Protein AF-Q4C368-F1 (afdb_monomer)

Mean predicted aligned error: 17.2 Å

Foldseek 3Di:
DDDLVVLCCLAAVDPPADDDPVRHHDPVVCVVVVQCSQDFDWFFAADLAQLHTDSWTKTAGPDFDADPVRDTDRIHTRPPDDDDKGQGFAFLLLLLLLCVVLVNNVVSVVVLVVVVVVDPDDDSVRRRRDTDSNSSVVLLVDLSQAEEEEADDLLCVLVSNLRHNYIHDPDLQRQFDADPVRQTAGDPVVLSNLAAAHEYEYEYFLDQQLVVNLVNVQSLVSSVVNSVVSNHHYWYQDDDDPGRGPSVVCVVPHSVVVVVSVVVIGSDDDQSQRHADDDPQFAAALVRLLVVVCVVCPLAWAAEPPVRWIWGACLPAHQATETDDPVSQLVVSVVVLVVSQVVLVVVVVSLVVSLVSLVPDPDDPVSNVSSNVSSVVNRGDDDDDDSVSSVSSSVVNNVVRYDHDQDQDDDLQWAAARQAIAGNVVRDGHHRDSVNNQHDHHDHDDDPPDDPPVVLVVVCVVVVNPCVVVVLDDDPDDDDDDDSPPPCVVVPRDDDDDDDDDDDDPDDDDDDDD

Structure (mmCIF, N/CA/C/O backbone):
data_AF-Q4C368-F1
#
_entry.id   AF-Q4C368-F1
#
loop_
_atom_site.group_PDB
_atom_site.id
_atom_site.type_symbol
_atom_site.label_atom_id
_atom_site.label_alt_id
_atom_site.label_comp_id
_atom_site.label_asym_id
_atom_site.label_entity_id
_atom_site.label_seq_id
_atom_site.pdbx_PDB_ins_code
_atom_site.Cartn_x
_atom_site.Cartn_y
_atom_site.Cartn_z
_atom_site.occupancy
_atom_site.B_iso_or_equiv
_atom_site.auth_seq_id
_atom_site.auth_comp_id
_atom_site.auth_asym_id
_atom_site.auth_atom_id
_atom_site.pdbx_PDB_model_num
ATOM 1 N N . MET A 1 1 ? 22.932 -18.239 -2.857 1.00 31.48 1 MET A N 1
ATOM 2 C CA . MET A 1 1 ? 23.078 -17.791 -1.459 1.00 31.48 1 MET A CA 1
ATOM 3 C C . MET A 1 1 ? 24.251 -16.839 -1.472 1.00 31.48 1 MET A C 1
ATOM 5 O O . MET A 1 1 ? 25.352 -17.308 -1.714 1.00 31.48 1 MET A O 1
ATOM 9 N N . SER A 1 2 ? 23.993 -15.535 -1.383 1.00 39.56 2 SER A N 1
ATOM 10 C CA . SER A 1 2 ? 25.054 -14.533 -1.247 1.00 39.56 2 SER A CA 1
ATOM 11 C C . SER A 1 2 ? 25.725 -14.724 0.110 1.00 39.56 2 SER A C 1
ATOM 13 O O . SER A 1 2 ? 25.033 -15.033 1.087 1.00 39.56 2 SER A O 1
ATOM 15 N N . SER A 1 3 ? 27.047 -14.592 0.180 1.00 47.19 3 SER A N 1
ATOM 16 C CA . SER A 1 3 ? 27.756 -14.575 1.462 1.00 47.19 3 SER A CA 1
ATOM 17 C C . SER A 1 3 ? 27.260 -13.391 2.314 1.00 47.19 3 SER A C 1
ATOM 19 O O . SER A 1 3 ? 26.724 -12.416 1.789 1.00 47.19 3 SER A O 1
ATOM 21 N N . TYR A 1 4 ? 27.370 -13.483 3.640 1.00 53.03 4 TYR A N 1
ATOM 22 C CA . TYR A 1 4 ? 26.881 -12.446 4.562 1.00 53.03 4 TYR A CA 1
ATOM 23 C C . TYR A 1 4 ? 27.496 -11.058 4.291 1.00 53.03 4 TYR A C 1
ATOM 25 O O . TYR A 1 4 ? 26.818 -10.051 4.493 1.00 53.03 4 TYR A O 1
ATOM 33 N N . ASP A 1 5 ? 28.731 -11.012 3.781 1.00 63.56 5 ASP A N 1
ATOM 34 C CA . ASP A 1 5 ? 29.431 -9.774 3.420 1.00 63.56 5 ASP A CA 1
ATOM 35 C C . ASP A 1 5 ? 28.821 -9.092 2.179 1.00 63.56 5 ASP A C 1
ATOM 37 O O . ASP A 1 5 ? 28.642 -7.875 2.175 1.00 63.56 5 ASP A O 1
ATOM 41 N N . GLU A 1 6 ? 28.340 -9.857 1.189 1.00 76.81 6 GLU A N 1
ATOM 42 C CA . GLU A 1 6 ? 27.750 -9.300 -0.042 1.00 76.81 6 GLU A CA 1
ATOM 43 C C . GLU A 1 6 ? 26.506 -8.433 0.224 1.00 76.81 6 GLU A C 1
ATOM 45 O O . GLU A 1 6 ? 26.284 -7.430 -0.452 1.00 76.81 6 GLU A O 1
ATOM 50 N N . ALA A 1 7 ? 25.673 -8.775 1.213 1.00 82.44 7 ALA A N 1
ATOM 51 C CA . ALA A 1 7 ? 24.473 -7.986 1.514 1.00 82.44 7 ALA A CA 1
ATOM 52 C C . ALA A 1 7 ? 24.813 -6.619 2.132 1.00 82.44 7 ALA A C 1
ATOM 54 O O . ALA A 1 7 ? 24.129 -5.626 1.863 1.00 82.44 7 ALA A O 1
ATOM 55 N N . TYR A 1 8 ? 25.866 -6.566 2.952 1.00 88.38 8 TYR A N 1
ATOM 56 C CA . TYR A 1 8 ? 26.378 -5.315 3.498 1.00 88.38 8 TYR A CA 1
ATOM 57 C C . TYR A 1 8 ? 27.044 -4.474 2.415 1.00 88.38 8 TYR A C 1
ATOM 59 O O . TYR A 1 8 ? 26.805 -3.270 2.388 1.00 88.38 8 TYR A O 1
ATOM 67 N N . ASP A 1 9 ? 27.786 -5.087 1.496 1.00 88.25 9 ASP A N 1
ATOM 68 C CA . ASP A 1 9 ? 28.437 -4.377 0.391 1.00 88.25 9 ASP A CA 1
ATOM 69 C C . ASP A 1 9 ? 27.419 -3.778 -0.590 1.00 88.25 9 ASP A C 1
ATOM 71 O O . ASP A 1 9 ? 27.586 -2.655 -1.061 1.00 88.25 9 ASP A O 1
ATOM 75 N N . LEU A 1 10 ? 26.306 -4.473 -0.838 1.00 88.56 10 LEU A N 1
ATOM 76 C CA . LEU A 1 10 ? 25.235 -3.983 -1.712 1.00 88.56 10 LEU A CA 1
ATOM 77 C C . LEU A 1 10 ? 24.403 -2.853 -1.088 1.00 88.56 10 LEU A C 1
ATOM 79 O O . LEU A 1 10 ? 23.867 -2.014 -1.808 1.00 88.56 10 LEU A O 1
ATOM 83 N N . LEU A 1 11 ? 24.259 -2.816 0.241 1.00 90.50 11 LEU A N 1
ATOM 84 C CA . LEU A 1 11 ? 23.444 -1.803 0.922 1.00 90.50 11 LEU A CA 1
ATOM 85 C C . LEU A 1 11 ? 24.264 -0.661 1.520 1.00 90.50 11 LEU A C 1
ATOM 87 O O . LEU A 1 11 ? 23.861 0.490 1.417 1.00 90.50 11 LEU A O 1
ATOM 91 N N . LEU A 1 12 ? 25.376 -0.945 2.191 1.00 93.00 12 LEU A N 1
ATOM 92 C CA . LEU A 1 12 ? 26.096 -0.007 3.059 1.00 93.00 12 LEU A CA 1
ATOM 93 C C . LEU A 1 12 ? 27.393 0.522 2.430 1.00 93.00 12 LEU A C 1
ATOM 95 O O . LEU A 1 12 ? 28.371 0.783 3.135 1.00 93.00 12 LEU A O 1
ATOM 99 N N . TYR A 1 13 ? 27.385 0.724 1.113 1.00 91.81 13 TYR A N 1
ATOM 100 C CA . TYR A 1 13 ? 28.546 1.215 0.369 1.00 91.81 13 TYR A CA 1
ATOM 101 C C . TYR A 1 13 ? 28.760 2.733 0.464 1.00 91.81 13 TYR A C 1
ATOM 103 O O . TYR A 1 13 ? 29.852 3.202 0.174 1.00 91.81 13 TYR A O 1
ATOM 111 N N . SER A 1 14 ? 27.760 3.515 0.887 1.00 93.38 14 SER A N 1
ATOM 112 C CA . SER A 1 14 ? 27.876 4.980 0.914 1.00 93.38 14 SER A CA 1
ATOM 113 C C . SER A 1 14 ? 29.018 5.470 1.812 1.00 93.38 14 SER A C 1
ATOM 115 O O . SER A 1 14 ? 29.064 5.170 3.013 1.00 93.38 14 SER A O 1
ATOM 117 N N . ASP A 1 15 ? 29.885 6.327 1.274 1.00 91.38 15 ASP A N 1
ATOM 118 C CA . ASP A 1 15 ? 30.979 6.963 2.025 1.00 91.38 15 ASP A CA 1
ATOM 119 C C . ASP A 1 15 ? 30.479 7.916 3.111 1.00 91.38 15 ASP A C 1
ATOM 121 O O . ASP A 1 15 ? 31.167 8.195 4.092 1.00 91.38 15 ASP A O 1
ATOM 125 N N . LYS A 1 16 ? 29.233 8.383 2.988 1.00 93.50 16 LYS A N 1
ATOM 126 C CA . LYS A 1 16 ? 28.614 9.271 3.975 1.00 93.50 16 LYS A CA 1
ATOM 127 C C . LYS A 1 16 ? 28.240 8.527 5.258 1.00 93.50 16 LYS A C 1
ATOM 129 O O . LYS A 1 16 ? 27.766 9.162 6.208 1.00 93.50 16 LYS A O 1
ATOM 134 N N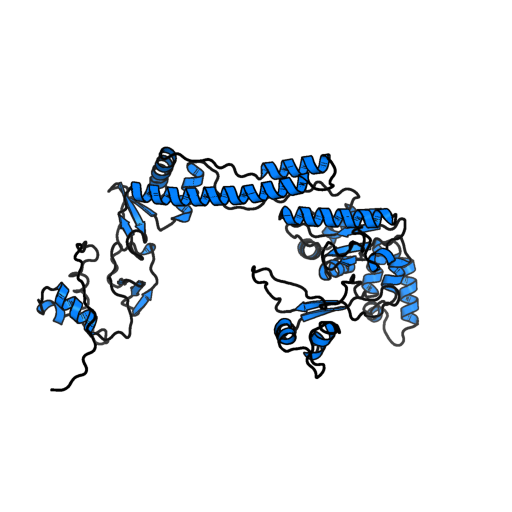 . LEU A 1 17 ? 28.336 7.197 5.308 1.00 93.44 17 LEU A N 1
ATOM 135 C CA . LEU A 1 17 ? 27.960 6.416 6.487 1.00 93.44 17 LEU A CA 1
ATOM 136 C C . LEU A 1 17 ? 28.962 6.589 7.639 1.00 93.44 17 LEU A C 1
ATOM 138 O O . LEU A 1 17 ? 30.156 6.740 7.403 1.00 93.44 17 LEU A O 1
ATOM 142 N N . PRO A 1 18 ? 28.502 6.573 8.907 1.00 92.38 18 PRO A N 1
ATOM 143 C CA . PRO A 1 18 ? 29.396 6.736 10.048 1.00 92.38 18 PRO A CA 1
ATOM 144 C C . PRO A 1 18 ? 30.394 5.574 10.160 1.00 92.38 18 PRO A C 1
ATOM 146 O O . PRO A 1 18 ? 30.003 4.423 10.385 1.00 92.38 18 PRO A O 1
ATOM 149 N N . ARG A 1 19 ? 31.685 5.893 10.062 1.00 92.50 19 ARG A N 1
ATOM 150 C CA . ARG A 1 19 ? 32.800 4.945 10.168 1.00 92.50 19 ARG A CA 1
ATOM 151 C C . ARG A 1 19 ? 33.670 5.256 11.385 1.00 92.50 19 ARG A C 1
ATOM 153 O O . ARG A 1 19 ? 33.633 6.356 11.932 1.00 92.50 19 ARG A O 1
ATOM 160 N N . ARG A 1 20 ? 34.395 4.246 11.853 1.00 91.00 20 ARG A N 1
ATOM 161 C CA . ARG A 1 20 ? 35.454 4.357 12.862 1.00 91.00 20 ARG A CA 1
ATOM 162 C C . ARG A 1 20 ? 36.741 4.870 12.202 1.00 91.00 20 ARG A C 1
ATOM 164 O O . ARG A 1 20 ? 36.849 4.881 10.980 1.00 91.00 20 ARG A O 1
ATOM 171 N N . ASN A 1 21 ? 37.736 5.227 13.017 1.00 88.50 21 ASN A N 1
ATOM 172 C CA . ASN A 1 21 ? 39.051 5.685 12.540 1.00 88.50 21 ASN A CA 1
ATOM 173 C C . ASN A 1 21 ? 39.792 4.640 11.680 1.00 88.50 21 ASN A C 1
ATOM 175 O O . ASN A 1 21 ? 40.664 5.006 10.906 1.00 88.50 21 ASN A O 1
ATOM 179 N N . ASP A 1 22 ? 39.440 3.357 11.806 1.00 88.50 22 ASP A N 1
ATOM 180 C CA . ASP A 1 22 ? 39.981 2.240 11.017 1.00 88.50 22 ASP A CA 1
ATOM 181 C C . ASP A 1 22 ? 39.242 2.016 9.676 1.00 88.50 22 ASP A C 1
ATOM 183 O O . ASP A 1 22 ? 39.512 1.044 8.977 1.00 88.50 22 ASP A O 1
ATOM 187 N N . GLY A 1 23 ? 38.286 2.882 9.315 1.00 83.12 23 GLY A N 1
ATOM 188 C CA . GLY A 1 23 ? 37.501 2.792 8.077 1.00 83.12 23 GLY A CA 1
ATOM 189 C C . GLY A 1 23 ? 36.291 1.847 8.142 1.00 83.12 23 GLY A C 1
ATOM 190 O O . GLY A 1 23 ? 35.421 1.889 7.262 1.00 83.12 23 GLY A O 1
ATOM 191 N N . ARG A 1 24 ? 36.152 1.038 9.201 1.00 87.75 24 ARG A N 1
ATOM 192 C CA . ARG A 1 24 ? 35.005 0.135 9.368 1.00 87.75 24 ARG A CA 1
ATOM 193 C C . ARG A 1 24 ? 33.739 0.918 9.717 1.00 87.75 24 ARG A C 1
ATOM 195 O O . ARG A 1 24 ? 33.781 1.879 10.486 1.00 87.75 24 ARG A O 1
ATOM 202 N N . LEU A 1 25 ? 32.583 0.476 9.212 1.00 90.56 25 LEU A N 1
ATOM 203 C CA . LEU A 1 25 ? 31.282 0.979 9.670 1.00 90.56 25 LEU A CA 1
ATOM 204 C C . LEU A 1 25 ? 31.171 0.867 11.195 1.00 90.56 25 LEU A C 1
ATOM 206 O O . LEU A 1 25 ? 31.594 -0.124 11.799 1.00 90.56 25 LEU A O 1
ATOM 210 N N . ASN A 1 26 ? 30.610 1.892 11.838 1.00 91.56 26 ASN A N 1
ATOM 211 C CA . ASN A 1 26 ? 30.494 1.871 13.289 1.00 91.56 26 ASN A CA 1
ATOM 212 C C . ASN A 1 26 ? 29.528 0.767 13.768 1.00 91.56 26 ASN A C 1
ATOM 214 O O . ASN A 1 26 ? 28.609 0.355 13.055 1.00 91.56 26 ASN A O 1
ATOM 218 N N . GLY A 1 27 ? 29.715 0.308 15.010 1.00 90.62 27 GLY A N 1
ATOM 219 C CA . GLY A 1 27 ? 28.924 -0.798 15.564 1.00 90.62 27 GLY A CA 1
ATOM 220 C C . GLY A 1 27 ? 27.419 -0.520 15.573 1.00 90.62 27 GLY A C 1
ATOM 221 O O . GLY A 1 27 ? 26.628 -1.410 15.295 1.00 90.62 27 GLY A O 1
ATOM 222 N N . LYS A 1 28 ? 27.013 0.737 15.793 1.00 91.81 28 LYS A N 1
ATOM 223 C CA . LYS A 1 28 ? 25.599 1.139 15.779 1.00 91.81 28 LYS A CA 1
ATOM 224 C C . LYS A 1 28 ? 24.950 0.963 14.402 1.00 91.81 28 LYS A C 1
ATOM 226 O O . LYS A 1 28 ? 23.800 0.538 14.327 1.00 91.81 28 LYS A O 1
ATOM 231 N N . THR A 1 29 ? 25.661 1.304 13.326 1.00 90.00 29 THR A N 1
ATOM 232 C CA . THR A 1 29 ? 25.162 1.142 11.953 1.00 90.00 29 THR A CA 1
ATOM 233 C C . THR A 1 29 ? 25.050 -0.338 11.625 1.00 90.00 29 THR A C 1
ATOM 235 O O . THR A 1 29 ? 23.976 -0.769 11.218 1.00 90.00 29 THR A O 1
ATOM 238 N N . LEU A 1 30 ? 26.098 -1.122 11.893 1.00 90.50 30 LEU A N 1
ATOM 239 C CA . LEU A 1 30 ? 26.084 -2.569 11.666 1.00 90.50 30 LEU A CA 1
ATOM 240 C C . LEU A 1 30 ? 24.946 -3.256 12.429 1.00 90.50 30 LEU A C 1
ATOM 242 O O . LEU A 1 30 ? 24.137 -3.938 11.813 1.00 90.50 30 LEU A O 1
ATOM 246 N N . GLU A 1 31 ? 24.789 -2.978 13.726 1.00 89.88 31 GLU A N 1
ATOM 247 C CA . GLU A 1 31 ? 23.706 -3.560 14.529 1.00 89.88 31 GLU A CA 1
ATOM 248 C C . GLU A 1 31 ? 22.327 -3.183 13.975 1.00 89.88 31 GLU A C 1
ATOM 250 O O . GLU A 1 31 ? 21.433 -4.019 13.861 1.00 89.88 31 GLU A O 1
ATOM 255 N N . SER A 1 32 ? 22.158 -1.931 13.535 1.00 88.31 32 SER A N 1
ATOM 256 C CA . SER A 1 32 ? 20.906 -1.512 12.909 1.00 88.31 32 SER A CA 1
ATOM 257 C C . SER A 1 32 ? 20.627 -2.243 11.595 1.00 88.31 32 SER A C 1
ATOM 259 O O . SER A 1 32 ? 19.461 -2.346 11.227 1.00 88.31 32 SER A O 1
ATOM 261 N N . TYR A 1 33 ? 21.641 -2.768 10.899 1.00 90.56 33 TYR A N 1
ATOM 262 C CA . TYR A 1 33 ? 21.488 -3.520 9.652 1.00 90.56 33 TYR A CA 1
ATOM 263 C C . TYR A 1 33 ? 21.645 -5.034 9.782 1.00 90.56 33 TYR A C 1
ATOM 265 O O . TYR A 1 33 ? 21.410 -5.734 8.807 1.00 90.56 33 TYR A O 1
ATOM 273 N N . ARG A 1 34 ? 21.868 -5.556 10.989 1.00 89.25 34 ARG A N 1
ATOM 274 C CA . ARG A 1 34 ? 22.086 -6.984 11.258 1.00 89.25 34 ARG A CA 1
ATOM 275 C C . ARG A 1 34 ? 21.027 -7.927 10.686 1.00 89.25 34 ARG A C 1
ATOM 277 O O . ARG A 1 34 ? 21.315 -9.054 10.312 1.00 89.25 34 ARG A O 1
ATOM 284 N N . PHE A 1 35 ? 19.790 -7.458 10.549 1.00 86.81 35 PHE A N 1
ATOM 285 C CA . PHE A 1 35 ? 18.698 -8.223 9.942 1.00 86.81 35 PHE A CA 1
ATOM 286 C C . PHE A 1 35 ? 18.995 -8.729 8.514 1.00 86.81 35 PHE A C 1
ATOM 288 O O . PHE A 1 35 ? 18.406 -9.740 8.127 1.00 86.81 35 PHE A O 1
ATOM 295 N N . VAL A 1 36 ? 19.884 -8.069 7.751 1.00 88.75 36 VAL A N 1
ATOM 296 C CA . VAL A 1 36 ? 20.270 -8.491 6.388 1.00 88.75 36 VAL A CA 1
ATOM 297 C C . VAL A 1 36 ? 21.018 -9.824 6.381 1.00 88.75 36 VAL A C 1
ATOM 299 O O . VAL A 1 36 ? 20.960 -10.545 5.388 1.00 88.75 36 VAL A O 1
ATOM 302 N N . GLU A 1 37 ? 21.628 -10.197 7.511 1.00 88.81 37 GLU A N 1
ATOM 303 C CA . GLU A 1 37 ? 22.295 -11.488 7.703 1.00 88.81 37 GLU A CA 1
ATOM 304 C C . GLU A 1 37 ? 21.309 -12.655 7.566 1.00 88.81 37 GLU A C 1
ATOM 306 O O . GLU A 1 37 ? 21.665 -13.737 7.119 1.00 88.81 37 GLU A O 1
ATOM 311 N N . ASN A 1 38 ? 20.021 -12.444 7.836 1.00 88.50 38 ASN A N 1
ATOM 312 C CA . ASN A 1 38 ? 19.017 -13.503 7.693 1.00 88.50 38 ASN A CA 1
ATOM 313 C C . ASN A 1 38 ? 18.617 -13.785 6.229 1.00 88.50 38 ASN A C 1
ATOM 315 O O . ASN A 1 38 ? 17.630 -14.483 5.965 1.00 88.50 38 ASN A O 1
ATOM 319 N N . GLY A 1 39 ? 19.361 -13.228 5.273 1.00 89.75 39 GLY A N 1
ATOM 320 C CA . GLY A 1 39 ? 19.150 -13.382 3.845 1.00 89.75 39 GLY A CA 1
ATOM 321 C C . GLY A 1 39 ? 17.991 -12.546 3.302 1.00 89.75 39 GLY A C 1
ATOM 322 O O . GLY A 1 39 ? 17.195 -11.936 4.025 1.00 89.75 39 GLY A O 1
ATOM 323 N N . GLY A 1 40 ? 17.894 -12.524 1.978 1.00 91.19 40 GLY A N 1
ATOM 324 C CA . GLY A 1 40 ? 16.883 -11.768 1.259 1.00 91.19 40 GLY A CA 1
ATOM 325 C C . GLY A 1 40 ? 17.140 -11.766 -0.241 1.00 91.19 40 GLY A C 1
ATOM 326 O O . GLY A 1 40 ? 17.943 -12.545 -0.752 1.00 91.19 40 GLY A O 1
ATOM 327 N N . TRP A 1 41 ? 16.443 -10.876 -0.937 1.00 91.38 41 TRP A N 1
ATOM 328 C CA . TRP A 1 41 ? 16.565 -10.676 -2.378 1.00 91.38 41 TRP A CA 1
ATOM 329 C C . TRP A 1 41 ? 17.067 -9.267 -2.654 1.00 91.38 41 TRP A C 1
ATOM 331 O O . TRP A 1 41 ? 16.450 -8.309 -2.189 1.00 91.38 41 TRP A O 1
ATOM 341 N N . TYR A 1 42 ? 18.143 -9.131 -3.426 1.00 91.31 42 TYR A N 1
ATOM 342 C CA . TYR A 1 42 ? 18.588 -7.836 -3.933 1.00 91.31 42 TYR A CA 1
ATOM 343 C C . TYR A 1 42 ? 18.122 -7.646 -5.375 1.00 91.31 42 TYR A C 1
ATOM 345 O O . TYR A 1 42 ? 18.272 -8.537 -6.211 1.00 91.31 42 TYR A O 1
ATOM 353 N N . PHE A 1 43 ? 17.544 -6.485 -5.656 1.00 92.50 43 PHE A N 1
ATOM 354 C CA . PHE A 1 43 ? 17.091 -6.090 -6.983 1.00 92.50 43 PHE A CA 1
ATOM 355 C C . PHE A 1 43 ? 17.960 -4.925 -7.454 1.00 92.50 43 PHE A C 1
ATOM 357 O O . PHE A 1 43 ? 17.691 -3.784 -7.075 1.00 92.50 43 PHE A O 1
ATOM 364 N N . SER A 1 44 ? 19.000 -5.216 -8.243 1.00 90.88 44 SER A N 1
ATOM 365 C CA . SER A 1 44 ? 19.846 -4.191 -8.862 1.00 90.88 44 SER A CA 1
ATOM 366 C C . SER A 1 44 ? 19.089 -3.461 -9.972 1.00 90.88 44 SER A C 1
ATOM 368 O O . SER A 1 44 ? 18.322 -4.068 -10.728 1.00 90.88 44 SER A O 1
ATOM 370 N N . ALA A 1 45 ? 19.285 -2.145 -10.055 1.00 91.81 45 ALA A N 1
ATOM 371 C CA . ALA A 1 45 ? 18.892 -1.382 -11.229 1.00 91.81 45 ALA A CA 1
ATOM 372 C C . ALA A 1 45 ? 19.851 -1.682 -12.388 1.00 91.81 45 ALA A C 1
ATOM 374 O O . ALA A 1 45 ? 21.022 -1.988 -12.178 1.00 91.81 45 ALA A O 1
ATOM 375 N N . THR A 1 46 ? 19.365 -1.573 -13.618 1.00 94.12 46 THR A N 1
ATOM 376 C CA . THR A 1 46 ? 20.208 -1.581 -14.815 1.00 94.12 46 THR A CA 1
ATOM 377 C C . THR A 1 46 ? 20.317 -0.178 -15.382 1.00 94.12 46 THR A C 1
ATOM 379 O O . THR A 1 46 ? 19.340 0.576 -15.382 1.00 94.12 46 THR A O 1
ATOM 382 N N . ASP A 1 47 ? 21.482 0.164 -15.915 1.00 95.00 47 ASP A N 1
ATOM 383 C CA . ASP A 1 47 ? 21.620 1.330 -16.766 1.00 95.00 47 ASP A CA 1
ATOM 384 C C . ASP A 1 47 ? 20.767 1.139 -18.034 1.00 95.00 47 ASP A C 1
ATOM 386 O O . ASP A 1 47 ? 20.894 0.116 -18.710 1.00 95.00 47 ASP A O 1
ATOM 390 N N . PRO A 1 48 ? 19.848 2.063 -18.352 1.00 94.25 48 PRO A N 1
ATOM 391 C CA . PRO A 1 48 ? 18.939 1.879 -19.473 1.00 94.25 48 PRO A CA 1
ATOM 392 C C . PRO A 1 48 ? 19.578 2.142 -20.848 1.00 94.25 48 PRO A C 1
ATOM 394 O O . PRO A 1 48 ? 18.932 1.864 -21.859 1.00 94.25 48 PRO A O 1
ATOM 397 N N . GLU A 1 49 ? 20.793 2.691 -20.913 1.00 94.50 49 GLU A N 1
ATOM 398 C CA . GLU A 1 49 ? 21.553 2.906 -22.151 1.00 94.50 49 GLU A CA 1
ATOM 399 C C . GLU A 1 49 ? 22.517 1.740 -22.409 1.00 94.50 49 GLU A C 1
ATOM 401 O O . GLU A 1 49 ? 22.540 1.213 -23.522 1.00 94.50 49 GLU A O 1
ATOM 406 N N . THR A 1 50 ? 23.276 1.306 -21.396 1.00 94.62 50 THR A N 1
ATOM 407 C CA . THR A 1 50 ? 24.293 0.244 -21.559 1.00 94.62 50 THR A CA 1
ATOM 408 C C . THR A 1 50 ? 23.783 -1.156 -21.222 1.00 94.62 50 THR A C 1
ATOM 410 O O . THR A 1 50 ? 24.339 -2.146 -21.692 1.00 94.62 50 THR A O 1
ATOM 413 N N . GLY A 1 51 ? 22.734 -1.265 -20.404 1.00 92.50 51 GLY A N 1
ATOM 414 C CA . GLY A 1 51 ? 22.269 -2.539 -19.857 1.00 92.50 51 GLY A CA 1
ATOM 415 C C . GLY A 1 51 ? 23.153 -3.093 -18.737 1.00 92.50 51 GLY A C 1
ATOM 416 O O . GLY A 1 51 ? 22.915 -4.208 -18.274 1.00 92.50 51 GLY A O 1
ATOM 417 N N . GLU A 1 52 ? 24.167 -2.352 -18.291 1.00 94.12 52 GLU A N 1
ATOM 418 C CA . GLU A 1 52 ? 25.033 -2.767 -17.188 1.00 94.12 52 GLU A CA 1
ATOM 419 C C . GLU A 1 52 ? 24.317 -2.660 -15.842 1.00 94.12 52 GLU A C 1
ATOM 421 O O . GLU A 1 52 ? 23.389 -1.870 -15.650 1.00 94.12 52 GLU A O 1
ATOM 426 N N . GLU A 1 53 ? 24.743 -3.475 -14.884 1.00 92.06 53 GLU A N 1
ATOM 427 C CA . GLU A 1 53 ? 24.206 -3.405 -13.531 1.00 92.06 53 GLU A CA 1
ATOM 428 C C . GLU A 1 53 ? 24.709 -2.168 -12.808 1.00 92.06 53 GLU A C 1
ATOM 430 O O . GLU A 1 53 ? 25.905 -1.886 -12.762 1.00 92.06 53 GLU A O 1
ATOM 435 N N . ARG A 1 54 ? 23.782 -1.463 -12.174 1.00 91.56 54 ARG A N 1
ATOM 436 C CA . ARG A 1 54 ? 24.101 -0.403 -11.234 1.00 91.56 54 ARG A CA 1
ATOM 437 C C . ARG A 1 54 ? 24.233 -0.994 -9.842 1.00 91.56 54 ARG A C 1
ATOM 439 O O . ARG A 1 54 ? 23.512 -1.920 -9.467 1.00 91.56 54 ARG A O 1
ATOM 446 N N . LEU A 1 55 ? 25.123 -0.396 -9.056 1.00 90.62 55 LEU A N 1
ATOM 447 C CA . LEU A 1 55 ? 25.275 -0.736 -7.644 1.00 90.62 55 LEU A CA 1
ATOM 448 C C . LEU A 1 55 ? 23.976 -0.466 -6.867 1.00 90.62 55 LEU A C 1
ATOM 450 O O . LEU A 1 55 ? 23.609 -1.222 -5.967 1.00 90.62 55 LEU A O 1
ATOM 454 N N . TRP A 1 56 ? 23.244 0.581 -7.255 1.00 93.62 56 TRP A N 1
ATOM 455 C CA . TRP A 1 56 ? 21.995 0.960 -6.613 1.00 93.62 56 TRP A CA 1
ATOM 45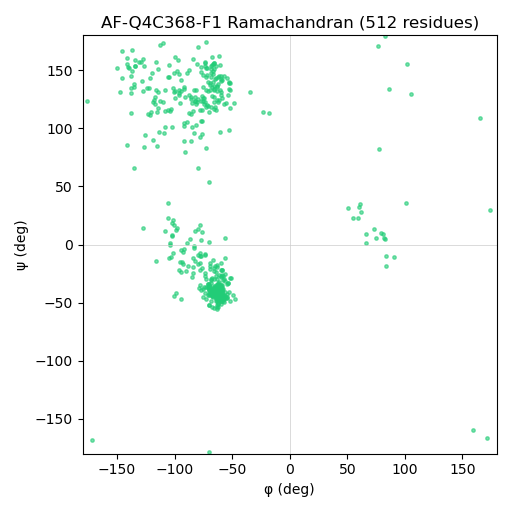6 C C . TRP A 1 56 ? 20.862 -0.049 -6.866 1.00 93.62 56 TRP A C 1
ATOM 458 O O . TRP A 1 56 ? 20.657 -0.538 -7.981 1.00 93.62 56 TRP A O 1
ATOM 468 N N . GLY A 1 57 ? 20.075 -0.328 -5.827 1.00 93.38 57 GLY A N 1
ATOM 469 C CA . GLY A 1 57 ? 18.970 -1.278 -5.875 1.00 93.38 57 GLY A CA 1
ATOM 470 C C . GLY A 1 57 ? 18.102 -1.267 -4.618 1.00 93.38 57 GLY A C 1
ATOM 471 O O . GLY A 1 57 ? 18.186 -0.375 -3.772 1.00 93.38 57 GLY A O 1
ATOM 472 N N . GLN A 1 58 ? 17.238 -2.273 -4.490 1.00 94.00 58 GLN A N 1
ATOM 473 C CA . GLN A 1 58 ? 16.463 -2.512 -3.270 1.00 94.00 58 GLN A CA 1
ATOM 474 C C . GLN A 1 58 ? 16.721 -3.905 -2.717 1.00 94.00 58 GLN A C 1
ATOM 476 O O . GLN A 1 58 ? 16.640 -4.896 -3.440 1.00 94.00 58 GLN A O 1
ATOM 481 N N . PHE A 1 59 ? 16.937 -3.987 -1.408 1.00 93.50 59 PHE A N 1
ATOM 482 C CA . PHE A 1 59 ? 16.996 -5.247 -0.685 1.00 93.50 59 PHE A CA 1
ATOM 483 C C . PHE A 1 59 ? 15.644 -5.565 -0.053 1.00 93.50 59 PHE A C 1
ATOM 485 O O . PHE A 1 59 ? 15.050 -4.746 0.651 1.00 93.50 59 PHE A O 1
ATOM 492 N N . LYS A 1 60 ? 15.163 -6.784 -0.275 1.00 92.81 60 LYS A N 1
ATOM 493 C CA . LYS A 1 60 ? 13.997 -7.347 0.392 1.00 92.81 60 LYS A CA 1
ATOM 494 C C . LYS A 1 60 ? 14.457 -8.421 1.385 1.00 92.81 60 LYS A C 1
ATOM 496 O O . LYS A 1 60 ? 14.712 -9.546 0.948 1.00 92.81 60 LYS A O 1
ATOM 501 N N . PRO A 1 61 ? 14.533 -8.120 2.691 1.00 92.12 61 PRO A N 1
ATOM 502 C CA . PRO A 1 61 ? 14.911 -9.108 3.697 1.00 92.12 61 PRO A CA 1
ATOM 503 C C . PRO A 1 61 ? 13.867 -10.226 3.808 1.00 92.12 61 PRO A C 1
ATOM 505 O O . PRO A 1 61 ? 12.670 -9.992 3.616 1.00 92.12 61 PRO A O 1
ATOM 508 N N . ASN A 1 62 ? 14.314 -11.423 4.191 1.00 91.81 62 ASN A N 1
ATOM 509 C CA . ASN A 1 62 ? 13.420 -12.522 4.569 1.00 91.81 62 ASN A CA 1
ATOM 510 C C . ASN A 1 62 ? 12.586 -12.163 5.809 1.00 91.81 62 ASN A C 1
ATOM 512 O O . ASN A 1 62 ? 11.393 -12.457 5.863 1.00 91.81 62 ASN A O 1
ATOM 516 N N . TYR A 1 63 ? 13.207 -11.458 6.761 1.00 90.06 63 TYR A N 1
ATOM 517 C CA . TYR A 1 63 ? 12.589 -10.990 8.001 1.00 90.06 63 TYR A CA 1
ATOM 518 C C . TYR A 1 63 ? 12.638 -9.455 8.052 1.00 90.06 63 TYR A C 1
ATOM 520 O O . TYR A 1 63 ? 13.634 -8.876 8.493 1.00 90.06 63 TYR A O 1
ATOM 528 N N . PRO A 1 64 ? 11.608 -8.769 7.526 1.00 88.12 64 PRO A N 1
ATOM 529 C CA . PRO A 1 64 ? 11.575 -7.314 7.483 1.00 88.12 64 PRO A CA 1
ATOM 530 C C . PRO A 1 64 ? 11.435 -6.705 8.875 1.00 88.12 64 PRO A C 1
ATOM 532 O O . PRO A 1 64 ? 10.761 -7.245 9.751 1.00 88.12 64 PRO A O 1
ATOM 535 N N . LYS A 1 65 ? 12.032 -5.526 9.054 1.00 86.25 65 LYS A N 1
ATOM 536 C CA . LYS A 1 65 ? 11.885 -4.757 10.287 1.00 86.25 65 LYS A CA 1
ATOM 537 C C . LYS A 1 65 ? 10.474 -4.225 10.451 1.00 86.25 65 LYS A C 1
ATOM 539 O O . LYS A 1 65 ? 9.820 -3.827 9.484 1.00 86.25 65 LYS A O 1
ATOM 544 N N . THR A 1 66 ? 10.102 -4.066 11.707 1.00 85.94 66 THR A N 1
ATOM 545 C CA . THR A 1 66 ? 8.917 -3.327 12.121 1.00 85.94 66 THR A CA 1
ATOM 546 C C . THR A 1 66 ? 9.364 -2.025 12.775 1.00 85.94 66 THR A C 1
ATOM 548 O O . THR A 1 66 ? 10.296 -2.017 13.579 1.00 85.94 66 THR A O 1
ATOM 551 N N . ASP A 1 67 ? 8.752 -0.905 12.400 1.00 79.75 67 ASP A N 1
ATOM 552 C CA . ASP A 1 67 ? 9.011 0.362 13.077 1.00 79.75 67 ASP A CA 1
ATOM 553 C C . ASP A 1 67 ? 8.366 0.410 14.476 1.00 79.75 67 ASP A C 1
ATOM 555 O O . ASP A 1 67 ? 7.622 -0.484 14.883 1.00 79.75 67 ASP A O 1
ATOM 559 N N . LYS A 1 68 ? 8.638 1.482 15.233 1.00 80.56 68 LYS A N 1
ATOM 560 C CA . LYS A 1 68 ? 8.091 1.681 16.590 1.00 80.56 68 LYS A CA 1
ATOM 561 C C . LYS A 1 68 ? 6.555 1.719 16.637 1.00 80.56 68 LYS A C 1
ATOM 563 O O . LYS A 1 68 ? 5.987 1.633 17.717 1.00 80.56 68 LYS A O 1
ATOM 568 N N . GLN A 1 69 ? 5.898 1.907 15.494 1.00 76.81 69 GLN A N 1
ATOM 569 C CA . GLN A 1 69 ? 4.446 2.014 15.349 1.00 76.81 69 GLN A CA 1
ATOM 570 C C . GLN A 1 69 ? 3.829 0.710 14.823 1.00 76.81 69 GLN A C 1
ATOM 572 O O . GLN A 1 69 ? 2.642 0.681 14.504 1.00 76.81 69 GLN A O 1
ATOM 577 N N . GLY A 1 70 ? 4.613 -0.369 14.721 1.00 80.88 70 GLY A N 1
ATOM 578 C CA . GLY A 1 70 ? 4.129 -1.662 14.249 1.00 80.88 70 GLY A CA 1
ATOM 579 C C . GLY A 1 70 ? 4.083 -1.800 12.723 1.00 80.88 70 GLY A C 1
ATOM 580 O O . GLY A 1 70 ? 3.610 -2.820 12.224 1.00 80.88 70 GLY A O 1
ATOM 581 N N . LYS A 1 71 ? 4.561 -0.819 11.943 1.00 81.19 71 LYS A N 1
ATOM 582 C CA . LYS A 1 71 ? 4.535 -0.894 10.476 1.00 81.19 71 LYS A CA 1
ATOM 583 C C . LYS A 1 71 ? 5.761 -1.635 9.951 1.00 81.19 71 LYS A C 1
ATOM 585 O O . LYS A 1 71 ? 6.905 -1.257 10.198 1.00 81.19 71 LYS A O 1
ATOM 590 N N . ILE A 1 72 ? 5.503 -2.668 9.157 1.00 86.25 72 ILE A N 1
ATOM 591 C CA . ILE A 1 72 ? 6.538 -3.475 8.508 1.00 86.25 72 ILE A CA 1
ATOM 592 C C . ILE A 1 72 ? 7.159 -2.696 7.342 1.00 86.25 72 ILE A C 1
ATOM 594 O O . ILE A 1 72 ? 6.461 -2.268 6.415 1.00 86.25 72 ILE A O 1
ATOM 598 N N . ARG A 1 73 ? 8.487 -2.567 7.345 1.00 85.25 73 ARG A N 1
ATOM 599 C CA . ARG A 1 73 ? 9.270 -2.035 6.228 1.00 85.25 73 ARG A CA 1
ATOM 600 C C . ARG A 1 73 ? 9.718 -3.184 5.324 1.00 85.25 73 ARG A C 1
ATOM 602 O O . ARG A 1 73 ? 10.657 -3.907 5.632 1.00 85.25 73 ARG A O 1
ATOM 609 N N . LYS A 1 74 ? 9.023 -3.348 4.196 1.00 87.19 74 LYS A N 1
ATOM 610 C CA . LYS A 1 74 ? 9.207 -4.490 3.282 1.00 87.19 74 LYS A CA 1
ATOM 611 C C . LYS A 1 74 ? 10.500 -4.446 2.453 1.00 87.19 74 LYS A C 1
ATOM 613 O O . LYS A 1 74 ? 10.959 -5.505 2.044 1.00 87.19 74 LYS A O 1
ATOM 618 N N . TYR A 1 75 ? 11.038 -3.259 2.178 1.00 91.31 75 TYR A N 1
ATOM 619 C CA . TYR A 1 75 ? 12.222 -3.051 1.339 1.00 91.31 75 TYR A CA 1
ATOM 620 C C . TYR A 1 75 ? 13.150 -2.027 1.983 1.00 91.31 75 TYR A C 1
ATOM 622 O O . TYR A 1 75 ? 12.681 -1.104 2.653 1.00 91.31 75 TYR A O 1
ATOM 630 N N . GLU A 1 76 ? 14.445 -2.178 1.741 1.00 91.56 76 GLU A N 1
ATOM 631 C CA . GLU A 1 76 ? 15.495 -1.274 2.196 1.00 91.56 76 GLU A CA 1
ATOM 632 C C . GLU A 1 76 ? 16.297 -0.805 0.980 1.00 91.56 76 GLU A C 1
ATOM 634 O O . GLU A 1 76 ? 16.631 -1.598 0.098 1.00 91.56 76 GLU A O 1
ATOM 639 N N . SER A 1 77 ? 16.567 0.494 0.924 1.00 92.31 77 SER A N 1
ATOM 640 C CA . SER A 1 77 ? 17.427 1.113 -0.088 1.00 92.31 77 SER A CA 1
ATOM 641 C C . SER A 1 77 ? 18.777 1.467 0.538 1.00 92.31 77 SER A C 1
ATOM 643 O O . SER A 1 77 ? 18.813 1.707 1.752 1.00 92.31 77 SER A O 1
ATOM 645 N N . PRO A 1 78 ? 19.861 1.546 -0.255 1.00 93.12 78 PRO A N 1
ATOM 646 C CA . PRO A 1 78 ? 21.155 2.014 0.224 1.00 93.12 78 PRO A CA 1
ATOM 647 C C . PRO A 1 78 ? 21.024 3.369 0.945 1.00 93.12 78 PRO A C 1
ATOM 649 O O . PRO A 1 78 ? 20.551 4.346 0.353 1.00 93.12 78 PRO A O 1
ATOM 652 N N . PRO A 1 79 ? 21.351 3.464 2.246 1.00 92.50 79 PRO A N 1
ATOM 653 C CA . PRO A 1 79 ? 21.223 4.707 2.988 1.00 92.50 79 PRO A CA 1
ATOM 654 C C . PRO A 1 79 ? 22.237 5.749 2.511 1.00 92.50 79 PRO A C 1
ATOM 656 O O . PRO A 1 79 ? 23.393 5.435 2.255 1.00 92.50 79 PRO A O 1
ATOM 659 N N . LYS A 1 80 ? 21.811 7.019 2.516 1.00 91.94 80 LYS A N 1
ATOM 660 C CA . LYS A 1 80 ? 22.612 8.203 2.134 1.00 91.94 80 LYS A CA 1
ATOM 661 C C . LYS A 1 80 ? 23.028 8.272 0.660 1.00 91.94 80 LYS A C 1
ATOM 663 O O . LYS A 1 80 ? 23.746 9.200 0.284 1.00 91.94 80 LYS A O 1
ATOM 668 N N . GLU A 1 81 ? 22.483 7.384 -0.158 1.00 93.88 81 GLU A N 1
ATOM 669 C CA . GLU A 1 81 ? 22.560 7.453 -1.609 1.00 93.88 81 GLU A CA 1
ATOM 670 C C . GLU A 1 81 ? 21.302 8.106 -2.194 1.00 93.88 81 GLU A C 1
ATOM 672 O O . GLU A 1 81 ? 20.210 7.965 -1.624 1.00 93.88 81 GLU A O 1
ATOM 677 N N . PRO A 1 82 ? 21.422 8.844 -3.312 1.00 90.88 82 PRO A N 1
ATOM 678 C CA . PRO A 1 82 ? 20.265 9.315 -4.062 1.00 90.88 82 PRO A CA 1
ATOM 679 C C . PRO A 1 82 ? 19.349 8.146 -4.434 1.00 90.88 82 PRO A C 1
ATOM 681 O O . PRO A 1 82 ? 19.807 7.040 -4.707 1.00 90.88 82 PRO A O 1
ATOM 684 N N . THR A 1 83 ? 18.037 8.371 -4.417 1.00 92.00 83 THR A N 1
ATOM 685 C CA . THR A 1 83 ? 17.091 7.352 -4.885 1.00 92.00 83 THR A CA 1
ATOM 686 C C . THR A 1 83 ? 17.120 7.294 -6.406 1.00 92.00 83 THR A C 1
ATOM 688 O O . THR A 1 83 ? 17.062 8.343 -7.033 1.00 92.00 83 THR A O 1
ATOM 691 N N . GLU A 1 84 ? 17.150 6.093 -6.980 1.00 93.62 84 GLU A N 1
ATOM 692 C CA . GLU A 1 84 ? 17.033 5.871 -8.422 1.00 93.62 84 GLU A CA 1
ATOM 693 C C . GLU A 1 84 ? 15.720 5.148 -8.786 1.00 93.62 84 GLU A C 1
ATOM 695 O O . GLU A 1 84 ? 14.945 4.681 -7.943 1.00 93.62 84 GLU A O 1
ATOM 700 N N . ILE A 1 85 ? 15.458 5.059 -10.084 1.00 95.19 85 ILE A N 1
ATOM 701 C CA . ILE A 1 85 ? 14.402 4.261 -10.698 1.00 95.19 85 ILE A CA 1
ATOM 702 C C . ILE A 1 85 ? 15.001 2.922 -11.106 1.00 95.19 85 ILE A C 1
ATOM 704 O O . ILE A 1 85 ? 16.034 2.861 -11.769 1.00 95.19 85 ILE A O 1
ATOM 708 N N . ILE A 1 86 ? 14.323 1.833 -10.757 1.00 96.00 86 ILE A N 1
ATOM 709 C CA . ILE A 1 86 ? 14.793 0.486 -11.082 1.00 96.00 86 ILE A CA 1
ATOM 710 C C . ILE A 1 86 ? 14.244 0.087 -12.448 1.00 96.00 86 ILE A C 1
ATOM 712 O O . ILE A 1 86 ? 13.069 -0.273 -12.585 1.00 96.00 86 ILE A O 1
ATOM 716 N N . CYS A 1 87 ? 15.127 0.115 -13.442 1.00 96.81 87 CYS A N 1
ATOM 717 C CA . CYS A 1 87 ? 15.003 -0.688 -14.650 1.00 96.81 87 CYS A CA 1
ATOM 718 C C . CYS A 1 87 ? 15.451 -2.111 -14.287 1.00 96.81 87 CYS A C 1
ATOM 720 O O . CYS A 1 87 ? 16.586 -2.308 -13.863 1.00 96.81 87 CYS A O 1
ATOM 722 N N . LEU A 1 88 ? 14.546 -3.091 -14.344 1.00 95.94 88 LEU A N 1
ATOM 723 C CA . LEU A 1 88 ? 14.883 -4.477 -14.002 1.00 95.94 88 LEU A CA 1
ATOM 724 C C . LEU A 1 88 ? 15.646 -5.144 -15.146 1.00 95.94 88 LEU A C 1
ATOM 726 O O . LEU A 1 88 ? 15.395 -4.844 -16.309 1.00 95.94 88 LEU A O 1
ATOM 730 N N . LYS A 1 89 ? 16.485 -6.132 -14.830 1.00 95.12 89 LYS A N 1
ATOM 731 C CA . LYS A 1 89 ? 17.026 -7.048 -15.841 1.00 95.12 89 LYS A CA 1
ATOM 732 C C . LYS A 1 89 ? 15.893 -7.775 -16.557 1.00 95.12 89 LYS A C 1
ATOM 734 O O . LYS A 1 89 ? 15.055 -8.419 -15.920 1.00 95.12 89 LYS A O 1
ATOM 739 N N . VAL A 1 90 ? 15.891 -7.703 -17.882 1.00 96.06 90 VAL A N 1
ATOM 740 C CA . VAL A 1 90 ? 14.858 -8.306 -18.730 1.00 96.06 90 VAL A CA 1
ATOM 741 C C . VAL A 1 90 ? 15.477 -9.391 -19.592 1.00 96.06 90 VAL A C 1
ATOM 743 O O . VAL A 1 90 ? 16.524 -9.182 -20.190 1.00 96.06 90 VAL A O 1
ATOM 746 N N . SER A 1 91 ? 14.852 -10.567 -19.656 1.00 97.06 91 SER A N 1
ATOM 747 C CA . SER A 1 91 ? 15.288 -11.602 -20.593 1.00 97.06 91 SER A CA 1
ATOM 748 C C . SER A 1 91 ? 14.746 -11.345 -21.994 1.00 97.06 91 SER A C 1
ATOM 750 O O . SER A 1 91 ? 13.666 -10.763 -22.144 1.00 97.06 91 SER A O 1
ATOM 752 N N . HIS A 1 92 ? 15.417 -11.857 -23.028 1.00 97.88 92 HIS A N 1
ATOM 753 C CA . HIS A 1 92 ? 14.907 -11.770 -24.403 1.00 97.88 92 HIS A CA 1
ATOM 754 C C . HIS A 1 92 ? 13.472 -12.323 -24.531 1.00 97.88 92 HIS A C 1
ATOM 756 O O . HIS A 1 92 ? 12.668 -11.792 -25.296 1.00 97.88 92 HIS A O 1
ATOM 762 N N . TRP A 1 93 ? 13.104 -13.343 -23.744 1.00 97.50 93 TRP A N 1
ATOM 763 C CA . TRP A 1 93 ? 11.740 -13.881 -23.688 1.00 97.50 93 TRP A CA 1
ATOM 764 C C . TRP A 1 93 ? 10.704 -12.849 -23.229 1.00 97.50 93 TRP A C 1
ATOM 766 O O . TRP A 1 93 ? 9.627 -12.735 -23.815 1.00 97.50 93 TRP A O 1
ATOM 776 N N . ILE A 1 94 ? 11.010 -12.098 -22.170 1.00 98.06 94 ILE A N 1
ATOM 777 C CA . ILE A 1 94 ? 10.132 -11.029 -21.683 1.00 98.06 94 ILE A CA 1
ATOM 778 C C . ILE A 1 94 ? 10.103 -9.884 -22.697 1.00 98.06 94 ILE A C 1
ATOM 780 O O . ILE A 1 94 ? 9.026 -9.382 -23.014 1.00 98.06 94 ILE A O 1
ATOM 784 N N . GLY A 1 95 ? 11.256 -9.533 -23.261 1.00 98.19 95 GLY A N 1
ATOM 785 C CA . GLY A 1 95 ? 11.366 -8.539 -24.318 1.00 98.19 95 GLY A CA 1
ATOM 786 C C . GLY A 1 95 ? 10.465 -8.827 -25.522 1.00 98.19 95 GLY A C 1
ATOM 787 O O . GLY A 1 95 ? 9.707 -7.962 -25.952 1.00 98.19 95 GLY A O 1
ATOM 788 N N . LEU A 1 96 ? 10.429 -10.082 -25.985 1.00 98.31 96 LEU A N 1
ATOM 789 C CA . LEU A 1 96 ? 9.520 -10.530 -27.046 1.00 98.31 96 LEU A CA 1
ATOM 790 C C . LEU A 1 96 ? 8.041 -10.339 -26.684 1.00 98.31 96 LEU A C 1
ATOM 792 O O . LEU A 1 96 ? 7.240 -9.987 -27.549 1.00 98.31 96 LEU A O 1
ATOM 796 N N . LYS A 1 97 ? 7.655 -10.542 -25.417 1.00 97.88 97 LYS A N 1
ATOM 797 C CA . LYS A 1 97 ? 6.280 -10.276 -24.959 1.00 97.88 97 LYS A CA 1
ATOM 798 C C . LYS A 1 97 ? 5.952 -8.786 -24.989 1.00 97.88 97 LYS A C 1
ATOM 800 O O . LYS A 1 97 ? 4.848 -8.424 -25.391 1.00 97.88 97 LYS A O 1
ATOM 805 N N . VAL A 1 98 ? 6.892 -7.940 -24.566 1.00 98.44 98 VAL A N 1
ATOM 806 C CA . VAL A 1 98 ? 6.740 -6.477 -24.612 1.00 98.44 98 VAL A CA 1
ATOM 807 C C . VAL A 1 98 ? 6.583 -6.013 -26.057 1.00 98.44 98 VAL A C 1
ATOM 809 O O . VAL A 1 98 ? 5.598 -5.353 -26.381 1.00 98.44 98 VAL A O 1
ATOM 812 N N . ALA A 1 99 ? 7.475 -6.452 -26.946 1.00 98.31 99 ALA A N 1
ATOM 813 C CA . ALA A 1 99 ? 7.404 -6.152 -28.371 1.00 98.31 99 ALA A CA 1
ATOM 814 C C . ALA A 1 99 ? 6.103 -6.653 -29.011 1.00 98.31 99 ALA A C 1
ATOM 816 O O . ALA A 1 99 ? 5.476 -5.935 -29.785 1.00 98.31 99 ALA A O 1
ATOM 817 N N . SER A 1 100 ? 5.636 -7.849 -28.638 1.00 97.56 100 SER A N 1
ATOM 818 C CA . SER A 1 100 ? 4.346 -8.367 -29.100 1.00 97.56 100 SER A CA 1
ATOM 819 C C . SER A 1 100 ? 3.171 -7.487 -28.686 1.00 97.56 100 SER A C 1
ATOM 821 O O . SER A 1 100 ? 2.269 -7.295 -29.496 1.00 97.56 100 SER A O 1
ATOM 823 N N . ARG A 1 101 ? 3.157 -6.950 -27.459 1.00 95.62 101 ARG A N 1
ATOM 824 C CA . ARG A 1 101 ? 2.084 -6.044 -27.018 1.00 95.62 101 ARG A CA 1
ATOM 825 C C . ARG A 1 101 ? 2.162 -4.684 -27.714 1.00 95.62 101 ARG A C 1
ATOM 827 O O . ARG A 1 101 ? 1.118 -4.097 -27.975 1.00 95.62 101 ARG A O 1
ATOM 834 N N . ALA A 1 102 ? 3.368 -4.207 -28.013 1.00 96.06 102 ALA A N 1
ATOM 835 C CA . ALA A 1 102 ? 3.590 -2.949 -28.724 1.00 96.06 102 ALA A CA 1
ATOM 836 C C . ALA A 1 102 ? 3.364 -3.048 -30.248 1.00 96.06 102 ALA A C 1
ATOM 838 O O . ALA A 1 102 ? 3.392 -2.033 -30.927 1.00 96.06 102 ALA A O 1
ATOM 839 N N . GLY A 1 103 ? 3.152 -4.250 -30.802 1.00 96.75 103 GLY A N 1
ATOM 840 C CA . GLY A 1 103 ? 3.041 -4.452 -32.253 1.00 96.75 103 GLY A CA 1
ATOM 841 C C . GLY A 1 103 ? 4.386 -4.490 -32.994 1.00 96.75 103 GLY A C 1
ATOM 842 O O . GLY A 1 103 ? 4.406 -4.550 -34.217 1.00 96.75 103 GLY A O 1
ATOM 843 N N . LEU A 1 104 ? 5.507 -4.537 -32.269 1.00 97.62 104 LEU A N 1
ATOM 844 C CA . LEU A 1 104 ? 6.882 -4.480 -32.790 1.00 97.62 104 LEU A CA 1
ATOM 845 C C . LEU A 1 104 ? 7.592 -5.847 -32.756 1.00 97.62 104 LEU A C 1
ATOM 847 O O . LEU A 1 104 ? 8.818 -5.944 -32.725 1.00 97.62 104 LEU A O 1
ATOM 851 N N . LEU A 1 105 ? 6.826 -6.944 -32.728 1.00 97.75 105 LEU A N 1
ATOM 852 C CA . LEU A 1 105 ? 7.371 -8.295 -32.550 1.00 97.75 105 LEU A CA 1
ATOM 853 C C . LEU A 1 105 ? 8.384 -8.685 -33.630 1.00 97.75 105 LEU A C 1
ATOM 855 O O . LEU A 1 105 ? 9.347 -9.385 -33.328 1.00 97.75 105 LEU A O 1
ATOM 859 N N . LYS A 1 106 ? 8.145 -8.285 -34.883 1.00 96.56 106 LYS A N 1
ATOM 860 C CA . LYS A 1 106 ? 9.004 -8.653 -36.015 1.00 96.56 106 LYS A CA 1
ATOM 861 C C . LYS A 1 106 ? 10.397 -8.034 -35.869 1.00 96.56 106 LYS A C 1
ATOM 863 O O . LYS A 1 106 ? 11.369 -8.777 -35.818 1.00 96.56 106 LYS A O 1
ATOM 868 N N . GLU A 1 107 ? 10.456 -6.716 -35.703 1.00 95.50 107 GLU A N 1
ATOM 869 C CA . GLU A 1 107 ? 11.698 -5.960 -35.502 1.00 95.50 107 GLU A CA 1
ATOM 870 C C . GLU A 1 107 ? 12.472 -6.471 -34.279 1.00 95.50 107 GLU A C 1
ATOM 872 O O . GLU A 1 107 ? 13.661 -6.779 -34.355 1.00 95.50 107 GLU A O 1
ATOM 877 N N . TYR A 1 108 ? 11.781 -6.671 -33.152 1.00 97.44 108 TYR A N 1
ATOM 878 C CA . TYR A 1 108 ? 12.435 -7.172 -31.945 1.00 97.44 108 TYR A CA 1
ATOM 879 C C . TYR A 1 108 ? 12.998 -8.585 -32.129 1.00 97.44 108 TYR A C 1
ATOM 881 O O . TYR A 1 108 ? 14.076 -8.900 -31.625 1.00 97.44 108 TYR A O 1
ATOM 889 N N . ARG A 1 109 ? 12.278 -9.461 -32.845 1.00 96.75 109 ARG A N 1
ATOM 890 C CA . ARG A 1 109 ? 12.749 -10.820 -33.150 1.00 96.75 109 ARG A CA 1
ATOM 891 C C . ARG A 1 109 ? 14.009 -10.809 -34.000 1.00 96.75 109 ARG A C 1
ATOM 893 O O . ARG A 1 109 ? 14.868 -11.651 -33.756 1.00 96.75 109 ARG A O 1
ATOM 900 N N . GLU A 1 110 ? 14.105 -9.900 -34.963 1.00 95.75 110 GLU A N 1
ATOM 901 C CA . GLU A 1 110 ? 15.296 -9.730 -35.801 1.00 95.75 110 GLU A CA 1
ATOM 902 C C . GLU A 1 110 ? 16.496 -9.334 -34.928 1.00 95.75 110 GLU A C 1
ATOM 904 O O . GLU A 1 110 ? 17.471 -10.080 -34.883 1.00 95.75 110 GLU A O 1
ATOM 909 N N . ARG A 1 111 ? 16.360 -8.309 -34.071 1.00 95.56 111 ARG A N 1
ATOM 910 C CA . ARG A 1 111 ? 17.418 -7.911 -33.117 1.00 95.56 111 ARG A CA 1
ATOM 911 C C . ARG A 1 111 ? 17.878 -9.056 -32.205 1.00 95.56 111 ARG A C 1
ATOM 913 O O . ARG A 1 111 ? 19.074 -9.259 -31.993 1.00 95.56 111 ARG A O 1
ATOM 920 N N . VAL A 1 112 ? 16.928 -9.809 -31.642 1.00 96.00 112 VAL A N 1
ATOM 921 C CA . VAL A 1 112 ? 17.224 -10.966 -30.778 1.00 96.00 112 VAL A CA 1
ATOM 922 C C . VAL A 1 112 ? 17.924 -12.073 -31.567 1.00 96.00 112 VAL A C 1
ATOM 924 O O . VAL A 1 112 ? 18.805 -12.737 -31.026 1.00 96.00 112 VAL A O 1
ATOM 927 N N . ARG A 1 113 ? 17.547 -12.291 -32.832 1.00 93.94 113 ARG A N 1
ATOM 928 C CA . ARG A 1 113 ? 18.185 -13.287 -33.698 1.00 93.94 113 ARG A CA 1
ATOM 929 C C . ARG A 1 113 ? 19.627 -12.904 -34.008 1.00 93.94 113 ARG A C 1
ATOM 931 O O . ARG A 1 113 ? 20.485 -13.771 -33.895 1.00 93.94 113 ARG A O 1
ATOM 938 N N . ASP A 1 114 ? 19.890 -11.641 -34.318 1.00 93.19 114 ASP A N 1
ATOM 939 C CA . ASP A 1 114 ? 21.244 -11.154 -34.597 1.00 93.19 114 ASP A CA 1
ATOM 940 C C . ASP A 1 114 ? 22.143 -11.294 -33.363 1.00 93.19 114 ASP A C 1
ATOM 942 O O . ASP A 1 114 ? 23.257 -11.810 -33.449 1.00 93.19 114 ASP A O 1
ATOM 946 N N . SER A 1 115 ? 21.614 -10.950 -32.183 1.00 92.44 115 SER A N 1
ATOM 947 C CA . SER A 1 115 ? 22.320 -11.133 -30.907 1.00 92.44 115 SER A CA 1
ATOM 948 C C . SER A 1 115 ? 22.591 -12.613 -30.597 1.00 92.44 115 SER A C 1
ATOM 950 O O . SER A 1 115 ? 23.656 -12.959 -30.090 1.00 92.44 115 SER A O 1
ATOM 952 N N . TRP A 1 116 ? 21.649 -13.505 -30.924 1.00 95.06 116 TRP A N 1
ATOM 953 C CA . TRP A 1 116 ? 21.833 -14.946 -30.752 1.00 95.06 116 TRP A CA 1
ATOM 954 C C . TRP A 1 116 ? 22.904 -15.509 -31.689 1.00 95.06 116 TRP A C 1
ATOM 956 O O . TRP A 1 116 ? 23.741 -16.279 -31.236 1.00 95.06 116 TRP A O 1
ATOM 966 N N . VAL A 1 117 ? 22.901 -15.119 -32.969 1.00 91.94 117 VAL A N 1
ATOM 967 C CA . VAL A 1 117 ? 23.900 -15.568 -33.957 1.00 91.94 117 VAL A CA 1
ATOM 968 C C . VAL A 1 117 ? 25.310 -15.123 -33.561 1.00 91.94 117 VAL A C 1
ATOM 970 O O . VAL A 1 117 ? 26.260 -15.870 -33.770 1.00 91.94 117 VAL A O 1
ATOM 973 N N . ALA A 1 118 ? 25.440 -13.949 -32.938 1.00 90.00 118 ALA A N 1
ATOM 974 C CA . ALA A 1 118 ? 26.703 -13.459 -32.389 1.00 90.00 118 ALA A CA 1
ATOM 975 C C . ALA A 1 118 ? 27.143 -14.169 -31.090 1.00 90.00 118 ALA A C 1
ATOM 977 O O . ALA A 1 118 ? 28.257 -13.945 -30.622 1.00 90.00 118 ALA A O 1
ATOM 978 N N . THR A 1 119 ? 26.291 -15.008 -30.489 1.00 89.44 119 THR A N 1
ATOM 979 C CA . THR A 1 119 ? 26.590 -15.732 -29.246 1.00 89.44 119 THR A CA 1
ATOM 980 C C . THR A 1 119 ? 26.915 -17.196 -29.543 1.00 89.44 119 THR A C 1
ATOM 982 O O . THR A 1 119 ? 26.063 -17.967 -29.984 1.00 89.44 119 THR A O 1
ATOM 985 N N . GLU A 1 120 ? 28.142 -17.617 -29.254 1.00 85.88 120 GLU A N 1
ATOM 986 C CA . GLU A 1 120 ? 28.600 -18.974 -29.560 1.00 85.88 120 GLU A CA 1
ATOM 987 C C . GLU A 1 120 ? 28.033 -20.041 -28.603 1.00 85.88 120 GLU A C 1
ATOM 989 O O . GLU A 1 120 ? 27.894 -19.819 -27.402 1.00 85.88 120 GLU A O 1
ATOM 994 N N . ASN A 1 121 ? 27.781 -21.250 -29.124 1.00 87.38 121 ASN A N 1
ATOM 995 C CA . ASN A 1 121 ? 27.535 -22.485 -28.356 1.00 87.38 121 ASN A CA 1
ATOM 996 C C . ASN A 1 121 ? 26.317 -22.506 -27.411 1.00 87.38 121 ASN A C 1
ATOM 998 O O . ASN A 1 121 ? 26.321 -23.172 -26.370 1.00 87.38 121 ASN A O 1
ATOM 1002 N N . ILE A 1 122 ? 25.217 -21.851 -27.786 1.00 93.25 122 ILE A N 1
ATOM 1003 C CA . ILE A 1 122 ? 23.969 -21.884 -27.013 1.00 93.25 122 ILE A CA 1
ATOM 1004 C C . ILE A 1 122 ? 22.745 -22.021 -27.925 1.00 93.25 122 ILE A C 1
ATOM 1006 O O . ILE A 1 122 ? 22.604 -21.341 -28.938 1.00 93.25 122 ILE A O 1
ATOM 1010 N N . SER A 1 123 ? 21.814 -22.905 -27.552 1.00 93.81 123 SER A N 1
ATOM 1011 C CA . SER A 1 123 ? 20.552 -23.054 -28.281 1.00 93.81 123 SER A CA 1
ATOM 1012 C C . SER A 1 123 ? 19.685 -21.802 -28.154 1.00 93.81 123 SER A C 1
ATOM 1014 O O . SER A 1 123 ? 19.637 -21.176 -27.092 1.00 93.81 123 SER A O 1
ATOM 1016 N N . TYR A 1 124 ? 18.914 -21.486 -29.197 1.00 92.69 124 TYR A N 1
ATOM 1017 C CA . TYR A 1 124 ? 18.024 -20.321 -29.194 1.00 92.69 124 TYR A CA 1
ATOM 1018 C C . TYR A 1 124 ? 17.086 -20.306 -27.977 1.00 92.69 124 TYR A C 1
ATOM 1020 O O . TYR A 1 124 ? 16.923 -19.289 -27.312 1.00 92.69 124 TYR A O 1
ATOM 1028 N N . ARG A 1 125 ? 16.534 -21.465 -27.592 1.00 93.38 125 ARG A N 1
ATOM 1029 C CA . ARG A 1 125 ? 15.670 -21.579 -26.406 1.00 93.38 125 ARG A CA 1
ATOM 1030 C C . ARG A 1 125 ? 16.384 -21.169 -25.115 1.00 93.38 125 ARG A C 1
ATOM 1032 O O . ARG A 1 125 ? 15.778 -20.498 -24.286 1.00 93.38 125 ARG A O 1
ATOM 1039 N N . LYS A 1 126 ? 17.641 -21.582 -24.928 1.00 93.94 126 LYS A N 1
ATOM 1040 C CA . LYS A 1 126 ? 18.430 -21.212 -23.746 1.00 93.94 126 LYS A CA 1
ATOM 1041 C C . LYS A 1 126 ? 18.817 -19.730 -23.807 1.00 93.94 126 LYS A C 1
ATOM 1043 O O . LYS A 1 126 ? 18.772 -19.060 -22.776 1.00 93.94 126 LYS A O 1
ATOM 1048 N N . PHE A 1 127 ? 19.107 -19.216 -25.004 1.00 95.94 127 PHE A N 1
ATOM 1049 C CA . PHE A 1 127 ? 19.419 -17.804 -25.238 1.00 95.94 127 PHE A CA 1
ATOM 1050 C C . PHE A 1 127 ? 18.269 -16.903 -24.815 1.00 95.94 127 PHE A C 1
ATOM 1052 O O . PHE A 1 127 ? 18.491 -15.920 -24.125 1.00 95.94 127 PHE A O 1
ATOM 1059 N N . LEU A 1 128 ? 17.022 -17.286 -25.100 1.00 96.06 128 LEU A N 1
ATOM 1060 C CA . LEU A 1 128 ? 15.864 -16.466 -24.742 1.00 96.06 128 LEU A CA 1
ATOM 1061 C C . LEU A 1 128 ? 15.723 -16.180 -23.234 1.00 96.06 128 LEU A C 1
ATOM 1063 O O . LEU A 1 128 ? 15.081 -15.201 -22.854 1.00 96.06 128 LEU A O 1
ATOM 1067 N N . SER A 1 129 ? 16.322 -17.006 -22.374 1.00 95.25 129 SER A N 1
ATOM 1068 C CA . SER A 1 129 ? 16.352 -16.790 -20.923 1.00 95.25 129 SER A CA 1
ATOM 1069 C C . SER A 1 129 ? 17.480 -15.862 -20.455 1.00 95.25 129 SER A C 1
ATOM 1071 O O . SER A 1 129 ? 17.471 -15.463 -19.293 1.00 95.25 129 SER A O 1
ATOM 1073 N N . HIS A 1 130 ? 18.447 -15.537 -21.318 1.00 94.81 130 HIS A N 1
ATOM 1074 C CA . HIS A 1 130 ? 19.572 -14.658 -20.991 1.00 94.81 130 HIS A CA 1
ATOM 1075 C C . HIS A 1 130 ? 19.125 -13.201 -20.899 1.00 94.81 130 HIS A C 1
ATOM 1077 O O . HIS A 1 130 ? 18.100 -12.813 -21.467 1.00 94.81 130 HIS A O 1
ATOM 1083 N N . HIS A 1 131 ? 19.899 -12.418 -20.148 1.00 94.62 131 HIS A N 1
ATOM 1084 C CA . HIS A 1 131 ? 19.684 -10.990 -19.977 1.00 94.62 131 HIS A CA 1
ATOM 1085 C C . HIS A 1 131 ? 19.885 -10.243 -21.298 1.00 94.62 131 HIS A C 1
ATOM 1087 O O . HIS A 1 131 ? 20.933 -10.347 -21.927 1.00 94.62 131 HIS A O 1
ATOM 1093 N N . ASP A 1 132 ? 18.885 -9.460 -21.677 1.00 95.94 132 ASP A N 1
ATOM 1094 C CA . ASP A 1 132 ? 18.904 -8.600 -22.846 1.00 95.94 132 ASP A CA 1
ATOM 1095 C C . ASP A 1 132 ? 19.401 -7.204 -22.463 1.00 95.94 132 ASP A C 1
ATOM 1097 O O . ASP A 1 132 ? 18.607 -6.325 -22.121 1.00 95.94 132 ASP A O 1
ATOM 1101 N N . GLN A 1 133 ? 20.718 -6.996 -22.525 1.00 94.75 133 GLN A N 1
ATOM 1102 C CA . GLN A 1 133 ? 21.341 -5.704 -22.199 1.00 94.75 133 GLN A CA 1
ATOM 1103 C C . GLN A 1 133 ? 20.772 -4.549 -23.045 1.00 94.75 133 GLN A C 1
ATOM 1105 O O . GLN A 1 133 ? 20.635 -3.429 -22.564 1.00 94.75 133 GLN A O 1
ATOM 1110 N N . GLY A 1 134 ? 20.358 -4.827 -24.285 1.00 96.12 134 GLY A N 1
ATOM 1111 C CA . GLY A 1 134 ? 19.790 -3.828 -25.189 1.00 96.12 134 GLY A CA 1
ATOM 1112 C C . GLY A 1 134 ? 18.298 -3.548 -24.992 1.00 96.12 134 GLY A C 1
ATOM 1113 O O . GLY A 1 134 ? 17.758 -2.701 -25.702 1.00 96.12 134 GLY A O 1
ATOM 1114 N N . PHE A 1 135 ? 17.601 -4.239 -24.078 1.00 98.00 135 PHE A N 1
ATOM 1115 C CA . PHE A 1 135 ? 16.144 -4.119 -23.949 1.00 98.00 135 PHE A CA 1
ATOM 1116 C C . PHE A 1 135 ? 15.694 -2.689 -23.634 1.00 98.00 135 PHE A C 1
ATOM 1118 O O . PHE A 1 135 ? 14.829 -2.158 -24.327 1.00 98.00 135 PHE A O 1
ATOM 1125 N N . TRP A 1 136 ? 16.265 -2.049 -22.610 1.00 98.00 136 TRP A N 1
ATOM 1126 C CA . TRP A 1 136 ? 15.824 -0.715 -22.185 1.00 98.00 136 TRP A CA 1
ATOM 1127 C C . TRP A 1 136 ? 16.183 0.372 -23.194 1.00 98.00 136 TRP A C 1
ATOM 1129 O O . TRP A 1 136 ? 15.368 1.262 -23.438 1.00 98.00 136 TRP A O 1
ATOM 1139 N N . LYS A 1 137 ? 17.335 0.251 -23.856 1.00 97.69 137 LYS A N 1
ATOM 1140 C CA . LYS A 1 137 ? 17.696 1.116 -24.979 1.00 97.69 137 LYS A CA 1
ATOM 1141 C C . LYS A 1 137 ? 16.705 0.965 -26.131 1.00 97.69 137 LYS A C 1
ATOM 1143 O O . LYS A 1 137 ? 16.164 1.959 -26.602 1.00 97.69 137 LYS A O 1
ATOM 1148 N N . TRP A 1 138 ? 16.350 -0.269 -26.491 1.00 98.06 138 TRP A N 1
ATOM 1149 C CA . TRP A 1 138 ? 15.306 -0.525 -27.484 1.00 98.06 138 TRP A CA 1
ATOM 1150 C C . TRP A 1 138 ? 13.949 0.072 -27.072 1.00 98.06 138 TRP A C 1
ATOM 1152 O O . TRP A 1 138 ? 13.275 0.671 -27.908 1.00 98.06 138 TRP A O 1
ATOM 1162 N N . VAL A 1 139 ? 13.560 -0.017 -25.791 1.00 98.31 139 VAL A N 1
ATOM 1163 C CA . VAL A 1 139 ? 12.348 0.651 -25.282 1.00 98.31 139 VAL A CA 1
ATOM 1164 C C . VAL A 1 139 ? 12.446 2.161 -25.481 1.00 98.31 139 VAL A C 1
ATOM 1166 O O . VAL A 1 139 ? 11.481 2.751 -25.961 1.00 98.31 139 VAL A O 1
ATOM 1169 N N . LYS A 1 140 ? 13.577 2.800 -25.147 1.00 97.38 140 LYS A N 1
ATOM 1170 C CA . LYS A 1 140 ? 13.792 4.239 -25.379 1.00 97.38 140 LYS A CA 1
ATOM 1171 C C . LYS A 1 140 ? 13.676 4.600 -26.857 1.00 97.38 140 LYS A C 1
ATOM 1173 O O . LYS A 1 140 ? 13.068 5.618 -27.167 1.00 97.38 140 LYS A O 1
ATOM 1178 N N . ASP A 1 141 ? 14.248 3.809 -27.747 1.00 96.69 141 ASP A N 1
ATOM 1179 C CA . ASP A 1 141 ? 14.309 4.165 -29.165 1.00 96.69 141 ASP A CA 1
ATOM 1180 C C . ASP A 1 141 ? 12.964 3.927 -29.883 1.00 96.69 141 ASP A C 1
ATOM 1182 O O . ASP A 1 141 ? 12.710 4.509 -30.933 1.00 96.69 141 ASP A O 1
ATOM 1186 N N . ASN A 1 142 ? 12.052 3.163 -29.269 1.00 97.06 142 ASN A N 1
ATOM 1187 C CA . ASN A 1 142 ? 10.717 2.883 -29.797 1.00 97.06 142 ASN A CA 1
ATOM 1188 C C . ASN A 1 142 ? 9.614 3.586 -28.990 1.00 97.06 142 ASN A C 1
ATOM 1190 O O . ASN A 1 142 ? 9.145 3.081 -27.965 1.00 97.06 142 ASN A O 1
ATOM 1194 N N . VAL A 1 143 ? 9.178 4.758 -29.468 1.00 94.00 143 VAL A N 1
ATOM 1195 C CA . VAL A 1 143 ? 8.136 5.608 -28.844 1.00 94.00 143 VAL A CA 1
ATOM 1196 C C . VAL A 1 143 ? 6.795 4.883 -28.674 1.00 94.00 143 VAL A C 1
ATOM 1198 O O . VAL A 1 143 ? 6.086 5.137 -27.698 1.00 94.00 143 VAL A O 1
ATOM 1201 N N . ASP A 1 144 ? 6.473 3.942 -29.563 1.00 94.56 144 ASP A N 1
ATOM 1202 C CA . ASP A 1 144 ? 5.229 3.161 -29.519 1.00 94.56 144 ASP A CA 1
ATOM 1203 C C . ASP A 1 144 ? 5.171 2.177 -28.337 1.00 94.56 144 ASP A C 1
ATOM 1205 O O . ASP A 1 144 ? 4.099 1.697 -27.953 1.00 94.56 144 ASP A O 1
ATOM 1209 N N . VAL A 1 145 ? 6.315 1.891 -27.705 1.00 97.88 145 VAL A N 1
ATOM 1210 C CA . VAL A 1 145 ? 6.361 1.079 -26.490 1.00 97.88 145 VAL A CA 1
ATOM 1211 C C . VAL A 1 145 ? 5.922 1.925 -25.297 1.00 97.88 145 VAL A C 1
ATOM 1213 O O . VAL A 1 145 ? 6.671 2.759 -24.775 1.00 97.88 145 VAL A O 1
ATOM 1216 N N . ALA A 1 146 ? 4.705 1.658 -24.823 1.00 97.31 146 ALA A N 1
ATOM 1217 C CA . ALA A 1 146 ? 4.189 2.253 -23.599 1.00 97.31 146 ALA A CA 1
ATOM 1218 C C . ALA A 1 146 ? 5.058 1.873 -22.387 1.00 97.31 146 ALA A C 1
ATOM 1220 O O . ALA A 1 146 ? 5.362 0.694 -22.171 1.00 97.31 146 ALA A O 1
ATOM 1221 N N . ILE A 1 147 ? 5.400 2.867 -21.568 1.00 98.38 147 ILE A N 1
ATOM 1222 C CA . ILE A 1 147 ? 6.116 2.674 -20.302 1.00 98.38 147 ILE A CA 1
ATOM 1223 C C . ILE A 1 147 ? 5.142 2.729 -19.128 1.00 98.38 147 ILE A C 1
ATOM 1225 O O . ILE A 1 147 ? 4.160 3.471 -19.163 1.00 98.38 147 ILE A O 1
ATOM 1229 N N . ALA A 1 148 ? 5.417 1.969 -18.069 1.00 98.00 148 ALA A N 1
ATOM 1230 C CA . ALA A 1 148 ? 4.574 1.939 -16.877 1.00 98.00 148 ALA A CA 1
ATOM 1231 C C . ALA A 1 148 ? 5.371 2.230 -15.595 1.00 98.00 148 ALA A C 1
ATOM 1233 O O . ALA A 1 148 ? 5.950 1.310 -15.013 1.00 98.00 148 ALA A O 1
ATOM 1234 N N . PRO A 1 149 ? 5.417 3.491 -15.129 1.00 97.31 149 PRO A N 1
ATOM 1235 C CA . PRO A 1 149 ? 5.938 3.817 -13.806 1.00 97.31 149 PRO A CA 1
ATOM 1236 C C . PRO A 1 149 ? 5.042 3.213 -12.717 1.00 97.31 149 PRO A C 1
ATOM 1238 O O . PRO A 1 149 ? 3.841 3.500 -12.661 1.00 97.31 149 PRO A O 1
ATOM 1241 N N . VAL A 1 150 ? 5.624 2.384 -11.848 1.00 96.06 150 VAL A N 1
ATOM 1242 C CA . VAL A 1 150 ? 4.902 1.653 -10.793 1.00 96.06 150 VAL A CA 1
ATOM 1243 C C . VAL A 1 150 ? 5.603 1.730 -9.447 1.00 96.06 150 VAL A C 1
ATOM 1245 O O . VAL A 1 150 ? 6.821 1.863 -9.389 1.00 96.06 150 VAL A O 1
ATOM 1248 N N . GLU A 1 151 ? 4.858 1.608 -8.348 1.00 92.38 151 GLU A N 1
ATOM 1249 C CA . GLU A 1 151 ? 5.452 1.631 -7.007 1.00 92.38 151 GLU A CA 1
ATOM 1250 C C . GLU A 1 151 ? 6.005 0.253 -6.594 1.00 92.38 151 GLU A C 1
ATOM 1252 O O . GLU A 1 151 ? 5.296 -0.605 -6.051 1.00 92.38 151 GLU A O 1
ATOM 1257 N N . GLY A 1 152 ? 7.310 0.072 -6.804 1.00 92.69 152 GLY A N 1
ATOM 1258 C CA . GLY A 1 152 ? 8.086 -1.059 -6.300 1.00 92.69 152 GLY A CA 1
ATOM 1259 C C . GLY A 1 152 ? 8.397 -2.166 -7.314 1.00 92.69 152 GLY A C 1
ATOM 1260 O O . GLY A 1 152 ? 7.679 -2.419 -8.285 1.00 92.69 152 GLY A O 1
ATOM 1261 N N . VAL A 1 153 ? 9.485 -2.885 -7.030 1.00 93.88 153 VAL A N 1
ATOM 1262 C CA . VAL A 1 153 ? 10.125 -3.847 -7.945 1.00 93.88 153 VAL A CA 1
ATOM 1263 C C . VAL A 1 153 ? 9.254 -5.044 -8.312 1.00 93.88 153 VAL A C 1
ATOM 1265 O O . VAL A 1 153 ? 9.268 -5.491 -9.455 1.00 93.88 153 VAL A O 1
ATOM 1268 N N . LYS A 1 154 ? 8.447 -5.555 -7.376 1.00 93.25 154 LYS A N 1
ATOM 1269 C CA . LYS A 1 154 ? 7.564 -6.700 -7.643 1.00 93.25 154 LYS A CA 1
ATOM 1270 C C . LYS A 1 154 ? 6.460 -6.369 -8.638 1.00 93.25 154 LYS A C 1
ATOM 1272 O O . LYS A 1 154 ? 6.179 -7.183 -9.511 1.00 93.25 154 LYS A O 1
ATOM 1277 N N . LYS A 1 155 ? 5.896 -5.164 -8.550 1.00 95.25 155 LYS A N 1
ATOM 1278 C CA . LYS A 1 155 ? 4.884 -4.673 -9.492 1.00 95.25 155 LYS A CA 1
ATOM 1279 C C . LYS A 1 155 ? 5.481 -4.491 -10.874 1.00 95.25 155 LYS A C 1
ATOM 1281 O O . LYS A 1 155 ? 4.882 -4.932 -11.852 1.00 95.25 155 LYS A O 1
ATOM 1286 N N . ALA A 1 156 ? 6.695 -3.942 -10.947 1.00 97.00 156 ALA A N 1
ATOM 1287 C CA . ALA A 1 156 ? 7.413 -3.829 -12.212 1.00 97.00 156 ALA A CA 1
ATOM 1288 C C . ALA A 1 156 ? 7.671 -5.212 -12.827 1.00 97.00 156 ALA A C 1
ATOM 1290 O O . ALA 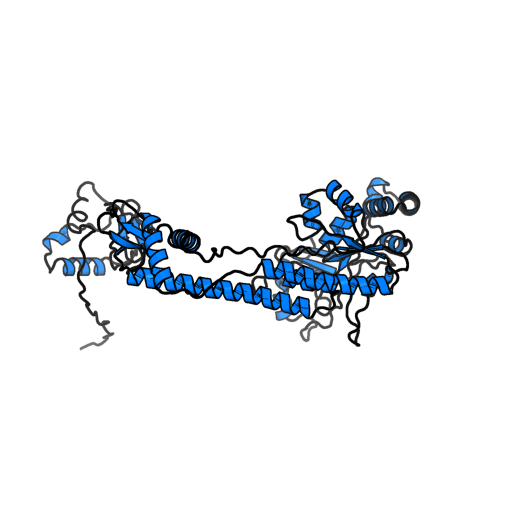A 1 156 ? 7.335 -5.441 -13.986 1.00 97.00 156 ALA A O 1
ATOM 1291 N N . GLY A 1 157 ? 8.160 -6.171 -12.034 1.00 96.38 157 GLY A N 1
ATOM 1292 C CA . GLY A 1 157 ? 8.367 -7.552 -12.474 1.00 96.38 157 GLY A CA 1
ATOM 1293 C C . GLY A 1 157 ? 7.076 -8.248 -12.924 1.00 96.38 157 GLY A C 1
ATOM 1294 O O . GLY A 1 157 ? 7.061 -8.914 -13.960 1.00 96.38 157 GLY A O 1
ATOM 1295 N N . ALA A 1 158 ? 5.972 -8.054 -12.196 1.00 96.94 158 ALA A N 1
ATOM 1296 C CA . ALA A 1 158 ? 4.665 -8.594 -12.559 1.00 96.94 158 ALA A CA 1
ATOM 1297 C C . ALA A 1 158 ? 4.193 -8.047 -13.915 1.00 96.94 158 ALA A C 1
ATOM 1299 O O . ALA A 1 158 ? 3.827 -8.830 -14.793 1.00 96.94 158 ALA A O 1
ATOM 1300 N N . LEU A 1 159 ? 4.280 -6.733 -14.134 1.00 97.81 159 LEU A N 1
ATOM 1301 C CA . LEU A 1 159 ? 3.912 -6.101 -15.404 1.00 97.81 159 LEU A CA 1
ATOM 1302 C C . LEU A 1 159 ? 4.835 -6.502 -16.564 1.00 97.81 159 LEU A C 1
ATOM 1304 O O . LEU A 1 159 ? 4.346 -6.833 -17.647 1.00 97.81 159 LEU A O 1
ATOM 1308 N N . LEU A 1 160 ? 6.148 -6.580 -16.333 1.00 97.94 160 LEU A N 1
ATOM 1309 C CA . LEU A 1 160 ? 7.109 -7.107 -17.308 1.00 97.94 160 LEU A CA 1
ATOM 1310 C C . LEU A 1 160 ? 6.747 -8.538 -17.714 1.00 97.94 160 LEU A C 1
ATOM 1312 O O . LEU A 1 160 ? 6.679 -8.840 -18.903 1.00 97.94 160 LEU A O 1
ATOM 1316 N N . SER A 1 161 ? 6.393 -9.406 -16.759 1.00 96.88 161 SER A N 1
ATOM 1317 C CA . SER A 1 161 ? 5.977 -10.790 -17.046 1.00 96.88 161 SER A CA 1
ATOM 1318 C C . SER A 1 161 ? 4.741 -10.880 -17.951 1.00 96.88 161 SER A C 1
ATOM 1320 O O . SER A 1 161 ? 4.578 -11.862 -18.695 1.00 96.88 161 SER A O 1
ATOM 1322 N N . LYS A 1 162 ? 3.890 -9.844 -17.903 1.00 96.81 162 LYS A N 1
ATOM 1323 C CA . LYS A 1 162 ? 2.734 -9.694 -18.780 1.00 96.81 162 LYS A CA 1
ATOM 1324 C C . LYS A 1 162 ? 3.088 -9.076 -20.114 1.00 96.81 162 LYS A C 1
ATOM 1326 O O . LYS A 1 162 ? 2.328 -9.325 -21.037 1.00 96.81 162 LYS A O 1
ATOM 1331 N N . GLY A 1 163 ? 4.223 -8.391 -20.262 1.00 96.81 163 GLY A N 1
ATOM 1332 C CA . GLY A 1 163 ? 4.715 -7.748 -21.487 1.00 96.81 163 GLY A CA 1
ATOM 1333 C C . GLY A 1 163 ? 4.485 -6.231 -21.505 1.00 96.81 163 GLY A C 1
ATOM 1334 O O . GLY A 1 163 ? 4.132 -5.671 -22.541 1.00 96.81 163 GLY A O 1
ATOM 1335 N N . VAL A 1 164 ? 4.594 -5.577 -20.353 1.00 97.81 164 VAL A N 1
ATOM 1336 C CA . VAL A 1 164 ? 4.541 -4.116 -20.215 1.00 97.81 164 VAL A CA 1
ATOM 1337 C C . VAL A 1 164 ? 5.908 -3.630 -19.739 1.00 97.81 164 VAL A C 1
ATOM 1339 O O . VAL A 1 164 ? 6.443 -4.185 -18.781 1.00 97.81 164 VAL A O 1
ATOM 1342 N N . ALA A 1 165 ? 6.472 -2.604 -20.386 1.00 98.25 165 ALA A N 1
ATOM 1343 C CA . ALA A 1 165 ? 7.764 -2.026 -20.012 1.00 98.25 165 ALA A CA 1
ATOM 1344 C C . ALA A 1 165 ? 7.634 -1.204 -18.716 1.00 98.25 165 ALA A C 1
ATOM 1346 O O . ALA A 1 165 ? 7.426 0.009 -18.738 1.00 98.25 165 ALA A O 1
ATOM 1347 N N . ALA A 1 166 ? 7.683 -1.885 -17.571 1.00 98.06 166 ALA A N 1
ATOM 1348 C CA . ALA A 1 166 ? 7.422 -1.279 -16.272 1.00 98.06 166 ALA A CA 1
ATOM 1349 C C . ALA A 1 166 ? 8.701 -0.855 -15.539 1.00 98.06 166 ALA A C 1
ATOM 1351 O O . ALA A 1 166 ? 9.646 -1.631 -15.411 1.00 98.06 166 ALA A O 1
ATOM 1352 N N . LEU A 1 167 ? 8.684 0.370 -15.018 1.00 97.62 167 LEU A N 1
ATOM 1353 C CA . LEU A 1 167 ? 9.790 1.034 -14.329 1.00 97.62 167 LEU A CA 1
ATOM 1354 C C . LEU A 1 167 ? 9.431 1.149 -12.847 1.00 97.62 167 LEU A C 1
ATOM 1356 O O . LEU A 1 167 ? 8.397 1.728 -12.505 1.00 97.62 167 LEU A O 1
ATOM 1360 N N . SER A 1 168 ? 10.257 0.600 -11.957 1.00 96.88 168 SER A N 1
ATOM 1361 C CA . SER A 1 168 ? 9.960 0.634 -10.523 1.00 96.88 168 SER A CA 1
ATOM 1362 C C . SER A 1 168 ? 10.420 1.949 -9.901 1.00 96.88 168 SER A C 1
ATOM 1364 O O . SER A 1 168 ? 11.614 2.221 -9.789 1.00 96.88 168 SER A O 1
ATOM 1366 N N . VAL A 1 169 ? 9.453 2.724 -9.425 1.00 95.81 169 VAL A N 1
ATOM 1367 C CA . VAL A 1 169 ? 9.641 3.915 -8.604 1.00 95.81 169 VAL A CA 1
ATOM 1368 C C . VAL A 1 169 ? 9.703 3.500 -7.134 1.00 95.81 169 VAL A C 1
ATOM 1370 O O . VAL A 1 169 ? 8.812 2.812 -6.625 1.00 95.81 169 VAL A O 1
ATOM 1373 N N . VAL A 1 170 ? 10.741 3.940 -6.425 1.00 90.81 170 VAL A N 1
ATOM 1374 C CA . VAL A 1 170 ? 10.891 3.689 -4.987 1.00 90.81 170 VAL A CA 1
ATOM 1375 C C . VAL A 1 170 ? 10.150 4.761 -4.200 1.00 90.81 170 VAL A C 1
ATOM 1377 O O . VAL A 1 170 ? 10.715 5.787 -3.851 1.00 90.81 170 VAL A O 1
ATOM 1380 N N . GLY A 1 171 ? 8.867 4.518 -3.931 1.00 89.56 171 GLY A N 1
ATOM 1381 C CA . GLY A 1 171 ? 7.965 5.454 -3.257 1.00 89.56 171 GLY A CA 1
ATOM 1382 C C . GLY A 1 171 ? 7.305 6.445 -4.222 1.00 89.56 171 GLY A C 1
ATOM 1383 O O . GLY A 1 171 ? 7.966 7.057 -5.056 1.00 89.56 171 GLY A O 1
ATOM 1384 N N . ILE A 1 172 ? 5.990 6.636 -4.080 1.00 89.81 172 ILE A N 1
ATOM 1385 C CA . ILE A 1 172 ? 5.130 7.358 -5.043 1.00 89.81 172 ILE A CA 1
ATOM 1386 C C . ILE A 1 172 ? 5.606 8.754 -5.481 1.00 89.81 172 ILE A C 1
ATOM 1388 O O . ILE A 1 172 ? 5.288 9.188 -6.584 1.00 89.81 172 ILE A O 1
ATOM 1392 N N . TRP A 1 173 ? 6.352 9.475 -4.641 1.00 93.75 173 TRP A N 1
ATOM 1393 C CA . TRP A 1 173 ? 6.794 10.841 -4.937 1.00 93.75 173 TRP A CA 1
ATOM 1394 C C . TRP A 1 173 ? 8.119 10.907 -5.703 1.00 93.75 173 TRP A C 1
ATOM 1396 O O . TRP A 1 173 ? 8.398 11.928 -6.327 1.00 93.75 173 TRP A O 1
ATOM 1406 N N . ASN A 1 174 ? 8.913 9.834 -5.693 1.00 94.56 174 ASN A N 1
ATOM 1407 C CA . ASN A 1 174 ? 10.280 9.841 -6.220 1.00 94.56 174 ASN A CA 1
ATOM 1408 C C . ASN A 1 174 ? 10.350 9.728 -7.749 1.00 94.56 174 ASN A C 1
ATOM 1410 O O . ASN A 1 174 ? 11.411 9.931 -8.326 1.00 94.56 174 ASN A O 1
ATOM 1414 N N . GLY A 1 175 ? 9.227 9.461 -8.424 1.00 94.94 175 GLY A N 1
ATOM 1415 C CA . GLY A 1 175 ? 9.141 9.581 -9.883 1.00 94.94 175 GLY A CA 1
ATOM 1416 C C . GLY A 1 175 ? 9.107 11.038 -10.352 1.00 94.94 175 GLY A C 1
ATOM 1417 O O . GLY A 1 175 ? 9.502 11.335 -11.477 1.00 94.94 175 GLY A O 1
ATOM 1418 N N . SER A 1 176 ? 8.656 11.946 -9.484 1.00 95.31 176 SER A N 1
ATOM 1419 C CA . SER A 1 176 ? 8.571 13.379 -9.760 1.00 95.31 176 SER A CA 1
ATOM 1420 C C . SER A 1 176 ? 9.108 14.195 -8.571 1.00 95.31 176 SER A C 1
ATOM 1422 O O . SER A 1 176 ? 8.308 14.829 -7.857 1.00 95.31 176 SER A O 1
ATOM 1424 N N . PRO A 1 177 ? 10.419 14.102 -8.265 1.00 94.44 177 PRO A N 1
ATOM 1425 C CA . PRO A 1 177 ? 11.020 14.878 -7.189 1.00 94.44 177 PRO A CA 1
ATOM 1426 C C . PRO A 1 177 ? 10.886 16.381 -7.465 1.00 94.44 177 PRO A C 1
ATOM 1428 O O . PRO A 1 177 ? 10.598 16.814 -8.580 1.00 94.44 177 PRO A O 1
ATOM 1431 N N . LYS A 1 178 ? 11.061 17.187 -6.419 1.00 92.38 178 LYS A N 1
ATOM 1432 C CA . LYS A 1 178 ? 11.152 18.640 -6.560 1.00 92.38 178 LYS A CA 1
ATOM 1433 C C . LYS A 1 178 ? 12.617 19.034 -6.710 1.00 92.38 178 LYS A C 1
ATOM 1435 O O . LYS A 1 178 ? 13.437 18.531 -5.944 1.00 92.38 178 LYS A O 1
ATOM 1440 N N . ASN A 1 179 ? 12.908 19.931 -7.644 1.00 90.06 179 ASN A N 1
ATOM 1441 C CA . ASN A 1 179 ? 14.220 20.560 -7.762 1.00 90.06 179 ASN A CA 1
ATOM 1442 C C . ASN A 1 179 ? 14.479 21.537 -6.591 1.00 90.06 179 ASN A C 1
ATOM 1444 O O . ASN A 1 179 ? 13.639 21.698 -5.698 1.00 90.06 179 ASN A O 1
ATOM 1448 N N . GLU A 1 180 ? 15.634 22.205 -6.597 1.00 90.50 180 GLU A N 1
ATOM 1449 C CA . GLU A 1 180 ? 16.037 23.163 -5.553 1.00 90.50 180 GLU A CA 1
ATOM 1450 C C . GLU A 1 180 ? 15.059 24.344 -5.397 1.00 90.50 180 GLU A C 1
ATOM 1452 O O . GLU A 1 180 ? 14.872 24.856 -4.295 1.00 90.50 180 GLU A O 1
ATOM 1457 N N . GLU A 1 181 ? 14.353 24.713 -6.468 1.00 88.12 181 GLU A N 1
ATOM 1458 C CA . GLU A 1 181 ? 13.328 25.766 -6.488 1.00 88.12 181 GLU A CA 1
ATOM 1459 C C . GLU A 1 181 ? 11.945 25.270 -6.017 1.00 88.12 181 GLU A C 1
ATOM 1461 O O . GLU A 1 181 ? 10.973 26.024 -5.956 1.00 88.12 181 GLU A O 1
ATOM 1466 N N . GLY A 1 182 ? 11.821 23.985 -5.673 1.00 89.31 182 GLY A N 1
ATOM 1467 C CA . GLY A 1 182 ? 10.571 23.376 -5.225 1.00 89.31 182 GLY A CA 1
ATOM 1468 C C . GLY A 1 182 ? 9.607 22.989 -6.354 1.00 89.31 182 GLY A C 1
ATOM 1469 O O . GLY A 1 182 ? 8.464 22.598 -6.059 1.00 89.31 182 GLY A O 1
ATOM 1470 N N . ILE A 1 183 ? 10.052 23.062 -7.611 1.00 84.62 183 ILE A N 1
ATOM 1471 C CA . ILE A 1 183 ? 9.284 22.737 -8.817 1.00 84.62 183 ILE A CA 1
ATOM 1472 C C . ILE A 1 183 ? 9.390 21.229 -9.095 1.00 84.62 183 ILE A C 1
ATOM 1474 O O . ILE A 1 183 ? 10.497 20.693 -9.145 1.00 84.62 183 ILE A O 1
ATOM 1478 N N . PRO A 1 184 ? 8.261 20.511 -9.253 1.00 90.69 184 PRO A N 1
ATOM 1479 C CA . PRO A 1 184 ? 8.279 19.110 -9.661 1.00 90.69 184 PRO A CA 1
ATOM 1480 C C . PRO A 1 184 ? 8.868 18.900 -11.058 1.00 90.69 184 PRO A C 1
ATOM 1482 O O . PRO A 1 184 ? 8.419 19.530 -12.013 1.00 90.69 184 PRO A O 1
ATOM 1485 N N . GLU A 1 185 ? 9.778 17.941 -11.193 1.00 93.81 185 GLU A N 1
ATOM 1486 C CA . GLU A 1 185 ? 10.315 17.489 -12.478 1.00 93.81 185 GLU A CA 1
ATOM 1487 C C . GLU A 1 185 ? 10.349 15.961 -12.554 1.00 93.81 185 GLU A C 1
ATOM 1489 O O . GLU A 1 185 ? 10.326 15.286 -11.528 1.00 93.81 185 GLU A O 1
ATOM 1494 N N . LEU A 1 186 ? 10.393 15.392 -13.764 1.00 95.25 186 LEU A N 1
ATOM 1495 C CA . LEU A 1 186 ? 10.607 13.951 -13.915 1.00 95.25 186 LEU A CA 1
ATOM 1496 C C . LEU A 1 186 ? 11.976 13.564 -13.362 1.00 95.25 186 LEU A C 1
ATOM 1498 O O . LEU A 1 186 ? 12.983 14.185 -13.701 1.00 95.25 186 LEU A O 1
ATOM 1502 N N . HIS A 1 187 ? 12.020 12.463 -12.611 1.00 95.81 187 HIS A N 1
ATOM 1503 C CA . HIS A 1 187 ? 13.285 11.837 -12.247 1.00 95.81 187 HIS A CA 1
ATOM 1504 C C . HIS A 1 187 ? 14.145 11.600 -13.509 1.00 95.81 187 HIS A C 1
ATOM 1506 O O . HIS A 1 187 ? 13.587 11.136 -14.510 1.00 95.81 187 HIS A O 1
ATOM 1512 N N . PRO A 1 188 ? 15.475 11.835 -13.497 1.00 93.88 188 PRO A N 1
ATOM 1513 C CA . PRO A 1 188 ? 16.321 11.743 -14.695 1.00 93.88 188 PRO A CA 1
ATOM 1514 C C . PRO A 1 188 ? 16.145 10.452 -15.511 1.00 93.88 188 PRO A C 1
ATOM 1516 O O . PRO A 1 188 ? 15.998 10.494 -16.729 1.00 93.88 188 PRO A O 1
ATOM 1519 N N . GLN A 1 189 ? 16.060 9.302 -14.839 1.00 94.31 189 GLN A N 1
ATOM 1520 C CA . GLN A 1 189 ? 15.812 8.009 -15.494 1.00 94.31 189 GLN A CA 1
ATOM 1521 C C . GLN A 1 189 ? 14.405 7.869 -16.097 1.00 94.31 189 GLN A C 1
ATOM 1523 O O . GLN A 1 189 ? 14.257 7.177 -17.094 1.00 94.31 189 GLN A O 1
ATOM 1528 N N . LEU A 1 190 ? 13.367 8.517 -15.551 1.00 96.94 190 LEU A N 1
ATOM 1529 C CA . LEU A 1 190 ? 12.056 8.572 -16.217 1.00 96.94 190 LEU A CA 1
ATOM 1530 C C . LEU A 1 190 ? 12.080 9.553 -17.392 1.00 96.94 190 LEU A C 1
ATOM 1532 O O . LEU A 1 190 ? 11.507 9.264 -18.440 1.00 96.94 190 LEU A O 1
ATOM 1536 N N . LYS A 1 191 ? 12.780 10.684 -17.235 1.00 95.88 191 LYS A N 1
ATOM 1537 C CA . LYS A 1 191 ? 12.975 11.691 -18.285 1.00 95.88 191 LYS A CA 1
ATOM 1538 C C . LYS A 1 191 ? 13.668 11.103 -19.518 1.00 95.88 191 LYS A C 1
ATOM 1540 O O . LYS A 1 191 ? 13.274 11.434 -20.627 1.00 95.88 191 LYS A O 1
ATOM 1545 N N . TYR A 1 192 ? 14.615 10.179 -19.337 1.00 96.25 192 TYR A N 1
ATOM 1546 C CA . TYR A 1 192 ? 15.273 9.434 -20.422 1.00 96.25 192 TYR A CA 1
ATOM 1547 C C . TYR A 1 192 ? 14.286 8.708 -21.359 1.00 96.25 192 TYR A C 1
ATOM 1549 O O . TYR A 1 192 ? 14.513 8.641 -22.567 1.00 96.25 192 TYR A O 1
ATOM 1557 N N . PHE A 1 193 ? 13.162 8.215 -20.828 1.00 97.38 193 PHE A N 1
ATOM 1558 C CA . PHE A 1 193 ? 12.107 7.577 -21.624 1.00 97.38 193 PHE A CA 1
ATOM 1559 C C . PHE A 1 193 ? 10.995 8.542 -22.054 1.00 97.38 193 PHE A C 1
ATOM 1561 O O . PHE A 1 193 ? 10.201 8.201 -22.928 1.00 97.38 193 PHE A O 1
ATOM 1568 N N . ALA A 1 194 ? 10.898 9.725 -21.448 1.00 92.31 194 ALA A N 1
ATOM 1569 C CA . ALA A 1 194 ? 9.817 10.671 -21.693 1.00 92.31 194 ALA A CA 1
ATOM 1570 C C . ALA A 1 194 ? 10.020 11.399 -23.028 1.00 92.31 194 ALA A C 1
ATOM 1572 O O . ALA A 1 194 ? 10.734 12.396 -23.113 1.00 92.31 194 ALA A O 1
ATOM 1573 N N . GLN A 1 195 ? 9.389 10.875 -24.076 1.00 85.75 195 GLN A N 1
ATOM 1574 C CA . GLN A 1 195 ? 9.462 11.398 -25.437 1.00 85.75 195 GLN A CA 1
ATOM 1575 C C . GLN A 1 195 ? 8.066 11.805 -25.926 1.00 85.75 195 GLN A C 1
ATOM 1577 O O . GLN A 1 195 ? 7.082 11.153 -25.553 1.00 85.75 195 GLN A O 1
ATOM 1582 N N . PRO A 1 196 ? 7.957 12.839 -26.780 1.00 79.62 196 PRO A N 1
ATOM 1583 C CA . PRO A 1 196 ? 6.680 13.249 -27.348 1.00 79.62 196 PRO A CA 1
ATOM 1584 C C . PRO A 1 196 ? 5.926 12.078 -27.986 1.00 79.62 196 PRO A C 1
ATOM 1586 O O . PRO A 1 196 ? 6.499 11.289 -28.732 1.00 79.62 196 PRO A O 1
ATOM 1589 N N . GLY A 1 197 ? 4.636 11.951 -27.677 1.00 78.44 197 GLY A N 1
ATOM 1590 C CA . GLY A 1 197 ? 3.771 10.895 -28.213 1.00 78.44 197 GLY A CA 1
ATOM 1591 C C . GLY A 1 197 ? 3.840 9.550 -27.480 1.00 78.44 197 GLY A C 1
ATOM 1592 O O . GLY A 1 197 ? 2.877 8.787 -27.568 1.00 78.44 197 GLY A O 1
ATOM 1593 N N . ARG A 1 198 ? 4.888 9.275 -26.686 1.00 94.12 198 ARG A N 1
ATOM 1594 C CA . ARG A 1 198 ? 4.981 8.027 -25.910 1.00 94.12 198 ARG A CA 1
ATOM 1595 C C . ARG A 1 198 ? 3.848 7.931 -24.895 1.00 94.12 198 ARG A C 1
ATOM 1597 O O . ARG A 1 198 ? 3.540 8.901 -24.201 1.00 94.12 198 ARG A O 1
ATOM 1604 N N . GLU A 1 199 ? 3.262 6.745 -24.749 1.00 96.12 199 GLU A N 1
ATOM 1605 C CA . GLU A 1 199 ? 2.288 6.481 -23.689 1.00 96.12 199 GLU A CA 1
ATOM 1606 C C . GLU A 1 199 ? 2.981 6.161 -22.351 1.00 96.12 199 GLU A C 1
ATOM 1608 O O . GLU A 1 199 ? 3.726 5.188 -22.239 1.00 96.12 199 GLU A O 1
ATOM 1613 N N . ALA A 1 200 ? 2.700 6.960 -21.320 1.00 96.81 200 ALA A N 1
ATOM 1614 C CA . ALA A 1 200 ? 3.059 6.691 -19.932 1.00 96.81 200 ALA A CA 1
ATOM 1615 C C . ALA A 1 200 ? 1.812 6.229 -19.160 1.00 96.81 200 ALA A C 1
ATOM 1617 O O . ALA A 1 200 ? 0.850 6.985 -18.990 1.00 96.81 200 ALA A O 1
ATOM 1618 N N . VAL A 1 201 ? 1.821 4.977 -18.702 1.00 96.94 201 VAL A N 1
ATOM 1619 C CA . VAL A 1 201 ? 0.724 4.349 -17.953 1.00 96.94 201 VAL A CA 1
ATOM 1620 C C . VAL A 1 201 ? 1.076 4.329 -16.469 1.00 96.94 201 VAL A C 1
ATOM 1622 O O . VAL A 1 201 ? 1.851 3.487 -16.025 1.00 96.94 201 VAL A O 1
ATOM 1625 N N . ILE A 1 202 ? 0.524 5.245 -15.676 1.00 94.56 202 ILE A N 1
ATOM 1626 C CA . ILE A 1 202 ? 0.843 5.299 -14.242 1.00 94.56 202 ILE A CA 1
ATOM 1627 C C . ILE A 1 202 ? 0.023 4.239 -13.500 1.00 94.56 202 ILE A C 1
ATOM 1629 O O . ILE A 1 202 ? -1.210 4.241 -13.569 1.00 94.56 202 ILE A O 1
ATOM 1633 N N . VAL A 1 203 ? 0.711 3.340 -12.785 1.00 93.75 203 VAL A N 1
ATOM 1634 C CA . VAL A 1 203 ? 0.097 2.221 -12.047 1.00 93.75 203 VAL A CA 1
ATOM 1635 C C . VAL A 1 203 ? 0.567 2.249 -10.591 1.00 93.75 203 VAL A C 1
ATOM 1637 O O . VAL A 1 203 ? 1.539 1.596 -10.208 1.00 93.75 203 VAL A O 1
ATOM 1640 N N . PHE A 1 204 ? -0.113 3.054 -9.775 1.00 91.75 204 PHE A N 1
ATOM 1641 C CA . PHE A 1 204 ? 0.088 3.111 -8.322 1.00 91.75 204 PHE A CA 1
ATOM 1642 C C . PHE A 1 204 ? -0.988 2.306 -7.589 1.00 91.75 204 PHE A C 1
ATOM 1644 O O . PHE A 1 204 ? -2.035 2.002 -8.159 1.00 91.75 204 PHE A O 1
ATOM 1651 N N . ASP A 1 205 ? -0.717 1.963 -6.330 1.00 86.81 205 ASP A N 1
ATOM 1652 C CA . ASP A 1 205 ? -1.614 1.137 -5.521 1.00 86.81 205 ASP A CA 1
ATOM 1653 C C . ASP A 1 205 ? -2.969 1.805 -5.288 1.00 86.81 205 ASP A C 1
ATOM 1655 O O . ASP A 1 205 ? -3.069 3.011 -5.045 1.00 86.81 205 ASP A O 1
ATOM 1659 N N . GLN A 1 206 ? -4.016 0.988 -5.271 1.00 79.38 206 GLN A N 1
ATOM 1660 C CA . GLN A 1 206 ? -5.350 1.410 -4.870 1.00 79.38 206 GLN A CA 1
ATOM 1661 C C . GLN A 1 206 ? -5.531 1.174 -3.372 1.00 79.38 206 GLN A C 1
ATOM 1663 O O . GLN A 1 206 ? -6.089 0.173 -2.931 1.00 79.38 206 GLN A O 1
ATOM 1668 N N . ASP A 1 207 ? -4.989 2.089 -2.560 1.00 73.06 207 ASP A N 1
ATOM 1669 C CA . ASP A 1 207 ? -5.208 2.047 -1.110 1.00 73.06 207 ASP A CA 1
ATOM 1670 C C . ASP A 1 207 ? -6.682 2.334 -0.790 1.00 73.06 207 ASP A C 1
ATOM 1672 O O . ASP A 1 207 ? -7.339 3.096 -1.491 1.00 73.06 207 ASP A O 1
ATOM 1676 N N . GLY A 1 208 ? -7.195 1.762 0.294 1.00 59.84 208 GLY A N 1
ATOM 1677 C CA . GLY A 1 208 ? -8.520 2.078 0.813 1.00 59.84 208 GLY A CA 1
ATOM 1678 C C . GLY A 1 208 ? -8.538 3.222 1.838 1.00 59.84 208 GLY A C 1
ATOM 1679 O O . GLY A 1 208 ? -9.527 3.926 2.040 1.00 59.84 208 GLY A O 1
ATOM 1680 N N . LYS A 1 209 ? -7.407 3.493 2.494 1.00 65.19 209 LYS A N 1
ATOM 1681 C CA . LYS A 1 209 ? -7.337 4.566 3.488 1.00 65.19 209 LYS A CA 1
ATOM 1682 C C . LYS A 1 209 ? -7.395 5.919 2.791 1.00 65.19 209 LYS A C 1
ATOM 1684 O O . LYS A 1 209 ? -6.481 6.278 2.055 1.00 65.19 209 LYS A O 1
ATOM 1689 N N . ILE A 1 210 ? -8.404 6.720 3.123 1.00 55.56 210 ILE A N 1
ATOM 1690 C CA . ILE A 1 210 ? -8.675 8.047 2.545 1.00 55.56 210 ILE A CA 1
ATOM 1691 C C . ILE A 1 210 ? -7.425 8.943 2.489 1.00 55.56 210 ILE A C 1
ATOM 1693 O O . ILE A 1 210 ? -7.115 9.551 1.463 1.00 55.56 210 ILE A O 1
ATOM 1697 N N . LYS A 1 211 ? -6.671 9.017 3.594 1.00 62.34 211 LYS A N 1
ATOM 1698 C CA . LYS A 1 211 ? -5.437 9.816 3.665 1.00 62.34 211 LYS A CA 1
ATOM 1699 C C . LYS A 1 211 ? -4.384 9.320 2.669 1.00 62.34 211 LYS A C 1
ATOM 1701 O O . LYS A 1 211 ? -3.719 10.133 2.027 1.00 62.34 211 LYS A O 1
ATOM 1706 N N . THR A 1 212 ? -4.240 8.003 2.529 1.00 68.12 212 THR A N 1
ATOM 1707 C CA . THR A 1 212 ? -3.302 7.414 1.572 1.00 68.12 212 THR A CA 1
ATOM 1708 C C . THR A 1 212 ? -3.786 7.615 0.142 1.00 68.12 212 THR A C 1
ATOM 1710 O O . THR A 1 212 ? -3.000 8.072 -0.679 1.00 68.12 212 THR A O 1
ATOM 1713 N N . GLN A 1 213 ? -5.075 7.405 -0.143 1.00 69.12 213 GLN A N 1
ATOM 1714 C CA . GLN A 1 213 ? -5.670 7.687 -1.455 1.00 69.12 213 GLN A CA 1
ATOM 1715 C C . GLN A 1 213 ? -5.417 9.126 -1.900 1.00 69.12 213 GLN A C 1
ATOM 1717 O O . GLN A 1 213 ? -5.058 9.370 -3.053 1.00 69.12 213 GLN A O 1
ATOM 1722 N N . ALA A 1 214 ? -5.554 10.089 -0.984 1.00 68.00 214 ALA A N 1
ATOM 1723 C CA . ALA A 1 214 ? -5.295 11.483 -1.298 1.00 68.00 214 ALA A CA 1
ATOM 1724 C C . ALA A 1 214 ? -3.826 11.730 -1.670 1.00 68.00 214 ALA A C 1
ATOM 1726 O O . ALA A 1 214 ? -3.563 12.446 -2.637 1.00 68.00 214 ALA A O 1
ATOM 1727 N N . SER A 1 215 ? -2.889 11.113 -0.942 1.00 73.81 215 SER A N 1
ATOM 1728 C CA . SER A 1 215 ? -1.456 11.198 -1.241 1.00 73.81 215 SER A CA 1
ATOM 1729 C C . SER A 1 215 ? -1.099 10.506 -2.557 1.00 73.81 215 SER A C 1
ATOM 1731 O O . SER A 1 215 ? -0.350 11.075 -3.343 1.00 73.81 215 SER A O 1
ATOM 1733 N N . VAL A 1 216 ? -1.642 9.313 -2.815 1.00 82.38 216 VAL A N 1
ATOM 1734 C CA . VAL A 1 216 ? -1.417 8.554 -4.057 1.00 82.38 216 VAL A CA 1
ATOM 1735 C C . VAL A 1 216 ? -1.974 9.313 -5.254 1.00 82.38 216 VAL A C 1
ATOM 1737 O O . VAL A 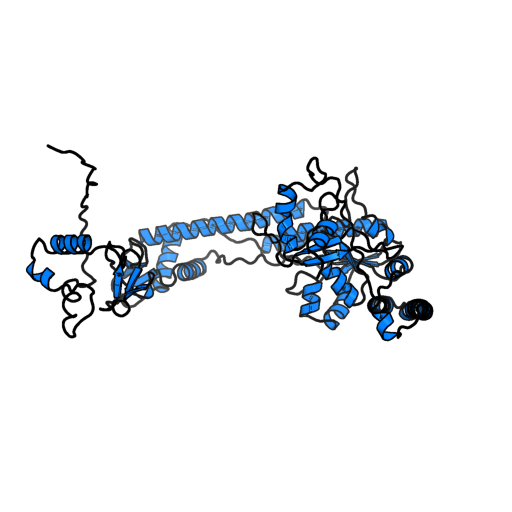1 216 ? -1.286 9.461 -6.256 1.00 82.38 216 VAL A O 1
ATOM 1740 N N . THR A 1 217 ? -3.182 9.867 -5.136 1.00 81.19 217 THR A N 1
ATOM 1741 C CA . THR A 1 217 ? -3.794 10.694 -6.185 1.00 81.19 217 THR A CA 1
ATOM 1742 C C . THR A 1 217 ? -2.941 11.922 -6.481 1.00 81.19 217 THR A C 1
ATOM 1744 O O . THR A 1 217 ? -2.653 12.199 -7.638 1.00 81.19 217 THR A O 1
ATOM 1747 N N . ALA A 1 218 ? -2.484 12.632 -5.447 1.00 80.12 218 ALA A N 1
ATOM 1748 C CA . ALA A 1 218 ? -1.649 13.814 -5.630 1.00 80.12 218 ALA A CA 1
ATOM 1749 C C . ALA A 1 218 ? -0.272 13.480 -6.238 1.00 80.12 218 ALA A C 1
ATOM 1751 O O . ALA A 1 218 ? 0.236 14.251 -7.049 1.00 80.12 218 ALA A O 1
ATOM 1752 N N . ALA A 1 219 ? 0.319 12.337 -5.880 1.00 87.75 219 ALA A N 1
ATOM 1753 C CA . ALA A 1 219 ? 1.557 11.849 -6.487 1.00 87.75 219 ALA A CA 1
ATOM 1754 C C . ALA A 1 219 ? 1.362 11.442 -7.948 1.00 87.75 219 ALA A C 1
ATOM 1756 O O . ALA A 1 219 ? 2.152 11.832 -8.803 1.00 87.75 219 ALA A O 1
ATOM 1757 N N . ARG A 1 220 ? 0.275 10.722 -8.240 1.00 89.75 220 ARG A N 1
ATOM 1758 C CA . ARG A 1 220 ? -0.111 10.316 -9.592 1.00 89.75 220 ARG A CA 1
ATOM 1759 C C . ARG A 1 220 ? -0.331 11.522 -10.498 1.00 89.75 220 ARG A C 1
ATOM 1761 O O . ARG A 1 220 ? 0.218 11.535 -11.592 1.00 89.75 220 ARG A O 1
ATOM 1768 N N . GLU A 1 221 ? -1.093 12.526 -10.064 1.00 85.94 221 GLU A N 1
ATOM 1769 C CA . GLU A 1 221 ? -1.332 13.730 -10.875 1.00 85.94 221 GLU A CA 1
ATOM 1770 C C . GLU A 1 221 ? -0.053 14.544 -11.072 1.00 85.94 221 GLU A C 1
ATOM 1772 O O . GLU A 1 221 ? 0.249 14.917 -12.198 1.00 85.94 221 GLU A O 1
ATOM 1777 N N . ARG A 1 222 ? 0.776 14.717 -10.031 1.00 87.94 222 ARG A N 1
ATOM 1778 C CA . ARG A 1 222 ? 2.076 15.390 -10.187 1.00 87.94 222 ARG A CA 1
ATOM 1779 C C . ARG A 1 222 ? 2.957 14.694 -11.224 1.00 87.94 222 ARG A C 1
ATOM 1781 O O . ARG A 1 222 ? 3.486 15.351 -12.112 1.00 87.94 222 ARG A O 1
ATOM 1788 N N . LEU A 1 223 ? 3.098 13.372 -11.125 1.00 94.00 223 LEU A N 1
ATOM 1789 C CA . LEU A 1 223 ? 3.874 12.598 -12.090 1.00 94.00 223 LEU A CA 1
ATOM 1790 C C . LEU A 1 223 ? 3.260 12.681 -13.496 1.00 94.00 223 LEU A C 1
ATOM 1792 O O . LEU A 1 223 ? 3.988 12.819 -14.477 1.00 94.00 223 LEU A O 1
ATOM 1796 N N . SER A 1 224 ? 1.927 12.645 -13.586 1.00 91.31 224 SER A N 1
ATOM 1797 C CA . SER A 1 224 ? 1.189 12.827 -14.840 1.00 91.31 224 SER A CA 1
ATOM 1798 C C . SER A 1 224 ? 1.520 14.165 -15.489 1.00 91.31 224 SER A C 1
ATOM 1800 O O . SER A 1 224 ? 1.806 14.202 -16.680 1.00 91.31 224 SER A O 1
ATOM 1802 N N . ASP A 1 225 ? 1.518 15.253 -14.723 1.00 84.31 225 ASP A N 1
ATOM 1803 C CA . ASP A 1 225 ? 1.813 16.593 -15.227 1.00 84.31 225 ASP A CA 1
ATOM 1804 C C . ASP A 1 225 ? 3.248 16.697 -15.745 1.00 84.31 225 ASP A C 1
ATOM 1806 O O . ASP A 1 225 ? 3.457 17.216 -16.840 1.00 84.31 225 ASP A O 1
ATOM 1810 N N . CYS A 1 226 ? 4.223 16.120 -15.038 1.00 88.94 226 CYS A N 1
ATOM 1811 C CA . CYS A 1 226 ? 5.608 16.081 -15.509 1.00 88.94 226 CYS A CA 1
ATOM 1812 C C . CYS A 1 226 ? 5.750 15.295 -16.834 1.00 88.94 226 CYS A C 1
ATOM 1814 O O . CYS A 1 226 ? 6.468 15.728 -17.733 1.00 88.94 226 CYS A O 1
ATOM 1816 N N . PHE A 1 227 ? 5.031 14.178 -17.014 1.00 90.44 227 PHE A N 1
ATOM 1817 C CA . PHE A 1 227 ? 4.998 13.463 -18.302 1.00 90.44 227 PHE A CA 1
ATOM 1818 C C . PHE A 1 227 ? 4.262 14.246 -19.402 1.00 90.44 227 PHE A C 1
ATOM 1820 O O . PHE A 1 227 ? 4.712 14.256 -20.548 1.00 90.44 227 PHE A O 1
ATOM 1827 N N . ARG A 1 228 ? 3.161 14.936 -19.076 1.00 85.94 228 ARG A N 1
ATOM 1828 C CA . ARG A 1 228 ? 2.432 15.801 -20.024 1.00 85.94 228 ARG A CA 1
ATOM 1829 C C . ARG A 1 228 ? 3.301 16.965 -20.502 1.00 85.94 228 ARG A C 1
ATOM 1831 O O . ARG A 1 228 ? 3.268 17.284 -21.685 1.00 85.94 228 ARG A O 1
ATOM 1838 N N . GLN A 1 229 ? 4.109 17.560 -19.621 1.00 78.81 229 GLN A N 1
ATOM 1839 C CA . GLN A 1 229 ? 5.087 18.598 -19.977 1.00 78.81 229 GLN A CA 1
ATOM 1840 C C . GLN A 1 229 ? 6.150 18.078 -20.956 1.00 78.81 229 GLN A C 1
ATOM 1842 O O . GLN A 1 229 ? 6.575 18.809 -21.845 1.00 78.81 229 GLN A O 1
ATOM 1847 N N . ALA A 1 230 ? 6.515 16.797 -20.860 1.00 78.31 230 ALA A N 1
ATOM 1848 C CA . ALA A 1 230 ? 7.354 16.105 -21.842 1.00 78.31 230 ALA A CA 1
ATOM 1849 C C . ALA A 1 230 ? 6.581 15.638 -23.099 1.00 78.31 230 ALA A C 1
ATOM 1851 O O . ALA A 1 230 ? 7.081 14.819 -23.869 1.00 78.31 230 ALA A O 1
ATOM 1852 N N . CYS A 1 231 ? 5.353 16.128 -23.308 1.00 79.75 231 CYS A N 1
ATOM 1853 C CA . CYS A 1 231 ? 4.470 15.782 -24.427 1.00 79.75 231 CYS A CA 1
ATOM 1854 C C . CYS A 1 231 ? 4.121 14.283 -24.530 1.00 79.75 231 CYS A C 1
ATOM 1856 O O . CYS A 1 231 ? 3.752 13.800 -25.603 1.00 79.75 231 CYS A O 1
ATOM 1858 N N . CYS A 1 232 ? 4.214 13.534 -23.428 1.00 85.38 232 CYS A N 1
ATOM 1859 C CA . CYS A 1 232 ? 3.783 12.139 -23.377 1.00 85.38 232 CYS A CA 1
ATOM 1860 C C . CYS A 1 232 ? 2.253 12.041 -23.280 1.00 85.38 232 CYS A C 1
ATOM 1862 O O . CYS A 1 232 ? 1.585 12.852 -22.628 1.00 85.38 232 CYS A O 1
ATOM 1864 N N . LYS A 1 233 ? 1.686 10.978 -23.852 1.00 87.44 233 LYS A N 1
ATOM 1865 C CA . LYS A 1 233 ? 0.296 10.589 -23.613 1.00 87.44 233 LYS A CA 1
ATOM 1866 C C . LYS A 1 233 ? 0.204 9.924 -22.243 1.00 87.44 233 LYS A C 1
ATOM 1868 O O . LYS A 1 233 ? 0.740 8.841 -22.041 1.00 87.44 233 LYS A O 1
ATOM 1873 N N . VAL A 1 234 ? -0.519 10.526 -21.306 1.00 90.81 234 VAL A N 1
ATOM 1874 C CA . VAL A 1 234 ? -0.700 9.928 -19.975 1.00 90.81 234 VAL A CA 1
ATOM 1875 C C . VAL A 1 234 ? -2.007 9.151 -19.902 1.00 90.81 234 VAL A C 1
ATOM 1877 O O . VAL A 1 234 ? -3.080 9.678 -20.204 1.00 90.81 234 VAL A O 1
ATOM 1880 N N . THR A 1 235 ? -1.917 7.901 -19.456 1.00 93.12 235 THR A N 1
ATOM 1881 C CA . THR A 1 235 ? -3.075 7.087 -19.078 1.00 93.12 235 THR A CA 1
ATOM 1882 C C . THR A 1 235 ? -2.892 6.519 -17.677 1.00 93.12 235 THR A C 1
ATOM 1884 O O . THR A 1 235 ? -1.787 6.457 -17.140 1.00 93.12 235 THR A O 1
ATOM 1887 N N . CYS A 1 236 ? -3.996 6.133 -17.054 1.00 87.62 236 CYS A N 1
ATOM 1888 C CA . CYS A 1 236 ? -4.006 5.484 -15.752 1.00 87.62 236 CYS A CA 1
ATOM 1889 C C . CYS A 1 236 ? -4.689 4.123 -15.868 1.00 87.62 236 CYS A C 1
ATOM 1891 O O . CYS A 1 236 ? -5.679 3.963 -16.594 1.00 87.62 236 CYS A O 1
ATOM 1893 N N . LEU A 1 237 ? -4.168 3.154 -15.120 1.00 87.56 237 LEU A N 1
ATOM 1894 C CA . LEU A 1 237 ? -4.811 1.863 -14.924 1.00 87.56 237 LEU A CA 1
ATOM 1895 C C . LEU A 1 237 ? -5.518 1.877 -13.564 1.00 87.56 237 LEU A C 1
ATOM 1897 O O . LEU A 1 237 ? -4.898 2.187 -12.552 1.00 87.56 237 LEU A O 1
ATOM 1901 N N . ALA A 1 238 ? -6.809 1.553 -13.548 1.00 80.00 238 ALA A N 1
ATOM 1902 C CA . ALA A 1 238 ? -7.614 1.442 -12.333 1.00 80.00 238 ALA A CA 1
ATOM 1903 C C . ALA A 1 238 ? -8.461 0.173 -12.415 1.00 80.00 238 ALA A C 1
ATOM 1905 O O . ALA A 1 238 ? -9.044 -0.096 -13.465 1.00 80.00 238 ALA A O 1
ATOM 1906 N N . TRP A 1 239 ? -8.523 -0.586 -11.329 1.00 85.06 239 TRP A N 1
ATOM 1907 C CA . TRP A 1 239 ? -9.211 -1.874 -11.205 1.00 85.06 239 TRP A CA 1
ATOM 1908 C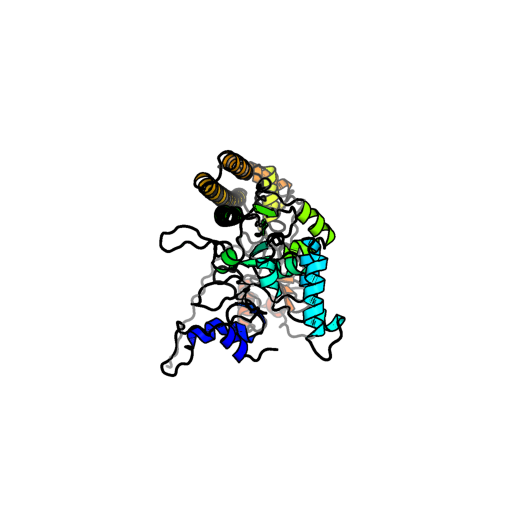 C . TRP A 1 239 ? -10.103 -1.933 -9.956 1.00 85.06 239 TRP A C 1
ATOM 1910 O O . TRP A 1 239 ? -9.887 -1.201 -9.001 1.00 85.06 239 TRP A O 1
ATOM 1920 N N . GLU A 1 240 ? -11.113 -2.798 -9.953 1.00 80.62 240 GLU A N 1
ATOM 1921 C CA . GLU A 1 240 ? -11.988 -3.008 -8.791 1.00 80.62 240 GLU A CA 1
ATOM 1922 C C . GLU A 1 240 ? -11.784 -4.444 -8.293 1.00 80.62 240 GLU A C 1
ATOM 1924 O O . GLU A 1 240 ? -12.484 -5.355 -8.724 1.00 80.62 240 GLU A O 1
ATOM 1929 N N . THR A 1 241 ? -10.766 -4.653 -7.454 1.00 82.25 241 THR A N 1
ATOM 1930 C CA . THR A 1 241 ? -10.501 -5.932 -6.770 1.00 82.25 241 THR A CA 1
ATOM 1931 C C . THR A 1 241 ? -10.135 -5.672 -5.307 1.00 82.25 241 THR A C 1
ATOM 1933 O O . THR A 1 241 ? -9.902 -4.522 -4.923 1.00 82.25 241 THR A O 1
ATOM 1936 N N . GLU A 1 242 ? -10.110 -6.717 -4.476 1.00 82.94 242 GLU A N 1
ATOM 1937 C CA . GLU A 1 242 ? -9.704 -6.604 -3.066 1.00 82.94 242 GLU A CA 1
ATOM 1938 C C . GLU A 1 242 ? -8.210 -6.259 -2.926 1.00 82.94 242 GLU A C 1
ATOM 1940 O O . GLU A 1 242 ? -7.780 -5.604 -1.971 1.00 82.94 242 GLU A O 1
ATOM 1945 N N . GLU A 1 243 ? -7.400 -6.668 -3.903 1.00 88.12 243 GLU A N 1
ATOM 1946 C CA . GLU A 1 243 ? -5.960 -6.467 -3.909 1.00 88.12 243 GLU A CA 1
ATOM 1947 C C . GLU A 1 243 ? -5.568 -5.035 -4.286 1.00 88.12 243 GLU A C 1
ATOM 1949 O O . GLU A 1 243 ? -5.829 -4.519 -5.377 1.00 88.12 243 GLU A O 1
ATOM 1954 N N . LYS A 1 244 ? -4.819 -4.405 -3.379 1.00 87.06 244 LYS A N 1
ATOM 1955 C CA . LYS A 1 244 ? -4.349 -3.022 -3.530 1.00 87.06 244 LYS A CA 1
ATOM 1956 C C . LYS A 1 244 ? -3.270 -2.866 -4.596 1.00 87.06 244 LYS A C 1
ATOM 1958 O O . LYS A 1 244 ? -3.217 -1.836 -5.265 1.00 87.06 244 LYS A O 1
ATOM 1963 N N . GLY A 1 245 ? -2.373 -3.847 -4.689 1.00 90.62 245 GLY A N 1
ATOM 1964 C CA . GLY A 1 245 ? -1.237 -3.854 -5.604 1.00 90.62 245 GLY A CA 1
ATOM 1965 C C . GLY A 1 245 ? -1.564 -4.597 -6.893 1.00 90.62 245 GLY A C 1
ATOM 1966 O O . GLY A 1 245 ? -2.225 -5.632 -6.870 1.00 90.62 245 GLY A O 1
ATOM 1967 N N . ILE A 1 246 ? -1.075 -4.088 -8.027 1.00 93.62 246 ILE A N 1
ATOM 1968 C CA . ILE A 1 246 ? -1.307 -4.732 -9.329 1.00 93.62 246 ILE A CA 1
ATOM 1969 C C . ILE A 1 246 ? -0.673 -6.129 -9.413 1.00 93.62 246 ILE A C 1
ATOM 1971 O O . ILE A 1 246 ? -1.184 -6.989 -10.121 1.00 93.62 246 ILE A O 1
ATOM 1975 N N . ASP A 1 247 ? 0.427 -6.371 -8.695 1.00 94.81 247 ASP A N 1
ATOM 1976 C CA . ASP A 1 247 ? 1.072 -7.681 -8.602 1.00 94.81 247 ASP A CA 1
ATOM 1977 C C . ASP A 1 247 ? 0.169 -8.713 -7.925 1.00 94.81 247 ASP A C 1
ATOM 1979 O O . ASP A 1 247 ? -0.042 -9.792 -8.482 1.00 94.81 247 ASP A O 1
ATOM 1983 N N . ASP A 1 248 ? -0.406 -8.351 -6.780 1.00 94.38 248 ASP A N 1
ATOM 1984 C CA . ASP A 1 248 ? -1.345 -9.199 -6.045 1.00 94.38 248 ASP A CA 1
ATOM 1985 C C . ASP A 1 248 ? -2.638 -9.419 -6.860 1.00 94.38 248 ASP A C 1
ATOM 1987 O O . ASP A 1 248 ? -3.086 -10.555 -7.016 1.00 94.38 248 ASP A O 1
ATOM 1991 N N . ALA A 1 249 ? -3.179 -8.368 -7.491 1.00 93.75 249 ALA A N 1
ATOM 1992 C CA . ALA A 1 249 ? -4.386 -8.466 -8.318 1.00 93.75 249 ALA A CA 1
ATOM 1993 C C . ALA A 1 249 ? -4.193 -9.385 -9.541 1.00 93.75 249 ALA A C 1
ATOM 1995 O O . ALA A 1 249 ? -5.066 -10.193 -9.864 1.00 93.75 249 ALA A O 1
ATOM 1996 N N . ILE A 1 250 ? -3.031 -9.311 -10.204 1.00 95.69 250 ILE A N 1
ATOM 1997 C CA . ILE A 1 250 ? -2.663 -10.220 -11.300 1.00 95.69 250 ILE A CA 1
ATOM 1998 C C . ILE A 1 250 ? -2.547 -11.665 -10.803 1.00 95.69 250 ILE A C 1
ATOM 2000 O O . ILE A 1 250 ? -2.933 -12.586 -11.526 1.00 95.69 250 ILE A O 1
ATOM 2004 N N . ALA A 1 251 ? -1.974 -11.877 -9.616 1.00 95.81 251 ALA A N 1
ATOM 2005 C CA . ALA A 1 251 ? -1.812 -13.209 -9.046 1.00 95.81 251 ALA A CA 1
ATOM 2006 C C . ALA A 1 251 ? -3.167 -13.852 -8.713 1.00 95.81 251 ALA A C 1
ATOM 2008 O O . ALA A 1 251 ? -3.350 -15.034 -8.995 1.00 95.81 251 ALA A O 1
ATOM 2009 N N . ALA A 1 252 ? -4.113 -13.068 -8.188 1.00 95.94 252 ALA A N 1
ATOM 2010 C CA . ALA A 1 252 ? -5.454 -13.530 -7.841 1.00 95.94 252 ALA A CA 1
ATOM 2011 C C . ALA A 1 252 ? -6.353 -13.770 -9.069 1.00 95.94 252 ALA A C 1
ATOM 2013 O O . ALA A 1 252 ? -7.054 -14.776 -9.134 1.00 95.94 252 ALA A O 1
ATOM 2014 N N . ASN A 1 253 ? -6.316 -12.877 -10.066 1.00 94.94 253 ASN A N 1
ATOM 2015 C CA . ASN A 1 253 ? -7.292 -12.864 -11.167 1.00 94.94 253 ASN A CA 1
ATOM 2016 C C . ASN A 1 253 ? -6.747 -13.404 -12.507 1.00 94.94 253 ASN A C 1
ATOM 2018 O O . ASN A 1 253 ? -7.502 -13.644 -13.450 1.00 94.94 253 ASN A O 1
ATOM 2022 N N . GLY A 1 254 ? -5.433 -13.608 -12.621 1.00 94.25 254 GLY A N 1
ATOM 2023 C CA . GLY A 1 254 ? -4.796 -14.214 -13.790 1.00 94.25 254 GLY A CA 1
ATOM 2024 C C . GLY A 1 254 ? -4.521 -13.267 -14.969 1.00 94.25 254 GLY A C 1
ATOM 2025 O O . GLY A 1 254 ? -4.784 -12.065 -14.951 1.00 94.25 254 GLY A O 1
ATOM 2026 N N . SER A 1 255 ? -3.918 -13.823 -16.032 1.00 93.62 255 SER A N 1
ATOM 2027 C CA . SER A 1 255 ? -3.461 -13.050 -17.205 1.00 93.62 255 SER A CA 1
ATOM 2028 C C . SER A 1 255 ? -4.605 -12.453 -18.025 1.00 93.62 255 SER A C 1
ATOM 2030 O O . SER A 1 255 ? -4.487 -11.321 -18.479 1.00 93.62 255 SER A O 1
ATOM 2032 N N . GLN A 1 256 ? -5.695 -13.202 -18.213 1.00 94.56 256 GLN A N 1
ATOM 2033 C CA . GLN A 1 256 ? -6.814 -12.766 -19.052 1.00 94.56 256 GLN A CA 1
ATOM 2034 C C . GLN A 1 256 ? -7.494 -11.523 -18.468 1.00 94.56 256 GLN A C 1
ATOM 2036 O O . GLN A 1 256 ? -7.727 -10.554 -19.188 1.00 94.56 256 GLN A O 1
ATOM 2041 N N . TRP A 1 257 ? -7.716 -11.518 -17.150 1.00 95.19 257 TRP A N 1
ATOM 2042 C CA . TRP A 1 257 ? -8.201 -10.347 -16.425 1.00 95.19 257 TRP A CA 1
ATOM 2043 C C . TRP A 1 257 ? -7.304 -9.126 -16.660 1.00 95.19 257 TRP A C 1
ATOM 2045 O O . TRP A 1 257 ? -7.795 -8.043 -16.984 1.00 95.19 257 TRP A O 1
ATOM 2055 N N . PHE A 1 258 ? -5.982 -9.304 -16.565 1.00 95.56 258 PHE A N 1
ATOM 2056 C CA . PHE A 1 258 ? -5.038 -8.214 -16.799 1.00 95.56 258 PHE A CA 1
ATOM 2057 C C . PHE A 1 258 ? -5.134 -7.669 -18.227 1.00 95.56 258 PHE A C 1
ATOM 2059 O O . PHE A 1 258 ? -5.137 -6.455 -18.410 1.00 95.56 258 PHE A O 1
ATOM 2066 N N . ASP A 1 259 ? -5.242 -8.532 -19.238 1.00 94.56 259 ASP A N 1
ATOM 2067 C CA . ASP A 1 259 ? -5.330 -8.094 -20.634 1.00 94.56 259 ASP A CA 1
ATOM 2068 C C . ASP A 1 259 ? -6.624 -7.312 -20.917 1.00 94.56 259 ASP A C 1
ATOM 2070 O O . ASP A 1 259 ? -6.599 -6.303 -21.628 1.00 94.56 259 ASP A O 1
ATOM 2074 N N . GLU A 1 260 ? -7.753 -7.719 -20.331 1.00 92.62 260 GLU A N 1
ATOM 2075 C CA . GLU A 1 260 ? -9.006 -6.958 -20.396 1.00 92.62 260 GLU A CA 1
ATOM 2076 C C . GLU A 1 260 ? -8.899 -5.610 -19.682 1.00 92.62 260 GLU A C 1
ATOM 2078 O O . GLU A 1 260 ? -9.366 -4.588 -20.195 1.00 92.62 260 GLU A O 1
ATOM 2083 N N . MET A 1 261 ? -8.262 -5.593 -18.513 1.00 91.06 261 MET A N 1
ATOM 2084 C CA . MET A 1 261 ? -8.034 -4.373 -17.752 1.00 91.06 261 MET A CA 1
ATOM 2085 C C . MET A 1 261 ? -7.114 -3.405 -18.488 1.00 91.06 261 MET A C 1
ATOM 2087 O O . MET A 1 261 ? -7.421 -2.215 -18.589 1.00 91.06 261 MET A O 1
ATOM 2091 N N . TRP A 1 262 ? -6.025 -3.910 -19.062 1.00 94.00 262 TRP A N 1
ATOM 2092 C CA . TRP A 1 262 ? -5.062 -3.118 -19.813 1.00 94.00 262 TRP A CA 1
ATOM 2093 C C . TRP A 1 262 ? -5.720 -2.409 -20.999 1.00 94.00 262 TRP A C 1
ATOM 2095 O O . TRP A 1 262 ? -5.438 -1.237 -21.246 1.00 94.00 262 TRP A O 1
ATOM 2105 N N . LYS A 1 263 ? -6.653 -3.068 -21.701 1.00 91.69 263 LYS A N 1
ATOM 2106 C CA . LYS A 1 263 ? -7.441 -2.461 -22.793 1.00 91.69 263 LYS A CA 1
ATOM 2107 C C . LYS A 1 263 ? -8.344 -1.313 -22.327 1.00 91.69 263 LYS A C 1
ATOM 2109 O O . LYS A 1 263 ? -8.634 -0.421 -23.114 1.00 91.69 263 LYS A O 1
ATOM 2114 N N . LYS A 1 264 ? -8.774 -1.321 -21.061 1.00 88.44 264 LYS A N 1
ATOM 2115 C CA . LYS A 1 264 ? -9.680 -0.323 -20.465 1.00 88.44 264 LYS A CA 1
ATOM 2116 C C . LYS A 1 264 ? -8.954 0.887 -19.853 1.00 88.44 264 LYS A C 1
ATOM 2118 O O . LYS A 1 264 ? -9.629 1.752 -19.290 1.00 88.44 264 LYS A O 1
ATOM 2123 N N . ARG A 1 265 ? -7.615 0.956 -19.919 1.00 91.50 265 ARG A N 1
ATOM 2124 C CA . ARG A 1 265 ? -6.837 2.110 -19.427 1.00 91.50 265 ARG A CA 1
ATOM 2125 C C . ARG A 1 265 ? -7.251 3.392 -20.155 1.00 91.50 265 ARG A C 1
ATOM 2127 O O . ARG A 1 265 ? -7.536 3.365 -21.350 1.00 91.50 265 ARG A O 1
ATOM 2134 N N . GLY A 1 266 ? -7.294 4.513 -19.441 1.00 84.31 266 GLY A N 1
ATOM 2135 C CA . GLY A 1 266 ? -7.842 5.765 -19.970 1.00 84.31 266 GLY A CA 1
ATOM 2136 C C . GLY A 1 266 ? -7.120 7.006 -19.459 1.00 84.31 266 GLY A C 1
ATOM 2137 O O . GLY A 1 266 ? -6.337 6.939 -18.515 1.00 84.31 266 GLY A O 1
ATOM 2138 N N . SER A 1 267 ? -7.385 8.146 -20.099 1.00 66.62 267 SER A N 1
ATOM 2139 C CA . SER A 1 267 ? -6.797 9.453 -19.759 1.00 66.62 267 SER A CA 1
ATOM 2140 C C . SER A 1 267 ? -7.406 10.097 -18.511 1.00 66.62 267 SER A C 1
ATOM 2142 O O . SER A 1 267 ? -6.785 10.967 -17.906 1.00 66.62 267 SER A O 1
ATOM 2144 N N . LYS A 1 268 ? -8.613 9.673 -18.119 1.00 55.44 268 LYS A N 1
ATOM 2145 C CA . LYS A 1 268 ? -9.276 10.108 -16.889 1.00 55.44 268 LYS A CA 1
ATOM 2146 C C . LYS A 1 268 ? -9.107 9.027 -15.824 1.00 55.44 268 LYS A C 1
ATOM 2148 O O . LYS A 1 268 ? -9.412 7.868 -16.127 1.00 55.44 268 LYS A O 1
ATOM 2153 N N . PRO A 1 269 ? -8.691 9.356 -14.589 1.00 49.66 269 PRO A N 1
ATOM 2154 C CA . PRO A 1 269 ? -8.943 8.450 -13.482 1.00 49.66 269 PRO A CA 1
ATOM 2155 C C . PRO A 1 269 ? -10.451 8.194 -13.446 1.00 49.66 269 PRO A C 1
ATOM 2157 O O . PRO A 1 269 ? -11.246 9.134 -13.397 1.00 49.66 269 PRO A O 1
ATOM 2160 N N . LYS A 1 270 ? -10.864 6.925 -13.548 1.00 47.09 270 LYS A N 1
ATOM 2161 C CA . LYS A 1 270 ? -12.248 6.561 -13.230 1.00 47.09 270 LYS A CA 1
ATOM 2162 C C . LYS A 1 270 ? -12.544 7.101 -11.831 1.00 47.09 270 LYS A C 1
ATOM 2164 O O . LYS A 1 270 ? -11.652 7.060 -10.984 1.00 47.09 270 LYS A O 1
ATOM 2169 N N . THR A 1 271 ? -13.753 7.643 -11.653 1.00 45.72 271 THR A N 1
ATOM 2170 C CA . THR A 1 271 ? -14.309 8.175 -10.396 1.00 45.72 271 THR A CA 1
ATOM 2171 C C . THR A 1 271 ? -13.617 7.551 -9.200 1.00 45.72 271 THR A C 1
ATOM 2173 O O . THR A 1 271 ? -13.713 6.338 -9.020 1.00 45.72 271 THR A O 1
ATOM 2176 N N . VAL A 1 272 ? -12.888 8.368 -8.435 1.00 52.78 272 VAL A N 1
ATOM 2177 C CA . VAL A 1 272 ? -12.215 7.923 -7.216 1.00 52.78 272 VAL A CA 1
ATOM 2178 C C . VAL A 1 272 ? -13.308 7.411 -6.285 1.00 52.78 272 VAL A C 1
ATOM 2180 O O . VAL A 1 272 ? -13.993 8.202 -5.644 1.00 52.78 272 VAL A O 1
ATOM 2183 N N . LYS A 1 273 ? -13.534 6.097 -6.283 1.00 54.28 273 LYS A N 1
ATOM 2184 C CA . LYS A 1 273 ? -14.351 5.431 -5.279 1.00 54.28 273 LYS A CA 1
ATOM 2185 C C . LYS A 1 273 ? -13.484 5.351 -4.033 1.00 54.28 273 LYS A C 1
ATOM 2187 O O . LYS A 1 273 ? -12.515 4.593 -3.977 1.00 54.28 273 LYS A O 1
ATOM 2192 N N . LEU A 1 274 ? -13.804 6.175 -3.046 1.00 56.88 274 LEU A N 1
ATOM 2193 C CA . LEU A 1 274 ? -13.269 6.013 -1.705 1.00 56.88 274 LEU A CA 1
ATOM 2194 C C . LEU A 1 274 ? -13.763 4.668 -1.182 1.00 56.88 274 LEU A C 1
ATOM 2196 O O . LEU A 1 274 ? -14.971 4.430 -1.135 1.00 56.88 274 LEU A O 1
ATOM 2200 N N . SER A 1 275 ? -12.852 3.777 -0.793 1.00 54.41 275 SER A N 1
ATOM 2201 C 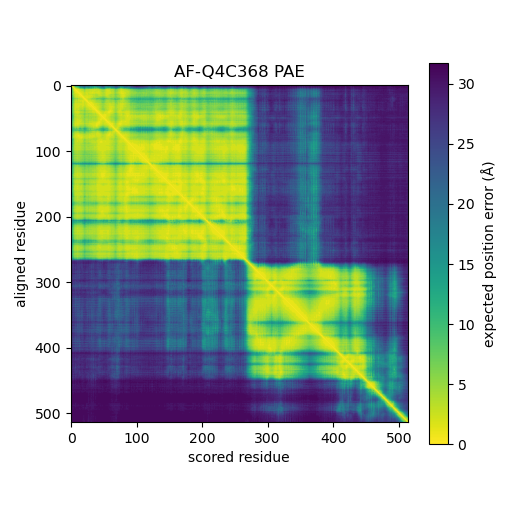CA . SER A 1 275 ? -13.301 2.587 -0.076 1.00 54.41 275 SER A CA 1
ATOM 2202 C C . SER A 1 275 ? -13.899 3.033 1.254 1.00 54.41 275 SER A C 1
ATOM 2204 O O . SER A 1 275 ? -13.364 3.947 1.894 1.00 54.41 275 SER A O 1
ATOM 2206 N N . ARG A 1 276 ? -14.973 2.374 1.686 1.00 61.88 276 ARG A N 1
ATOM 2207 C CA . ARG A 1 276 ? -15.531 2.607 3.018 1.00 61.88 276 ARG A CA 1
ATOM 2208 C C . ARG A 1 276 ? -14.467 2.293 4.064 1.00 61.88 276 ARG A C 1
ATOM 2210 O O . ARG A 1 276 ? -13.828 1.246 3.995 1.00 61.88 276 ARG A O 1
ATOM 2217 N N . ILE A 1 277 ? -14.266 3.199 5.017 1.00 65.00 277 ILE A N 1
ATOM 2218 C CA . ILE A 1 277 ? -13.493 2.857 6.209 1.00 65.00 277 ILE A CA 1
ATOM 2219 C C . ILE A 1 277 ? -14.345 1.888 7.030 1.00 65.00 277 ILE A C 1
ATOM 2221 O O . ILE A 1 277 ? -15.403 2.267 7.527 1.00 65.00 277 ILE A O 1
ATOM 2225 N N . GLU A 1 278 ? -13.886 0.647 7.153 1.00 69.56 278 GLU A N 1
ATOM 2226 C CA . GLU A 1 278 ? -14.533 -0.361 7.992 1.00 69.56 278 GLU A CA 1
ATOM 2227 C C . GLU A 1 278 ? -14.449 0.027 9.474 1.00 69.56 278 GLU A C 1
ATOM 2229 O O . GLU A 1 278 ? -13.409 0.489 9.958 1.00 69.56 278 GLU A O 1
ATOM 2234 N N . HIS A 1 279 ? -15.561 -0.148 10.185 1.00 78.12 279 HIS A N 1
ATOM 2235 C CA . HIS A 1 279 ? -15.663 0.017 11.629 1.00 78.12 279 HIS A CA 1
ATOM 2236 C C . HIS A 1 279 ? -16.736 -0.919 12.190 1.00 78.12 279 HIS A C 1
ATOM 2238 O O . HIS A 1 279 ? -17.751 -1.162 11.539 1.00 78.12 279 HIS A O 1
ATOM 2244 N N . ASP A 1 280 ? -16.574 -1.322 13.449 1.00 80.00 280 ASP A N 1
ATOM 2245 C CA . ASP A 1 280 ? -17.531 -2.195 14.147 1.00 80.00 280 ASP A CA 1
ATOM 2246 C C . ASP A 1 280 ? -18.501 -1.409 15.052 1.00 80.00 280 ASP A C 1
ATOM 2248 O O . ASP A 1 280 ? -19.194 -1.972 15.899 1.00 80.00 280 ASP A O 1
ATOM 2252 N N . LEU A 1 281 ? -18.543 -0.080 14.900 1.00 86.88 281 LEU A N 1
ATOM 2253 C CA . LEU A 1 281 ? -19.387 0.797 15.713 1.00 86.88 281 LEU A CA 1
ATOM 2254 C C . LEU A 1 281 ? -20.883 0.565 15.414 1.00 86.88 281 LEU A C 1
ATOM 2256 O O . LEU A 1 281 ? -21.285 0.640 14.247 1.00 86.88 281 LEU A O 1
ATOM 2260 N N . PRO A 1 282 ? -21.727 0.324 16.437 1.00 91.50 282 PRO A N 1
ATOM 2261 C CA . PRO A 1 282 ? -23.164 0.185 16.252 1.00 91.50 282 PRO A CA 1
ATOM 2262 C C . PRO A 1 282 ? -23.809 1.505 15.824 1.00 91.50 282 PRO A C 1
ATOM 2264 O O . PRO A 1 282 ? -23.357 2.597 16.171 1.00 91.50 282 PRO A O 1
ATOM 2267 N N . ALA A 1 283 ? -24.942 1.402 15.130 1.00 89.88 283 ALA A N 1
ATOM 2268 C CA . ALA A 1 283 ? -25.792 2.558 14.884 1.00 89.88 283 ALA A CA 1
ATOM 2269 C C . ALA A 1 283 ? -26.311 3.149 16.208 1.00 89.88 283 ALA A C 1
ATOM 2271 O O . ALA A 1 283 ? -26.621 2.418 17.151 1.00 89.88 283 ALA A O 1
ATOM 2272 N N . TRP A 1 284 ? -26.462 4.475 16.264 1.00 89.94 284 TRP A N 1
ATOM 2273 C CA . TRP A 1 284 ? -26.845 5.191 17.485 1.00 89.94 284 TRP A CA 1
ATOM 2274 C C . TRP A 1 284 ? -28.354 5.122 17.774 1.00 89.94 284 TRP A C 1
ATOM 2276 O O . TRP A 1 284 ? -29.077 6.117 17.717 1.00 89.94 284 TRP A O 1
ATOM 2286 N N . ASN A 1 285 ? -28.850 3.920 18.058 1.00 90.88 285 ASN A N 1
ATOM 2287 C CA . ASN A 1 285 ? -30.230 3.659 18.457 1.00 90.88 285 ASN A CA 1
ATOM 2288 C C . ASN A 1 285 ? -30.285 2.577 19.550 1.00 90.88 285 ASN A C 1
ATOM 2290 O O . ASN A 1 285 ? -29.340 1.806 19.713 1.00 90.88 285 ASN A O 1
ATOM 2294 N N . GLU A 1 286 ? -31.400 2.523 20.286 1.00 92.31 286 GLU A N 1
ATOM 2295 C CA . GLU A 1 286 ? -31.597 1.618 21.433 1.00 92.31 286 GLU A CA 1
ATOM 2296 C C . GLU A 1 286 ? -31.275 0.160 21.082 1.00 92.31 286 GLU A C 1
ATOM 2298 O O . GLU A 1 286 ? -30.510 -0.494 21.790 1.00 92.31 286 GLU A O 1
ATOM 2303 N N . LYS A 1 287 ? -31.817 -0.344 19.966 1.00 93.50 287 LYS A N 1
ATOM 2304 C CA . LYS A 1 287 ? -31.635 -1.736 19.546 1.00 93.50 287 LYS A CA 1
ATOM 2305 C C . LYS A 1 287 ? -30.167 -2.039 19.260 1.00 93.50 287 LYS A C 1
ATOM 2307 O O . LYS A 1 287 ? -29.615 -2.954 19.856 1.00 93.50 287 LYS A O 1
ATOM 2312 N N . SER A 1 288 ? -29.541 -1.272 18.371 1.00 93.00 288 SER A N 1
ATOM 2313 C CA . SER A 1 288 ? -28.162 -1.513 17.935 1.00 93.00 288 SER A CA 1
ATOM 2314 C C . SER A 1 288 ? -27.157 -1.387 19.077 1.00 93.00 288 SER A C 1
ATOM 2316 O O . SER A 1 288 ? -26.248 -2.207 19.174 1.00 93.00 288 SER A O 1
ATOM 2318 N N . ILE A 1 289 ? -27.332 -0.405 19.965 1.00 93.69 289 ILE A N 1
ATOM 2319 C CA . ILE A 1 289 ? -26.464 -0.252 21.136 1.00 93.69 289 ILE A CA 1
ATOM 2320 C C . ILE A 1 289 ? -26.676 -1.408 22.115 1.00 93.69 289 ILE A C 1
ATOM 2322 O O . ILE A 1 289 ? -25.704 -1.937 22.643 1.00 93.69 289 ILE A O 1
ATOM 2326 N N . THR A 1 290 ? -27.917 -1.844 22.336 1.00 94.12 290 THR A N 1
ATOM 2327 C CA . THR A 1 290 ? -28.193 -2.980 23.226 1.00 94.12 290 THR A CA 1
ATOM 2328 C C . THR A 1 290 ? -27.621 -4.286 22.681 1.00 94.12 290 THR A C 1
ATOM 2330 O O . THR A 1 290 ? -27.010 -5.031 23.440 1.00 94.12 290 THR A O 1
ATOM 2333 N N . ASP A 1 291 ? -27.770 -4.552 21.382 1.00 93.25 291 ASP A N 1
ATOM 2334 C CA . ASP A 1 291 ? -27.217 -5.747 20.732 1.00 93.25 291 ASP A CA 1
ATOM 2335 C C . ASP A 1 291 ? -25.674 -5.755 20.837 1.00 93.25 291 ASP A C 1
ATOM 2337 O O . ASP A 1 291 ? -25.056 -6.776 21.154 1.00 93.25 291 ASP A O 1
ATOM 2341 N N . TRP A 1 292 ? -25.043 -4.589 20.653 1.00 94.62 292 TRP A N 1
ATOM 2342 C CA . TRP A 1 292 ? -23.604 -4.406 20.852 1.00 94.62 292 TRP A CA 1
ATOM 2343 C C . TRP A 1 292 ? -23.177 -4.628 22.311 1.00 94.62 292 TRP A C 1
ATOM 2345 O O . TRP A 1 292 ? -22.235 -5.377 22.567 1.00 94.62 292 TRP A O 1
ATOM 2355 N N . LEU A 1 293 ? -23.898 -4.056 23.280 1.00 93.19 293 LEU A N 1
ATOM 2356 C CA . LEU A 1 293 ? -23.646 -4.263 24.711 1.00 93.19 293 LEU A CA 1
ATOM 2357 C C . LEU A 1 293 ? -23.801 -5.736 25.110 1.00 93.19 293 LEU A C 1
ATOM 2359 O O . LEU A 1 293 ? -22.974 -6.261 25.851 1.00 93.19 293 LEU A O 1
ATOM 2363 N N . ALA A 1 294 ? -24.830 -6.415 24.603 1.00 92.19 294 ALA A N 1
ATOM 2364 C CA . ALA A 1 294 ? -25.049 -7.837 24.847 1.00 92.19 294 ALA A CA 1
ATOM 2365 C C . ALA A 1 294 ? -23.894 -8.691 24.308 1.00 92.19 294 ALA A C 1
ATOM 2367 O O . ALA A 1 294 ? -23.509 -9.667 24.944 1.00 92.19 294 ALA A O 1
ATOM 2368 N N . THR A 1 295 ? -23.305 -8.287 23.179 1.00 92.62 295 THR A N 1
ATOM 2369 C CA . THR A 1 295 ? -22.110 -8.929 22.615 1.00 92.62 295 THR A CA 1
ATOM 2370 C C . THR A 1 295 ? -20.870 -8.656 23.474 1.00 92.62 295 THR A C 1
ATOM 2372 O O . THR A 1 295 ? -20.104 -9.570 23.765 1.00 92.62 295 THR A O 1
ATOM 2375 N N . LEU A 1 296 ? -20.678 -7.418 23.939 1.00 90.75 296 LEU A N 1
ATOM 2376 C CA . LEU A 1 296 ? -19.531 -7.035 24.772 1.00 90.75 296 LEU A CA 1
ATOM 2377 C C . LEU A 1 296 ? -19.521 -7.753 26.132 1.00 90.75 296 LEU A C 1
ATOM 2379 O O . LEU A 1 296 ? -18.464 -8.136 26.638 1.00 90.75 296 LEU A O 1
ATOM 2383 N N . TYR A 1 297 ? -20.705 -7.942 26.712 1.00 89.94 297 TYR A N 1
ATOM 2384 C CA . TYR A 1 297 ? -20.906 -8.620 27.992 1.00 89.94 297 TYR A CA 1
ATOM 2385 C C . TYR A 1 297 ? -21.419 -10.053 27.834 1.00 89.94 297 TYR A C 1
ATOM 2387 O O . TYR A 1 297 ? -21.919 -10.643 28.799 1.00 89.94 297 TYR A O 1
ATOM 2395 N N . GLU A 1 298 ? -21.267 -10.632 26.642 1.00 83.62 298 GLU A N 1
ATOM 2396 C CA . GLU A 1 298 ? -21.679 -12.001 26.365 1.00 83.62 298 GLU A CA 1
ATOM 2397 C C . GLU A 1 298 ? -21.034 -12.937 27.399 1.00 83.62 298 GLU A C 1
ATOM 2399 O O . GLU A 1 298 ? -19.827 -12.880 27.654 1.00 83.62 298 GLU A O 1
ATOM 2404 N N . LYS A 1 299 ? -21.850 -13.786 28.036 1.00 86.00 299 LYS A N 1
ATOM 2405 C CA . LYS A 1 299 ? -21.437 -14.730 29.095 1.00 86.00 299 LYS A CA 1
ATOM 2406 C C . LYS A 1 299 ? -20.962 -14.084 30.402 1.00 86.00 299 LYS A C 1
ATOM 2408 O O . LYS A 1 299 ? -20.579 -14.823 31.300 1.00 86.00 299 LYS A O 1
ATOM 2413 N N . LYS A 1 300 ? -20.974 -12.756 30.538 1.00 91.88 300 LYS A N 1
ATOM 2414 C CA . LYS A 1 300 ? -20.557 -12.041 31.761 1.00 91.88 300 LYS A CA 1
ATOM 2415 C C . LYS A 1 300 ? -21.681 -11.265 32.433 1.00 91.88 300 LYS A C 1
ATOM 2417 O O . LYS A 1 300 ? -21.514 -10.865 33.579 1.00 91.88 300 LYS A O 1
ATOM 2422 N N . LEU A 1 301 ? -22.798 -11.050 31.748 1.00 94.69 301 LEU A N 1
ATOM 2423 C CA . LEU A 1 301 ? -23.967 -10.369 32.288 1.00 94.69 301 LEU A CA 1
ATOM 2424 C C . LEU A 1 301 ? -25.207 -11.228 32.079 1.00 94.69 301 LEU A C 1
ATOM 2426 O O . LEU A 1 301 ? -25.434 -11.740 30.984 1.00 94.69 301 LEU A O 1
ATOM 2430 N N . ILE A 1 302 ? -25.993 -11.375 33.137 1.00 94.19 302 ILE A N 1
ATOM 2431 C CA . ILE A 1 302 ? -27.213 -12.176 33.163 1.00 94.19 302 ILE A CA 1
ATOM 2432 C C . ILE A 1 302 ? -28.290 -11.400 33.920 1.00 94.19 302 ILE A C 1
ATOM 2434 O O . ILE A 1 302 ? -27.991 -10.712 34.900 1.00 94.19 302 ILE A O 1
ATOM 2438 N N . TYR A 1 303 ? -29.539 -11.545 33.485 1.00 95.50 303 TYR A N 1
ATOM 2439 C CA . TYR A 1 303 ? -30.710 -11.081 34.220 1.00 95.50 303 TYR A CA 1
ATOM 2440 C C . TYR A 1 303 ? -31.615 -12.266 34.573 1.00 95.50 303 TYR A C 1
ATOM 2442 O O . TYR A 1 303 ? -32.031 -13.013 33.689 1.00 95.50 303 TYR A O 1
ATOM 2450 N N . GLU A 1 304 ? -31.891 -12.471 35.861 1.00 94.81 304 GLU A N 1
ATOM 2451 C CA . GLU A 1 304 ? -32.695 -13.600 36.343 1.00 94.81 304 GLU A CA 1
ATOM 2452 C C . GLU A 1 304 ? -34.185 -13.234 36.433 1.00 94.81 304 GLU A C 1
ATOM 2454 O O . GLU A 1 304 ? -34.565 -12.266 37.094 1.00 94.81 304 GLU A O 1
ATOM 2459 N N . ASP A 1 305 ? -35.057 -14.038 35.814 1.00 93.00 305 ASP A N 1
ATOM 2460 C CA . ASP A 1 305 ? -36.486 -13.729 35.723 1.00 93.00 305 ASP A CA 1
ATOM 2461 C C . ASP A 1 305 ? -37.231 -13.857 37.060 1.00 93.00 305 ASP A C 1
ATOM 2463 O O . ASP A 1 305 ? -38.160 -13.094 37.325 1.00 93.00 305 ASP A O 1
ATOM 2467 N N . ARG A 1 306 ? -36.843 -14.800 37.923 1.00 91.94 306 ARG A N 1
ATOM 2468 C CA . ARG A 1 306 ? -37.577 -15.085 39.170 1.00 91.94 306 ARG A CA 1
ATOM 2469 C C . ARG A 1 306 ? -37.360 -14.035 40.254 1.00 91.94 306 ARG A C 1
ATOM 2471 O O . ARG A 1 306 ? -38.315 -13.620 40.903 1.00 91.94 306 ARG A O 1
ATOM 2478 N N . THR A 1 307 ? -36.113 -13.624 40.451 1.00 91.56 307 THR A N 1
ATOM 2479 C CA . THR A 1 307 ? -35.704 -12.652 41.480 1.00 91.56 307 THR A CA 1
ATOM 2480 C C . THR A 1 307 ? -35.676 -11.225 40.944 1.00 91.56 307 THR A C 1
ATOM 2482 O O . THR A 1 307 ? -35.701 -10.281 41.730 1.00 91.56 307 THR A O 1
ATOM 2485 N N . LYS A 1 308 ? -35.669 -11.062 39.611 1.00 93.19 308 LYS A N 1
ATOM 2486 C CA . LYS A 1 308 ? -35.488 -9.778 38.918 1.00 93.19 308 LYS A CA 1
ATOM 2487 C C . LYS A 1 308 ? -34.128 -9.133 39.207 1.00 93.19 308 LYS A C 1
ATOM 2489 O O . LYS A 1 308 ? -34.002 -7.909 39.129 1.00 93.19 308 LYS A O 1
ATOM 2494 N N . GLU A 1 309 ? -33.118 -9.948 39.509 1.00 94.44 309 GLU A N 1
ATOM 2495 C CA . GLU A 1 309 ? -31.761 -9.512 39.845 1.00 94.44 309 GLU A CA 1
ATOM 2496 C C . GLU A 1 309 ? -30.801 -9.577 38.651 1.00 94.44 309 GLU A C 1
ATOM 2498 O O . GLU A 1 309 ? -30.897 -10.435 37.768 1.00 94.44 309 GLU A O 1
ATOM 2503 N N . TRP A 1 310 ? -29.828 -8.665 38.651 1.00 95.81 310 TRP A N 1
ATOM 2504 C CA . TRP A 1 310 ? -28.697 -8.695 37.731 1.00 95.81 310 TRP A CA 1
ATOM 2505 C C . TRP A 1 310 ? -27.530 -9.454 38.340 1.00 95.81 310 TRP A C 1
ATOM 2507 O O . TRP A 1 310 ? -27.113 -9.154 39.457 1.00 95.81 310 TRP A O 1
ATOM 2517 N N . TYR A 1 311 ? -26.936 -10.344 37.554 1.00 93.81 311 TYR A N 1
ATOM 2518 C CA . TYR A 1 311 ? -25.693 -11.026 37.883 1.00 93.81 311 TYR A CA 1
ATOM 2519 C C . TYR A 1 311 ? -24.597 -10.548 36.933 1.00 93.81 311 TYR A C 1
ATOM 2521 O O . TYR A 1 311 ? -24.731 -10.652 35.712 1.00 93.81 311 TYR A O 1
ATOM 2529 N N . LEU A 1 312 ? -23.504 -10.027 37.494 1.00 93.50 312 LEU A N 1
ATOM 2530 C CA . LEU A 1 312 ? -22.324 -9.594 36.747 1.00 93.50 312 LEU A CA 1
ATOM 2531 C C . LEU A 1 312 ? -21.108 -10.419 37.169 1.00 93.50 312 LEU A C 1
ATOM 2533 O O . LEU A 1 312 ? -20.746 -10.467 38.346 1.00 93.50 312 LEU A O 1
ATOM 2537 N N . TYR A 1 313 ? -20.461 -11.049 36.196 1.00 92.25 313 TYR A N 1
ATOM 2538 C CA . TYR A 1 313 ? -19.234 -11.802 36.401 1.00 92.25 313 TYR A CA 1
ATOM 2539 C C . TYR A 1 313 ? -18.030 -10.873 36.564 1.00 92.25 313 TYR A C 1
ATOM 2541 O O . TYR A 1 313 ? -17.783 -10.018 35.712 1.00 92.25 313 TYR A O 1
ATOM 2549 N N . GLY A 1 314 ? -17.258 -11.054 37.636 1.00 87.50 314 GLY A N 1
ATOM 2550 C CA . GLY A 1 314 ? -16.114 -10.197 37.948 1.00 87.50 314 GLY A CA 1
ATOM 2551 C C . GLY A 1 314 ? -16.503 -8.807 38.462 1.00 87.50 314 GLY A C 1
ATOM 2552 O O . GLY A 1 314 ? -15.659 -7.919 38.479 1.00 87.50 314 GLY A O 1
ATOM 2553 N N . GLY A 1 315 ? -17.771 -8.594 38.838 1.00 82.00 315 GLY A N 1
ATOM 2554 C CA . GLY A 1 315 ? -18.282 -7.278 39.230 1.00 82.00 315 GLY A CA 1
ATOM 2555 C C . GLY A 1 315 ? -17.733 -6.776 40.569 1.00 82.00 315 GLY A C 1
ATOM 2556 O O . GLY A 1 315 ? -17.234 -5.657 40.646 1.00 82.00 315 GLY A O 1
ATOM 2557 N N . GLN A 1 316 ? -17.827 -7.593 41.625 1.00 80.75 316 GLN A N 1
ATOM 2558 C CA . GLN A 1 316 ? -17.275 -7.264 42.951 1.00 80.75 316 GLN A CA 1
ATOM 2559 C C . GLN A 1 316 ? -15.921 -7.929 43.203 1.00 80.75 316 GLN A C 1
ATOM 2561 O O . GLN A 1 316 ? -15.020 -7.313 43.767 1.00 80.75 316 GLN A O 1
ATOM 2566 N N . LYS A 1 317 ? -15.788 -9.195 42.799 1.00 81.81 317 LYS A N 1
ATOM 2567 C CA . LYS A 1 317 ? -14.566 -9.988 42.929 1.00 81.81 317 LYS A CA 1
ATOM 2568 C C . LYS A 1 317 ? -14.323 -10.727 41.622 1.00 81.81 317 LYS A C 1
ATOM 2570 O O . LYS A 1 317 ? -15.259 -11.245 41.012 1.00 81.81 317 LYS A O 1
ATOM 2575 N N . GLU A 1 318 ? -13.068 -10.765 41.196 1.00 83.88 318 GLU A N 1
ATOM 2576 C CA . GLU A 1 318 ? -12.661 -11.523 40.019 1.00 83.88 318 GLU A CA 1
ATOM 2577 C C . GLU A 1 318 ? -13.002 -13.011 40.189 1.00 83.88 318 GLU A C 1
ATOM 2579 O O . GLU A 1 318 ? -12.905 -13.568 41.283 1.00 83.88 318 GLU A O 1
ATOM 2584 N N . GLY A 1 319 ? -13.449 -13.650 39.109 1.00 85.31 319 GLY A N 1
ATOM 2585 C CA . GLY A 1 319 ? -13.713 -15.087 39.094 1.00 85.31 319 GLY A CA 1
ATOM 2586 C C . GLY A 1 319 ? -15.125 -15.531 39.477 1.00 85.31 319 GLY A C 1
ATOM 2587 O O . GLY A 1 319 ? -15.464 -16.689 39.227 1.00 85.31 319 GLY A O 1
ATOM 2588 N N . VAL A 1 320 ? -15.969 -14.640 40.010 1.00 87.00 320 VAL A N 1
ATOM 2589 C CA . VAL A 1 320 ? -17.313 -14.987 40.512 1.00 87.00 320 VAL A CA 1
ATOM 2590 C C . VAL A 1 320 ? -18.417 -14.089 39.957 1.00 87.00 320 VAL A C 1
ATOM 2592 O O . VAL A 1 320 ? -18.181 -12.958 39.533 1.00 87.00 320 VAL A O 1
ATOM 2595 N N . TRP A 1 321 ? -19.645 -14.599 39.974 1.00 91.06 321 TRP A N 1
ATOM 2596 C CA . TRP A 1 321 ? -20.870 -13.853 39.713 1.00 91.06 321 TRP A CA 1
ATOM 2597 C C . TRP A 1 321 ? -21.335 -13.135 40.976 1.00 91.06 321 TRP A C 1
ATOM 2599 O O . TRP A 1 321 ? -21.412 -13.734 42.047 1.00 91.06 321 TRP A O 1
ATOM 2609 N N . SER A 1 322 ? -21.678 -11.856 40.853 1.00 90.12 322 SER A N 1
ATOM 2610 C CA . SER A 1 322 ? -22.183 -11.054 41.969 1.00 90.12 322 SER A CA 1
ATOM 2611 C C . SER A 1 322 ? -23.485 -10.366 41.585 1.00 90.12 322 SER A C 1
ATOM 2613 O O . SER A 1 322 ? -23.612 -9.870 40.461 1.00 90.12 322 SER A O 1
ATOM 2615 N N . ILE A 1 323 ? -24.425 -10.309 42.532 1.00 92.06 323 ILE A N 1
ATOM 2616 C CA . ILE A 1 323 ? -25.637 -9.501 42.386 1.00 92.06 323 ILE A CA 1
ATOM 2617 C C . ILE A 1 323 ? -25.223 -8.032 42.289 1.00 92.06 323 ILE A C 1
ATOM 2619 O O . ILE A 1 323 ? -24.360 -7.562 43.037 1.00 92.06 323 ILE A O 1
ATOM 2623 N N . THR A 1 324 ? -25.823 -7.306 41.354 1.00 92.94 324 THR A N 1
ATOM 2624 C CA . THR A 1 324 ? -25.524 -5.894 41.118 1.00 92.94 324 THR A CA 1
ATOM 2625 C C . THR A 1 324 ? -26.798 -5.072 40.953 1.00 92.94 324 THR A C 1
ATOM 2627 O O . THR A 1 324 ? -27.852 -5.588 40.582 1.00 92.94 324 THR A O 1
ATOM 2630 N N . SER A 1 325 ? -26.716 -3.780 41.272 1.00 94.25 325 SER A N 1
ATOM 2631 C CA . SER A 1 325 ? -27.872 -2.884 41.226 1.00 94.25 325 SER A CA 1
ATOM 2632 C C . SER A 1 325 ? -28.108 -2.327 39.823 1.00 94.25 325 SER A C 1
ATOM 2634 O O . SER A 1 325 ? -27.192 -2.246 38.998 1.00 94.25 325 SER A O 1
ATOM 2636 N N . ASN A 1 326 ? -29.329 -1.854 39.571 1.00 94.75 326 ASN A N 1
ATOM 2637 C CA . ASN A 1 326 ? -29.661 -1.154 38.333 1.00 94.75 326 ASN A CA 1
ATOM 2638 C C . ASN A 1 326 ? -28.757 0.065 38.103 1.00 94.75 326 ASN A C 1
ATOM 2640 O O . ASN A 1 326 ? -28.298 0.270 36.987 1.00 94.75 326 ASN A O 1
ATOM 2644 N N . GLU A 1 327 ? -28.446 0.839 39.144 1.00 94.00 327 GLU A N 1
ATOM 2645 C CA . GLU A 1 327 ? -27.560 2.009 39.067 1.00 94.00 327 GLU A CA 1
ATOM 2646 C C . GLU A 1 327 ? -26.131 1.615 38.684 1.00 94.00 327 GLU A C 1
ATOM 2648 O O . GLU A 1 327 ? -25.446 2.350 37.972 1.00 94.00 327 GLU A O 1
ATOM 2653 N N . SER A 1 328 ? -25.674 0.449 39.146 1.00 92.31 328 SER A N 1
ATOM 2654 C CA . SER A 1 328 ? -24.350 -0.080 38.817 1.00 92.31 328 SER A CA 1
ATOM 2655 C C . SER A 1 328 ? -24.283 -0.522 37.354 1.00 92.31 328 SER A C 1
ATOM 2657 O O . SER A 1 328 ? -23.317 -0.196 36.663 1.00 92.31 328 SER A O 1
ATOM 2659 N N . ILE A 1 329 ? -25.337 -1.181 36.855 1.00 94.62 329 ILE A N 1
ATOM 2660 C CA . ILE A 1 329 ? -25.484 -1.495 35.428 1.00 94.62 329 ILE A CA 1
ATOM 2661 C C . ILE A 1 329 ? -25.577 -0.212 34.601 1.00 94.62 329 ILE A C 1
ATOM 2663 O O . ILE A 1 329 ? -24.835 -0.064 33.640 1.00 94.62 329 ILE A O 1
ATOM 2667 N N . GLU A 1 330 ? -26.416 0.752 34.981 1.00 95.75 330 GLU A N 1
ATOM 2668 C CA . GLU A 1 330 ? -26.555 2.032 34.275 1.00 95.75 330 GLU A CA 1
ATOM 2669 C C . GLU A 1 330 ? -25.220 2.774 34.185 1.00 95.75 330 GLU A C 1
ATOM 2671 O O . GLU A 1 330 ? -24.855 3.232 33.106 1.00 95.75 330 GLU A O 1
ATOM 2676 N N . ARG A 1 331 ? -24.443 2.826 35.274 1.00 94.25 331 ARG A N 1
ATOM 2677 C CA . ARG A 1 331 ? -23.097 3.415 35.268 1.00 94.25 331 ARG A CA 1
ATOM 2678 C C . ARG A 1 331 ? -22.164 2.692 34.296 1.00 94.25 331 ARG A C 1
ATOM 2680 O O . ARG A 1 331 ? -21.452 3.350 33.542 1.00 94.25 331 ARG A O 1
ATOM 2687 N N . MET A 1 332 ? -22.180 1.360 34.300 1.00 93.62 332 MET A N 1
ATOM 2688 C CA . MET A 1 332 ? -21.405 0.544 33.364 1.00 93.62 332 MET A CA 1
ATOM 2689 C C . MET A 1 332 ? -21.798 0.848 31.911 1.00 93.62 332 MET A C 1
ATOM 2691 O O . MET A 1 332 ? -20.919 1.072 31.079 1.00 93.62 332 MET A O 1
ATOM 2695 N N . LEU A 1 333 ? -23.100 0.917 31.613 1.00 94.56 333 LEU A N 1
ATOM 2696 C CA . LEU A 1 333 ? -23.603 1.262 30.283 1.00 94.56 333 LEU A CA 1
ATOM 2697 C C . LEU A 1 333 ? -23.162 2.668 29.866 1.00 94.56 333 LEU A C 1
ATOM 2699 O O . LEU A 1 333 ? -22.674 2.835 28.753 1.00 94.56 333 LEU A O 1
ATOM 2703 N N . MET A 1 334 ? -23.257 3.656 30.762 1.00 95.19 334 MET A N 1
ATOM 2704 C CA . MET A 1 334 ? -22.787 5.023 30.507 1.00 95.19 334 MET A CA 1
ATOM 2705 C C . MET A 1 334 ? -21.304 5.050 30.137 1.00 95.19 334 MET A C 1
ATOM 2707 O O . MET A 1 334 ? -20.946 5.643 29.127 1.00 95.19 334 MET A O 1
ATOM 2711 N N . THR A 1 335 ? -20.448 4.338 30.878 1.00 94.94 335 THR A N 1
ATOM 2712 C CA . THR A 1 335 ? -19.015 4.246 30.548 1.00 94.94 335 THR A CA 1
ATOM 2713 C C . THR A 1 335 ? -18.785 3.677 29.147 1.00 94.94 335 THR A C 1
ATOM 2715 O O . THR A 1 335 ? -17.975 4.210 28.390 1.00 94.94 335 THR A O 1
ATOM 2718 N N . GLN A 1 336 ? -19.514 2.625 28.762 1.00 94.25 336 GLN A N 1
ATOM 2719 C CA . GLN A 1 336 ? -19.389 2.056 27.418 1.00 94.25 336 GLN A CA 1
ATOM 2720 C C . GLN A 1 336 ? -19.909 3.000 26.328 1.00 94.25 336 GLN A C 1
ATOM 2722 O O . GLN A 1 336 ? -19.302 3.113 25.266 1.00 94.25 336 GLN A O 1
ATOM 2727 N N . MET A 1 337 ? -20.999 3.717 26.592 1.00 94.38 337 MET A N 1
ATOM 2728 C CA . MET A 1 337 ? -21.567 4.691 25.659 1.00 94.38 337 MET A CA 1
ATOM 2729 C C . MET A 1 337 ? -20.676 5.931 25.507 1.00 94.38 337 MET A C 1
ATOM 2731 O O . MET A 1 337 ? -20.573 6.462 24.404 1.00 94.38 337 MET A O 1
ATOM 2735 N N . ASP A 1 338 ? -19.992 6.365 26.566 1.00 93.81 338 ASP A N 1
ATOM 2736 C CA . ASP A 1 338 ? -19.004 7.450 26.514 1.00 93.81 338 ASP A CA 1
ATOM 2737 C C . ASP A 1 338 ? -17.776 7.047 25.690 1.00 93.81 338 ASP A C 1
ATOM 2739 O O . ASP A 1 338 ? -17.341 7.805 24.819 1.00 93.81 338 ASP A O 1
ATOM 2743 N N . ASN A 1 339 ? -17.271 5.824 25.887 1.00 93.00 339 ASN A N 1
ATOM 2744 C CA . ASN A 1 339 ? -16.203 5.269 25.053 1.00 93.00 339 ASN A CA 1
ATOM 2745 C C . ASN A 1 339 ? -16.623 5.227 23.577 1.00 93.00 339 ASN A C 1
ATOM 2747 O O . ASN A 1 339 ? -15.886 5.696 22.708 1.00 93.00 339 ASN A O 1
ATOM 2751 N N . LEU A 1 340 ? -17.837 4.745 23.299 1.00 92.62 340 LEU A N 1
ATOM 2752 C CA . LEU A 1 340 ? -18.400 4.687 21.952 1.00 92.62 340 LEU A CA 1
ATOM 2753 C C . LEU A 1 340 ? -18.543 6.084 21.320 1.00 92.62 340 LEU A C 1
ATOM 2755 O O . LEU A 1 340 ? -18.236 6.279 20.139 1.00 92.62 340 LEU A O 1
ATOM 2759 N N . LEU A 1 341 ? -18.985 7.075 22.101 1.00 92.88 341 LEU A N 1
ATOM 2760 C CA . LEU A 1 341 ? -19.079 8.472 21.678 1.00 92.88 341 LEU A CA 1
ATOM 2761 C C . LEU A 1 341 ? -17.696 9.013 21.287 1.00 92.88 341 LEU A C 1
ATOM 2763 O O . LEU A 1 341 ? -17.548 9.675 20.258 1.00 92.88 341 LEU A O 1
ATOM 2767 N N . ASP A 1 342 ? -16.674 8.735 22.093 1.00 91.62 342 ASP A N 1
ATOM 2768 C CA . ASP A 1 342 ? -15.314 9.202 21.846 1.00 91.62 342 ASP A CA 1
ATOM 2769 C C . ASP A 1 342 ? -14.653 8.506 20.653 1.00 91.62 342 ASP A C 1
ATOM 2771 O O . ASP A 1 342 ? -13.949 9.162 19.878 1.00 91.62 342 ASP A O 1
ATOM 2775 N N . GLU A 1 343 ? -14.912 7.218 20.438 1.00 89.81 343 GLU A N 1
ATOM 2776 C CA . GLU A 1 343 ? -14.504 6.510 19.222 1.00 89.81 343 GLU A CA 1
ATOM 2777 C C . GLU A 1 343 ? -15.178 7.090 17.975 1.00 89.81 343 GLU A C 1
ATOM 2779 O O . GLU A 1 343 ? -14.491 7.420 17.003 1.00 89.81 343 GLU A O 1
ATOM 2784 N N . SER A 1 344 ? -16.487 7.341 18.038 1.00 91.62 344 SER A N 1
ATOM 2785 C CA . SER A 1 344 ? -17.249 7.962 16.946 1.00 91.62 344 SER A CA 1
ATOM 2786 C C . SER A 1 344 ? -16.729 9.370 16.614 1.00 91.62 344 SER A C 1
ATOM 2788 O O . SER A 1 344 ? -16.531 9.716 15.446 1.00 91.62 344 SER A O 1
ATOM 2790 N N . LYS A 1 345 ? -16.404 10.185 17.631 1.00 92.00 345 LYS A N 1
ATOM 2791 C CA . LYS A 1 345 ? -15.753 11.498 17.447 1.00 92.00 345 LYS A CA 1
ATOM 2792 C C . LYS A 1 345 ? -14.378 11.368 16.799 1.00 92.00 345 LYS A C 1
ATOM 2794 O O . LYS A 1 345 ? -14.054 12.140 15.894 1.00 92.00 345 LYS A O 1
ATOM 2799 N N . LYS A 1 346 ? -13.542 10.433 17.269 1.00 87.25 346 LYS A N 1
ATOM 2800 C CA . LYS A 1 346 ? -12.206 10.187 16.700 1.00 87.25 346 LYS A CA 1
ATOM 2801 C C . LYS A 1 346 ? -12.318 9.793 15.230 1.00 87.25 346 LYS A C 1
ATOM 2803 O O . LYS A 1 346 ? -11.555 10.318 14.421 1.00 87.25 346 LYS A O 1
ATOM 2808 N N . PHE A 1 347 ? -13.278 8.941 14.884 1.00 84.88 347 PHE A N 1
ATOM 2809 C CA . PHE A 1 347 ? -13.551 8.530 13.511 1.00 84.88 347 PHE A CA 1
ATOM 2810 C C . PHE A 1 347 ? -13.979 9.715 12.636 1.00 84.88 347 PHE A C 1
ATOM 2812 O O . PHE A 1 347 ? -13.309 10.035 11.650 1.00 84.88 347 PHE A O 1
ATOM 2819 N N . ASN A 1 348 ? -15.001 10.470 13.052 1.00 90.50 348 ASN A N 1
ATOM 2820 C CA . ASN A 1 348 ? -15.449 11.650 12.310 1.00 90.50 348 ASN A CA 1
ATOM 2821 C C . ASN A 1 348 ? -14.338 12.705 12.178 1.00 90.50 348 ASN A C 1
ATOM 2823 O O . ASN A 1 348 ? -14.207 13.334 11.129 1.00 90.50 348 ASN A O 1
ATOM 2827 N N . LYS A 1 349 ? -13.463 12.868 13.181 1.00 87.06 349 LYS A N 1
ATOM 2828 C CA . LYS A 1 349 ? -12.285 13.751 13.093 1.00 87.06 349 LYS A CA 1
ATOM 2829 C C . LYS A 1 349 ? -11.320 13.334 11.977 1.00 87.06 349 LYS A C 1
ATOM 2831 O O . LYS A 1 349 ? -10.749 14.209 11.318 1.00 87.06 349 LYS A O 1
ATOM 2836 N N . GLN A 1 350 ? -11.139 12.034 11.735 1.00 79.81 350 GLN A N 1
ATOM 2837 C CA . GLN A 1 350 ? -10.330 11.545 10.613 1.00 79.81 350 GLN A CA 1
ATOM 2838 C C . GLN A 1 350 ? -10.966 11.926 9.273 1.00 79.81 350 GLN A C 1
ATOM 2840 O O . GLN A 1 350 ? -10.269 12.450 8.400 1.00 79.81 350 GLN A O 1
ATOM 2845 N N . ILE A 1 351 ? -12.286 11.758 9.143 1.00 80.00 351 ILE A N 1
ATOM 2846 C CA . ILE A 1 351 ? -13.032 12.157 7.942 1.00 80.00 351 ILE A CA 1
ATOM 2847 C C . ILE A 1 351 ? -12.933 13.668 7.727 1.00 80.00 351 ILE A C 1
ATOM 2849 O O . ILE A 1 351 ? -12.571 14.104 6.638 1.00 80.00 351 ILE A O 1
ATOM 2853 N N . TYR A 1 352 ? -13.155 14.488 8.758 1.00 85.19 352 TYR A N 1
ATOM 2854 C CA . TYR A 1 352 ? -13.028 15.943 8.642 1.00 85.19 352 TYR A CA 1
ATOM 2855 C C . TYR A 1 352 ? -11.621 16.380 8.230 1.00 85.19 352 TYR A C 1
ATOM 2857 O O . TYR A 1 352 ? -11.470 17.282 7.404 1.00 85.19 352 TYR A O 1
ATOM 2865 N N . THR A 1 353 ? -10.589 15.720 8.758 1.00 76.06 353 THR A N 1
ATOM 2866 C CA . THR A 1 353 ? -9.198 15.968 8.355 1.00 76.06 353 THR A CA 1
ATOM 2867 C C . THR A 1 353 ? -9.003 15.653 6.873 1.00 76.06 353 THR A C 1
ATOM 2869 O O . THR A 1 353 ? -8.434 16.461 6.142 1.00 76.06 353 THR A O 1
ATOM 2872 N N . ALA A 1 354 ? -9.538 14.526 6.399 1.00 72.44 354 ALA A N 1
ATOM 2873 C CA . ALA A 1 354 ? -9.491 14.175 4.988 1.00 72.44 354 ALA A CA 1
ATOM 2874 C C . ALA A 1 354 ? -10.270 15.157 4.102 1.00 72.44 354 ALA A C 1
ATOM 2876 O O . ALA A 1 354 ? -9.757 15.596 3.074 1.00 72.44 354 ALA A O 1
ATOM 2877 N N . MET A 1 355 ? -11.474 15.562 4.514 1.00 81.81 355 MET A N 1
ATOM 2878 C CA . MET A 1 355 ? -12.272 16.566 3.807 1.00 81.81 355 MET A CA 1
ATOM 2879 C C . MET A 1 355 ? -11.519 17.893 3.690 1.00 81.81 355 MET A C 1
ATOM 2881 O O . MET A 1 355 ? -11.550 18.521 2.631 1.00 81.81 355 MET A O 1
ATOM 2885 N N . LYS A 1 356 ? -10.824 18.319 4.753 1.00 80.25 356 LYS A N 1
ATOM 2886 C CA . LYS A 1 356 ? -9.966 19.511 4.733 1.00 80.25 356 LYS A CA 1
ATOM 2887 C C . LYS A 1 356 ? -8.854 19.362 3.692 1.00 80.25 356 LYS A C 1
ATOM 2889 O O . LYS A 1 356 ? -8.733 20.218 2.820 1.00 80.25 356 LYS A O 1
ATOM 2894 N N . SER A 1 357 ? -8.142 18.234 3.692 1.00 71.81 357 SER A N 1
ATOM 2895 C CA . SER A 1 357 ? -7.107 17.947 2.691 1.00 71.81 357 SER A CA 1
ATOM 2896 C C . SER A 1 357 ? -7.643 17.907 1.253 1.00 71.81 357 SER A C 1
ATOM 2898 O O . SER A 1 357 ? -6.950 18.323 0.329 1.00 71.81 357 SER A O 1
ATOM 2900 N N . VAL A 1 358 ? -8.877 17.437 1.027 1.00 70.56 358 VAL A N 1
ATOM 2901 C CA . VAL A 1 358 ? -9.514 17.484 -0.302 1.00 70.56 358 VAL A CA 1
ATOM 2902 C C . VAL A 1 358 ? -9.798 18.926 -0.722 1.00 70.56 358 VAL A C 1
ATOM 2904 O O . VAL A 1 358 ? -9.470 19.303 -1.849 1.00 70.56 358 VAL A O 1
ATOM 2907 N N . LYS A 1 359 ? -10.348 19.756 0.171 1.00 78.19 359 LYS A N 1
ATOM 2908 C CA . LYS A 1 359 ? -10.628 21.174 -0.119 1.00 78.19 359 LYS A CA 1
ATOM 2909 C C . LYS A 1 359 ? -9.361 21.944 -0.504 1.00 78.19 359 LYS A C 1
ATOM 2911 O O . LYS A 1 359 ? -9.390 22.687 -1.485 1.00 78.19 359 LYS A O 1
ATOM 2916 N N . GLU A 1 360 ? -8.271 21.708 0.225 1.00 75.69 360 GLU A N 1
ATOM 2917 C CA . GLU A 1 360 ? -6.962 22.360 0.054 1.00 75.69 360 GLU A CA 1
ATOM 2918 C C . GLU A 1 360 ? -6.138 21.806 -1.123 1.00 75.69 360 GLU A C 1
ATOM 2920 O O . GLU A 1 360 ? -5.123 22.384 -1.491 1.00 75.69 360 GLU A O 1
ATOM 2925 N N . SER A 1 361 ? -6.556 20.694 -1.736 1.00 69.75 361 SER A N 1
ATOM 2926 C CA . SER A 1 361 ? -5.831 20.100 -2.868 1.00 69.75 361 SER A CA 1
ATOM 2927 C C . SER A 1 361 ? -5.994 20.894 -4.173 1.00 69.75 361 SER A C 1
ATOM 2929 O O . SER A 1 361 ? -7.006 21.560 -4.375 1.00 69.75 361 SER A O 1
ATOM 2931 N N . ASN A 1 362 ? -5.055 20.752 -5.114 1.00 65.31 362 ASN A N 1
ATOM 2932 C CA . ASN A 1 362 ? -5.121 21.370 -6.453 1.00 65.31 362 ASN A CA 1
ATOM 2933 C C . ASN A 1 362 ? -6.067 20.643 -7.437 1.00 65.31 362 ASN A C 1
ATOM 2935 O O . ASN A 1 362 ? -5.980 20.853 -8.641 1.00 65.31 362 ASN A O 1
ATOM 2939 N N . ARG A 1 363 ? -6.962 19.780 -6.938 1.00 65.25 363 ARG A N 1
ATOM 2940 C CA . ARG A 1 363 ? -7.941 19.036 -7.750 1.00 65.25 363 ARG A CA 1
ATOM 2941 C C . ARG A 1 363 ? -8.964 19.953 -8.416 1.00 65.25 363 ARG A C 1
ATOM 2943 O O . ARG A 1 363 ? -9.268 21.032 -7.893 1.00 65.25 363 ARG A O 1
ATOM 2950 N N . ASP A 1 364 ? -9.558 19.487 -9.510 1.00 76.44 364 ASP A N 1
ATOM 2951 C CA . ASP A 1 364 ? -10.629 20.213 -10.182 1.00 76.44 364 ASP A CA 1
ATOM 2952 C C . ASP A 1 364 ? -11.915 20.276 -9.330 1.00 76.44 364 ASP A C 1
ATOM 2954 O O . ASP A 1 364 ? -12.121 19.529 -8.366 1.00 76.44 364 ASP A O 1
ATOM 2958 N N . LYS A 1 365 ? -12.796 21.225 -9.663 1.00 72.94 365 LYS A N 1
ATOM 2959 C CA . LYS A 1 365 ? -14.007 21.520 -8.881 1.00 72.94 365 LYS A CA 1
ATOM 2960 C C . LYS A 1 365 ? -14.987 20.343 -8.834 1.00 72.94 365 LYS A C 1
ATOM 2962 O O . LYS A 1 365 ? -15.664 20.168 -7.818 1.00 72.94 365 LYS A O 1
ATOM 2967 N N . PHE A 1 366 ? -15.089 19.573 -9.914 1.00 72.50 366 PHE A N 1
ATOM 2968 C CA . PHE A 1 366 ? -15.987 18.430 -10.005 1.00 72.50 366 PHE A CA 1
ATOM 2969 C C . PHE A 1 366 ? -15.458 17.269 -9.155 1.00 72.50 366 PHE A C 1
ATOM 2971 O O . PHE A 1 366 ? -16.196 16.753 -8.318 1.00 72.50 366 PHE A O 1
ATOM 2978 N N . GLU A 1 367 ? -14.165 16.951 -9.257 1.00 65.69 367 GLU A N 1
ATOM 2979 C CA . GLU A 1 367 ? -13.526 15.905 -8.446 1.00 65.69 367 GLU A CA 1
ATOM 2980 C C . GLU A 1 367 ? -13.589 16.223 -6.943 1.00 65.69 367 GLU A C 1
ATOM 2982 O O . GLU A 1 367 ? -13.916 15.359 -6.125 1.00 65.69 367 GLU A O 1
ATOM 2987 N N . LYS A 1 368 ? -13.372 17.488 -6.555 1.00 75.81 368 LYS A N 1
ATOM 2988 C CA . LYS A 1 368 ? -13.561 17.928 -5.162 1.00 75.81 368 LYS A CA 1
ATOM 2989 C C . LYS A 1 368 ? -14.985 17.691 -4.671 1.00 75.81 368 LYS A C 1
ATOM 2991 O O . LYS A 1 368 ? -15.163 17.248 -3.539 1.00 75.81 368 LYS A O 1
ATOM 2996 N N . LYS A 1 369 ? -15.994 18.017 -5.486 1.00 83.25 369 LYS A N 1
ATOM 2997 C CA . LYS A 1 369 ? -17.407 17.848 -5.117 1.00 83.25 369 LYS A CA 1
ATOM 2998 C C . LYS A 1 369 ? -17.733 16.374 -4.887 1.00 83.25 369 LYS A C 1
ATOM 3000 O O . LYS A 1 369 ? -18.354 16.054 -3.877 1.00 83.25 369 LYS A O 1
ATOM 3005 N N . GLU A 1 370 ? -17.271 15.515 -5.786 1.00 78.31 370 GLU A N 1
ATOM 3006 C CA . GLU A 1 370 ? -17.499 14.073 -5.738 1.00 78.31 370 GLU A CA 1
ATOM 3007 C C . GLU A 1 370 ? -16.857 13.435 -4.497 1.00 78.31 370 GLU A C 1
ATOM 3009 O O . GLU A 1 370 ? -17.544 12.819 -3.682 1.00 78.31 370 GLU A O 1
ATOM 3014 N N . LEU A 1 371 ? -15.565 13.693 -4.268 1.00 73.62 371 LEU A N 1
ATOM 3015 C CA . LEU A 1 371 ? -14.851 13.203 -3.085 1.00 73.62 371 LEU A CA 1
ATOM 3016 C C . LEU A 1 371 ? -15.496 13.696 -1.786 1.00 73.62 371 LEU A C 1
ATOM 3018 O O . LEU A 1 371 ? -15.657 12.935 -0.838 1.00 73.62 371 LEU A O 1
ATOM 3022 N N . LEU A 1 372 ? -15.892 14.970 -1.721 1.00 83.75 372 LEU A N 1
ATOM 3023 C CA . LEU A 1 372 ? -16.555 15.508 -0.534 1.00 83.75 372 LEU A CA 1
ATOM 3024 C C . LEU A 1 372 ? -17.929 14.874 -0.285 1.00 83.75 372 LEU A C 1
ATOM 3026 O O . LEU A 1 372 ? -18.323 14.801 0.877 1.00 83.75 372 LEU A O 1
ATOM 3030 N N . SER A 1 373 ? -18.646 14.434 -1.323 1.00 85.69 373 SER A N 1
ATOM 3031 C CA . SER A 1 373 ? -19.909 13.699 -1.167 1.00 85.69 373 SER A CA 1
ATOM 3032 C C . SER A 1 373 ? -19.659 12.333 -0.538 1.00 85.69 373 SER A C 1
ATOM 3034 O O . SER A 1 373 ? -20.175 12.048 0.541 1.00 85.69 373 SER A O 1
ATOM 3036 N N . GLN A 1 374 ? -18.757 11.551 -1.133 1.00 80.38 374 GLN A N 1
ATOM 3037 C CA . GLN A 1 374 ? -18.407 10.215 -0.647 1.00 80.38 374 GLN A CA 1
ATOM 3038 C C . GLN A 1 374 ? -17.814 10.227 0.772 1.00 80.38 374 GLN A C 1
ATOM 3040 O O . GLN A 1 374 ? -18.019 9.293 1.542 1.00 80.38 374 GLN A O 1
ATOM 3045 N N . LEU A 1 375 ? -17.081 11.282 1.149 1.00 83.38 375 LEU A N 1
ATOM 3046 C CA . LEU A 1 375 ? -16.577 11.458 2.517 1.00 83.38 375 LEU A CA 1
ATOM 3047 C C . LEU A 1 375 ? -17.690 11.772 3.518 1.00 83.38 375 LEU A C 1
ATOM 3049 O O . LEU A 1 375 ? -17.650 11.287 4.645 1.00 83.38 375 LEU A O 1
ATOM 3053 N N . LYS A 1 376 ? -18.677 12.586 3.126 1.00 89.56 376 LYS A N 1
ATOM 3054 C CA . LYS A 1 376 ? -19.817 12.919 3.991 1.00 89.56 376 LYS A CA 1
ATOM 3055 C C . LYS A 1 376 ? -20.699 11.708 4.260 1.00 89.56 376 LYS A C 1
ATOM 3057 O O . LYS A 1 376 ? -21.169 11.562 5.380 1.00 89.56 376 LYS A O 1
ATOM 3062 N N . GLU A 1 377 ? -20.889 10.849 3.264 1.00 87.19 377 GLU A N 1
ATOM 3063 C CA . GLU A 1 377 ? -21.661 9.604 3.391 1.00 87.19 377 GLU A CA 1
ATOM 3064 C C . GLU A 1 377 ? -21.052 8.612 4.393 1.00 87.19 377 GLU A C 1
ATOM 3066 O O . GLU A 1 377 ? -21.751 7.729 4.876 1.00 87.19 377 GLU A O 1
ATOM 3071 N N . GLN A 1 378 ? -19.767 8.764 4.726 1.00 84.50 378 GLN A N 1
ATOM 3072 C CA . GLN A 1 378 ? -19.068 7.918 5.695 1.00 84.50 378 GLN A CA 1
ATOM 3073 C C . GLN A 1 378 ? -19.113 8.462 7.130 1.00 84.50 378 GLN A C 1
ATOM 3075 O O . GLN A 1 378 ? -18.580 7.818 8.028 1.00 84.50 378 GLN A O 1
ATOM 3080 N N . LEU A 1 379 ? -19.688 9.645 7.374 1.00 88.06 379 LEU A N 1
ATOM 3081 C CA . LEU A 1 379 ? -19.779 10.193 8.729 1.00 88.06 379 LEU A CA 1
ATOM 3082 C C . LEU A 1 379 ? -20.686 9.325 9.603 1.00 88.06 379 LEU A C 1
ATOM 3084 O O . LEU A 1 379 ? -21.804 8.986 9.224 1.00 88.06 379 LEU A O 1
ATOM 3088 N N . ILE A 1 380 ? -20.216 9.033 10.811 1.00 87.56 380 ILE A N 1
ATOM 3089 C CA . ILE A 1 380 ? -20.992 8.309 11.814 1.00 87.56 380 ILE A CA 1
ATOM 3090 C C . ILE A 1 380 ? -21.953 9.290 12.482 1.00 87.56 380 ILE A C 1
ATOM 3092 O O . ILE A 1 380 ? -21.518 10.318 13.012 1.00 87.56 380 ILE A O 1
ATOM 3096 N N . ASP A 1 381 ? -23.248 8.971 12.472 1.00 89.50 381 ASP A N 1
ATOM 3097 C CA . ASP A 1 381 ? -24.234 9.676 13.295 1.00 89.50 381 ASP A CA 1
ATOM 3098 C C . ASP A 1 381 ? -24.077 9.228 14.752 1.00 89.50 381 ASP A C 1
ATOM 3100 O O . ASP A 1 381 ? -24.198 8.046 15.073 1.00 89.50 381 ASP A O 1
ATOM 3104 N N . TYR A 1 382 ? -23.800 10.183 15.634 1.00 88.25 382 TYR A N 1
ATOM 3105 C CA . TYR A 1 382 ? -23.744 9.981 17.075 1.00 88.25 382 TYR A CA 1
ATOM 3106 C C . TYR A 1 382 ? -24.367 11.186 17.770 1.00 88.25 382 TYR A C 1
ATOM 3108 O O . TYR A 1 382 ? -24.350 12.309 17.257 1.00 88.25 382 TYR A O 1
ATOM 3116 N N . ARG A 1 383 ? -24.908 10.974 18.970 1.00 86.50 383 ARG A N 1
ATOM 3117 C CA . ARG A 1 383 ? -25.607 12.023 19.720 1.00 86.50 383 ARG A CA 1
ATOM 3118 C C . ARG A 1 383 ? -25.255 11.944 21.191 1.00 86.50 383 ARG A C 1
ATOM 3120 O O . ARG A 1 383 ? -24.976 10.869 21.715 1.00 86.50 383 ARG A O 1
ATOM 3127 N N . SER A 1 384 ? -25.315 13.082 21.877 1.00 87.06 384 SER A N 1
ATOM 3128 C CA . SER A 1 384 ? -25.386 13.042 23.334 1.00 87.06 384 SER A CA 1
ATOM 3129 C C . SER A 1 384 ? -26.634 12.266 23.749 1.00 87.06 384 SER A C 1
ATOM 3131 O O . SER A 1 384 ? -27.670 12.304 23.078 1.00 87.06 384 SER A O 1
ATOM 3133 N N . TYR A 1 385 ? -26.530 11.534 24.850 1.00 90.94 385 TYR A N 1
ATOM 3134 C CA . TYR A 1 385 ? -27.621 10.724 25.362 1.00 90.94 385 TYR A CA 1
ATOM 3135 C C . TYR A 1 385 ? -28.092 11.262 26.712 1.00 90.94 385 TYR A C 1
ATOM 3137 O O . TYR A 1 385 ? -27.348 11.889 27.464 1.00 90.94 385 TYR A O 1
ATOM 3145 N N . LYS A 1 386 ? -29.373 11.043 27.004 1.00 93.75 386 LYS A N 1
ATOM 3146 C CA . LYS A 1 386 ? -29.977 11.362 28.300 1.00 93.75 386 LYS A CA 1
ATOM 3147 C C . LYS A 1 386 ? -30.002 10.105 29.161 1.00 93.75 386 LYS A C 1
ATOM 3149 O O . LYS A 1 386 ? -30.060 9.001 28.628 1.00 93.75 386 LYS A O 1
ATOM 3154 N N . LEU A 1 387 ? -30.102 10.269 30.479 1.00 93.38 387 LEU A N 1
ATOM 3155 C CA . LEU A 1 387 ? -30.260 9.143 31.409 1.00 93.38 387 LEU A CA 1
ATOM 3156 C C . LEU A 1 387 ? -31.449 8.233 31.048 1.00 93.38 387 LEU A C 1
ATOM 3158 O O . LEU A 1 387 ? -31.371 7.023 31.218 1.00 93.38 387 LEU A O 1
ATOM 3162 N N . ARG A 1 388 ? -32.537 8.795 30.498 1.00 95.50 388 ARG A N 1
ATOM 3163 C CA . ARG A 1 388 ? -33.687 8.005 30.030 1.00 95.50 388 ARG A CA 1
ATOM 3164 C C . ARG A 1 388 ? -33.283 6.949 28.996 1.00 95.50 388 ARG A C 1
ATOM 3166 O O . ARG A 1 388 ? -33.673 5.803 29.142 1.00 95.50 388 ARG A O 1
ATOM 3173 N N . PHE A 1 389 ? -32.437 7.317 28.036 1.00 95.12 389 PHE A N 1
ATOM 3174 C CA . PHE A 1 389 ? -31.967 6.404 26.996 1.00 95.12 389 PHE A CA 1
ATOM 3175 C C . PHE A 1 389 ? -31.138 5.248 27.574 1.00 95.12 389 PHE A C 1
ATOM 3177 O O . PHE A 1 389 ? -31.284 4.109 27.151 1.00 95.12 389 PHE A O 1
ATOM 3184 N N . VAL A 1 390 ? -30.319 5.520 28.597 1.00 95.75 390 VAL A N 1
ATOM 3185 C CA . VAL A 1 390 ? -29.564 4.479 29.319 1.00 95.75 390 VAL A CA 1
ATOM 3186 C C . VAL A 1 390 ? -30.516 3.487 29.991 1.00 95.75 390 VAL A C 1
ATOM 3188 O O . VAL A 1 390 ? -30.298 2.279 29.926 1.00 95.75 390 VAL A O 1
ATOM 3191 N N . LYS A 1 391 ? -31.593 3.990 30.605 1.00 96.50 391 LYS A N 1
ATOM 3192 C CA . LYS A 1 391 ? -32.620 3.157 31.245 1.00 96.50 391 LYS A CA 1
ATOM 3193 C C . LYS A 1 391 ? -33.369 2.295 30.235 1.00 96.50 391 LYS A C 1
ATOM 3195 O O . LYS A 1 391 ? -33.571 1.115 30.508 1.00 96.50 391 LYS A O 1
ATOM 3200 N N . ASP A 1 392 ? -33.705 2.856 29.076 1.00 96.00 392 ASP A N 1
ATOM 3201 C CA . ASP A 1 392 ? -34.355 2.122 27.987 1.00 96.00 392 ASP A CA 1
ATOM 3202 C C . ASP A 1 392 ? -33.432 0.999 27.462 1.00 96.00 392 ASP A C 1
ATOM 3204 O O . ASP A 1 392 ? -33.849 -0.156 27.364 1.00 96.00 392 ASP A O 1
ATOM 3208 N N . CYS A 1 393 ? -32.139 1.284 27.248 1.00 95.94 393 CYS A N 1
ATOM 3209 C CA . CYS A 1 393 ? -31.144 0.265 26.886 1.00 95.94 393 CYS A CA 1
ATOM 3210 C C . CYS A 1 393 ? -31.004 -0.827 27.958 1.00 95.94 393 CYS A C 1
ATOM 3212 O O . CYS A 1 393 ? -30.965 -2.007 27.624 1.00 95.94 393 CYS A O 1
ATOM 3214 N N . ARG A 1 394 ? -30.956 -0.467 29.248 1.00 96.19 394 ARG A N 1
ATOM 3215 C CA . ARG A 1 394 ? -30.916 -1.430 30.366 1.00 96.19 394 ARG A CA 1
ATOM 3216 C C . ARG A 1 394 ? -32.155 -2.330 30.369 1.00 96.19 394 ARG A C 1
ATOM 3218 O O . ARG A 1 394 ? -32.032 -3.542 30.525 1.00 96.19 394 ARG A O 1
ATOM 3225 N N . GLU A 1 395 ? -33.342 -1.751 30.204 1.00 95.75 395 GLU A N 1
ATOM 3226 C CA . GLU A 1 395 ? -34.601 -2.502 30.148 1.00 95.75 395 GLU A CA 1
ATOM 3227 C C . GLU A 1 395 ? -34.620 -3.469 28.968 1.00 95.75 395 GLU A C 1
ATOM 3229 O O . GLU A 1 395 ? -34.948 -4.643 29.146 1.00 95.75 395 GLU A O 1
ATOM 3234 N N . ARG A 1 396 ? -34.188 -3.031 27.784 1.00 96.25 396 ARG A N 1
ATOM 3235 C CA . ARG A 1 396 ? -34.049 -3.925 26.635 1.00 96.25 396 ARG A CA 1
ATOM 3236 C C . ARG A 1 396 ? -33.017 -5.023 26.893 1.00 96.25 396 ARG A C 1
ATOM 3238 O O . ARG A 1 396 ? -33.302 -6.192 26.642 1.00 96.25 396 ARG A O 1
ATOM 3245 N N . LEU A 1 397 ? -31.851 -4.669 27.433 1.00 95.88 397 LEU A N 1
ATOM 3246 C CA . LEU A 1 397 ? -30.766 -5.603 27.732 1.00 95.88 397 LEU A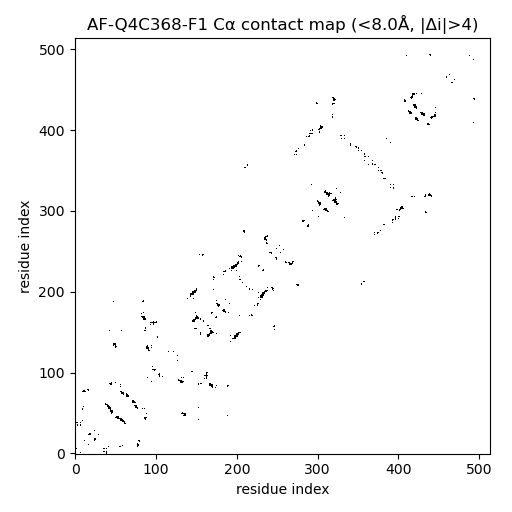 CA 1
ATOM 3247 C C . LEU A 1 397 ? -31.232 -6.707 28.683 1.00 95.88 397 LEU A C 1
ATOM 3249 O O . LEU A 1 397 ? -30.909 -7.868 28.456 1.00 95.88 397 LEU A O 1
ATOM 3253 N N . SER A 1 398 ? -32.075 -6.372 29.665 1.00 95.31 398 SER A N 1
ATOM 3254 C CA . SER A 1 398 ? -32.661 -7.346 30.599 1.00 95.31 398 SER A CA 1
ATOM 3255 C C . SER A 1 398 ? -33.459 -8.450 29.897 1.00 95.31 398 SER A C 1
ATOM 3257 O O . SER A 1 398 ? -33.547 -9.560 30.407 1.00 95.31 398 SER A O 1
ATOM 3259 N N . ARG A 1 399 ? -34.019 -8.171 28.709 1.00 94.88 399 ARG A N 1
ATOM 3260 C CA . ARG A 1 399 ? -34.735 -9.157 27.885 1.00 94.88 399 ARG A CA 1
ATOM 3261 C C . ARG A 1 399 ? -33.800 -9.962 26.993 1.00 94.88 399 ARG A C 1
ATOM 3263 O O . ARG A 1 399 ? -34.121 -11.095 26.663 1.00 94.88 399 ARG A O 1
ATOM 3270 N N . VAL A 1 400 ? -32.664 -9.381 26.609 1.00 93.12 400 VAL A N 1
ATOM 3271 C CA . VAL A 1 400 ? -31.655 -10.037 25.765 1.00 93.12 400 VAL A CA 1
ATOM 3272 C C . VAL A 1 400 ? -30.824 -11.036 26.572 1.00 93.12 400 VAL A C 1
ATOM 3274 O O . VAL A 1 400 ? -30.531 -12.116 26.073 1.00 93.12 400 VAL A O 1
ATOM 3277 N N . VAL A 1 401 ? -30.480 -10.706 27.821 1.00 93.75 401 VAL A N 1
ATOM 3278 C CA . VAL A 1 401 ? -29.677 -11.568 28.711 1.00 93.75 401 VAL A CA 1
ATOM 3279 C C . VAL A 1 401 ? -30.520 -12.321 29.753 1.00 93.75 401 VAL A C 1
ATOM 3281 O O . VAL A 1 401 ? -30.007 -12.718 30.802 1.00 93.75 401 VAL A O 1
ATOM 3284 N N . LEU A 1 402 ? -31.821 -12.478 29.486 1.00 94.50 402 LEU A N 1
ATOM 3285 C CA . LEU A 1 402 ? -32.780 -13.101 30.397 1.00 94.50 402 LEU A CA 1
ATOM 3286 C C . LEU A 1 402 ? -32.524 -14.607 30.532 1.00 94.50 402 LEU A C 1
ATOM 3288 O O . LEU A 1 402 ? -32.433 -15.321 29.533 1.00 94.50 402 LEU A O 1
ATOM 3292 N N . ILE A 1 403 ? -32.513 -15.099 31.767 1.00 93.12 403 ILE A N 1
ATOM 3293 C CA . ILE A 1 403 ? -32.581 -16.527 32.088 1.00 93.12 403 ILE A CA 1
ATOM 3294 C C . ILE A 1 403 ? -33.723 -16.790 33.074 1.00 93.12 403 ILE A C 1
ATOM 3296 O O . ILE A 1 403 ? -34.072 -15.914 33.861 1.00 93.12 403 ILE A O 1
ATOM 3300 N N . ASP A 1 404 ? -34.282 -18.003 33.075 1.00 91.12 404 ASP A N 1
ATOM 3301 C CA . ASP A 1 404 ? -35.341 -18.383 34.029 1.00 91.12 404 ASP A CA 1
ATOM 3302 C C . ASP A 1 404 ? -34.831 -18.353 35.481 1.00 91.12 404 ASP A C 1
ATOM 3304 O O . ASP A 1 404 ? -35.396 -17.682 36.344 1.00 91.12 404 ASP A O 1
ATOM 3308 N N . LYS A 1 405 ? -33.726 -19.057 35.749 1.00 90.31 405 LYS A N 1
ATOM 3309 C CA . LYS A 1 405 ? -33.132 -19.155 37.082 1.00 90.31 405 LYS A CA 1
ATOM 3310 C C . LYS A 1 405 ? -31.614 -19.272 37.007 1.00 90.31 405 LYS A C 1
ATOM 3312 O O . LYS A 1 405 ? -31.095 -20.130 36.292 1.00 90.31 405 LYS A O 1
ATOM 3317 N N . PHE A 1 406 ? -30.911 -18.466 37.789 1.00 85.75 406 PHE A N 1
ATOM 3318 C CA . PHE A 1 406 ? -29.486 -18.596 38.027 1.00 85.75 406 PHE A CA 1
ATOM 3319 C C . PHE A 1 406 ? -29.237 -19.765 38.985 1.00 85.75 406 PHE A C 1
ATOM 3321 O O . PHE A 1 406 ? -29.768 -19.831 40.095 1.00 85.75 406 PHE A O 1
ATOM 3328 N N . VAL A 1 407 ? -28.421 -20.723 38.549 1.00 82.38 407 VAL A N 1
ATOM 3329 C CA . VAL A 1 407 ? -28.041 -21.882 39.359 1.00 82.38 407 VAL A CA 1
ATOM 3330 C C . VAL A 1 407 ? -26.525 -21.920 39.452 1.00 82.38 407 VAL A C 1
ATOM 3332 O O . VAL A 1 407 ? -25.839 -22.168 38.460 1.00 82.38 407 VAL A O 1
ATOM 3335 N N . SER A 1 408 ? -26.013 -21.685 40.661 1.00 74.94 408 SER A N 1
ATOM 3336 C CA . SER A 1 408 ? -24.598 -21.891 40.969 1.00 74.94 408 SER A CA 1
ATOM 3337 C C . SER A 1 408 ? -24.256 -23.364 40.760 1.00 74.94 408 SER A C 1
ATOM 3339 O O . SER A 1 408 ? -24.915 -24.240 41.330 1.00 74.94 408 SER A O 1
ATOM 3341 N N . LYS A 1 409 ? -23.259 -23.660 39.916 1.00 69.44 409 LYS A N 1
ATOM 3342 C CA . LYS A 1 409 ? -22.798 -25.039 39.738 1.00 69.44 409 LYS A CA 1
ATOM 3343 C C . LYS A 1 409 ? -21.857 -25.371 40.884 1.00 69.44 409 LYS A C 1
ATOM 3345 O O . LYS A 1 409 ? -20.702 -24.967 40.879 1.00 69.44 409 LYS A O 1
ATOM 3350 N N . SER A 1 410 ? -22.343 -26.123 41.860 1.00 65.50 410 SER A N 1
ATOM 3351 C CA . SER A 1 410 ? -21.479 -26.776 42.838 1.00 65.50 410 SER A CA 1
ATOM 3352 C C . SER A 1 410 ? -21.004 -28.108 42.257 1.00 65.50 410 SER A C 1
ATOM 3354 O O . SER A 1 410 ? -21.764 -29.076 42.244 1.00 65.50 410 SER A O 1
ATOM 3356 N N . ASP A 1 411 ? -19.772 -28.153 41.756 1.00 73.62 411 ASP A N 1
ATOM 3357 C CA . ASP A 1 411 ? -19.089 -29.416 41.468 1.00 73.62 411 ASP A CA 1
ATOM 3358 C C . ASP A 1 411 ? -18.215 -29.772 42.684 1.00 73.62 411 ASP A C 1
ATOM 3360 O O . ASP A 1 411 ? -17.361 -28.962 43.052 1.00 73.62 411 ASP A O 1
ATOM 3364 N N . PRO A 1 412 ? -18.409 -30.938 43.327 1.00 71.56 412 PRO A N 1
ATOM 3365 C CA . PRO A 1 412 ? -17.615 -31.347 44.486 1.00 71.56 412 PRO A CA 1
ATOM 3366 C C . PRO A 1 412 ? -16.111 -31.447 44.206 1.00 71.56 412 PRO A C 1
ATOM 3368 O O . PRO A 1 412 ? -15.317 -31.390 45.142 1.00 71.56 412 PRO A O 1
ATOM 3371 N N . ASN A 1 413 ? -15.719 -31.615 42.940 1.00 76.88 413 ASN A N 1
ATOM 3372 C CA . ASN A 1 413 ? -14.325 -31.752 42.530 1.00 76.88 413 ASN A CA 1
ATOM 3373 C C . ASN A 1 413 ? -13.675 -30.422 42.136 1.00 76.88 413 ASN A C 1
ATOM 3375 O O . ASN A 1 413 ? -12.474 -30.407 41.892 1.00 76.88 413 ASN A O 1
ATOM 3379 N N . LEU A 1 414 ? -14.425 -29.318 42.073 1.00 81.38 414 LEU A N 1
ATOM 3380 C CA . LEU A 1 414 ? -13.900 -28.019 41.656 1.00 81.38 414 LEU A CA 1
ATOM 3381 C C . LEU A 1 414 ? -14.001 -26.997 42.791 1.00 81.38 414 LEU A C 1
ATOM 3383 O O . LEU A 1 414 ? -15.094 -26.669 43.254 1.00 81.38 414 LEU A O 1
ATOM 3387 N N . ILE A 1 415 ? -12.861 -26.436 43.199 1.00 81.00 415 ILE A N 1
ATOM 3388 C CA . ILE A 1 415 ? -12.791 -25.409 44.243 1.00 81.00 415 ILE A CA 1
ATOM 3389 C C . ILE A 1 415 ? -12.457 -24.048 43.617 1.00 81.00 415 ILE A C 1
ATOM 3391 O O . ILE A 1 415 ? -11.346 -23.870 43.112 1.00 81.00 415 ILE A O 1
ATOM 3395 N N . PRO A 1 416 ? -13.362 -23.052 43.666 1.00 83.62 416 PRO A N 1
ATOM 3396 C CA . PRO A 1 416 ? -13.037 -21.689 43.263 1.00 83.62 416 PRO A CA 1
ATOM 3397 C C . PRO A 1 416 ? -12.103 -21.022 44.290 1.00 83.62 416 PRO A C 1
ATOM 3399 O O . PRO A 1 416 ? -12.450 -20.842 45.458 1.00 83.62 416 PRO A O 1
ATOM 3402 N N . MET A 1 417 ? -10.918 -20.631 43.831 1.00 82.44 417 MET A N 1
ATOM 3403 C CA . MET A 1 417 ? -9.825 -19.991 44.575 1.00 82.44 417 MET A CA 1
ATOM 3404 C C . MET A 1 417 ? -9.662 -18.525 44.135 1.00 82.44 417 MET A C 1
ATOM 3406 O O . MET A 1 417 ? -10.285 -18.088 43.169 1.00 82.44 417 MET A O 1
ATOM 3410 N N . ALA A 1 418 ? -8.806 -17.741 44.795 1.00 82.44 418 ALA A N 1
ATOM 3411 C CA . ALA A 1 418 ? -8.565 -16.350 44.396 1.00 82.44 418 ALA A CA 1
ATOM 3412 C C . ALA A 1 418 ? -7.950 -16.247 42.986 1.00 82.44 418 ALA A C 1
ATOM 3414 O O . ALA A 1 418 ? -8.347 -15.386 42.204 1.00 82.44 418 ALA A O 1
ATOM 3415 N N . ASN A 1 419 ? -7.053 -17.173 42.634 1.00 86.56 419 ASN A N 1
ATOM 3416 C CA . ASN A 1 419 ? -6.297 -17.181 41.377 1.00 86.56 419 ASN A CA 1
ATOM 3417 C C . ASN A 1 419 ? -6.817 -18.165 40.309 1.00 86.56 419 ASN A C 1
ATOM 3419 O O . ASN A 1 419 ? -6.164 -18.340 39.282 1.00 86.56 419 ASN A O 1
ATOM 3423 N N . GLY A 1 420 ? -7.963 -18.820 40.518 1.00 88.12 420 GLY A N 1
ATOM 3424 C CA . GLY A 1 420 ? -8.534 -19.742 39.531 1.00 88.12 420 GLY A CA 1
ATOM 3425 C C . GLY A 1 420 ? -9.516 -20.742 40.130 1.00 88.12 420 GLY A C 1
ATOM 3426 O O . GLY A 1 420 ? -10.051 -20.530 41.213 1.00 88.12 420 GLY A O 1
ATOM 3427 N N . VAL A 1 421 ? -9.744 -21.848 39.430 1.00 87.00 421 VAL A N 1
ATOM 3428 C CA . VAL A 1 421 ? -10.588 -22.963 39.877 1.00 87.00 421 VAL A CA 1
ATOM 3429 C C . VAL A 1 421 ? -9.734 -24.223 39.931 1.00 87.00 421 VAL A C 1
ATOM 3431 O O . VAL A 1 421 ? -9.236 -24.674 38.903 1.00 87.00 421 VAL A O 1
ATOM 3434 N N . LEU A 1 422 ? -9.522 -24.764 41.129 1.00 83.06 422 LEU A N 1
ATOM 3435 C CA . LEU A 1 422 ? -8.725 -25.968 41.348 1.00 83.06 422 LEU A CA 1
ATOM 3436 C C . LEU A 1 422 ? -9.568 -27.213 41.082 1.00 83.06 422 LEU A C 1
ATOM 3438 O O . LEU A 1 422 ? -10.585 -27.406 41.747 1.00 83.06 422 LEU A O 1
ATOM 3442 N N . ASP A 1 423 ? -9.107 -28.069 40.176 1.00 84.19 423 ASP A N 1
ATOM 3443 C CA . ASP A 1 423 ? -9.635 -29.419 39.997 1.00 84.19 423 ASP A CA 1
ATOM 3444 C C . ASP A 1 423 ? -8.959 -30.387 40.975 1.00 84.19 423 ASP A C 1
ATOM 3446 O O . ASP A 1 423 ? -7.736 -30.521 40.992 1.00 84.19 423 ASP A O 1
ATOM 3450 N N . LEU A 1 424 ? -9.748 -31.048 41.820 1.00 78.31 424 LEU A N 1
ATOM 3451 C CA . LEU A 1 424 ? -9.274 -31.988 42.834 1.00 78.31 424 LEU A CA 1
ATOM 3452 C C . LEU A 1 424 ? -8.910 -33.368 42.275 1.00 78.31 424 LEU A C 1
ATOM 3454 O O . LEU A 1 424 ? -8.142 -34.077 42.931 1.00 78.31 424 LEU A O 1
ATOM 3458 N N . GLN A 1 425 ? -9.439 -33.759 41.111 1.00 76.62 425 GLN A N 1
ATOM 3459 C CA . GLN A 1 425 ? -9.117 -35.045 40.487 1.00 76.62 425 GLN A CA 1
ATOM 3460 C C . GLN A 1 425 ? -7.681 -35.022 39.968 1.00 76.62 425 GLN A C 1
ATOM 3462 O O . GLN A 1 425 ? -6.861 -35.852 40.368 1.00 76.62 425 GLN A O 1
ATOM 3467 N N . ASP A 1 426 ? -7.364 -33.999 39.176 1.00 81.81 426 ASP A N 1
ATOM 3468 C CA . ASP A 1 426 ? -6.076 -33.902 38.488 1.00 81.81 426 ASP A CA 1
ATOM 3469 C C . ASP A 1 426 ? -5.096 -32.933 39.173 1.00 81.81 426 ASP A C 1
ATOM 3471 O O . ASP A 1 426 ? -3.917 -32.885 38.822 1.00 81.81 426 ASP A O 1
ATOM 3475 N N . ARG A 1 427 ? -5.550 -32.188 40.196 1.00 77.94 427 ARG A N 1
ATOM 3476 C CA . ARG A 1 427 ? -4.776 -31.167 40.941 1.00 77.94 427 ARG A CA 1
ATOM 3477 C C . ARG A 1 427 ? -4.275 -30.024 40.058 1.00 77.94 427 ARG A C 1
ATOM 3479 O O . ARG A 1 427 ? -3.215 -29.449 40.308 1.00 77.94 427 ARG A O 1
ATOM 3486 N N . ILE A 1 428 ? -5.043 -29.693 39.026 1.00 84.12 428 ILE A N 1
ATOM 3487 C CA . ILE A 1 428 ? -4.727 -28.637 38.063 1.00 84.12 428 ILE A CA 1
ATOM 3488 C C . ILE A 1 428 ? -5.545 -27.390 38.397 1.00 84.12 428 ILE A C 1
ATOM 3490 O O . ILE A 1 428 ? -6.747 -27.459 38.645 1.00 84.12 428 ILE A O 1
ATOM 3494 N N . LEU A 1 429 ? -4.890 -26.227 38.391 1.00 86.12 429 LEU A N 1
ATOM 3495 C CA . LEU A 1 429 ? -5.561 -24.937 38.515 1.00 86.12 429 LEU A CA 1
ATOM 3496 C C . LEU A 1 429 ? -5.991 -24.446 37.129 1.00 86.12 429 LEU A C 1
ATOM 3498 O O . LEU A 1 429 ? -5.155 -24.104 36.292 1.00 86.12 429 LEU A O 1
ATOM 3502 N N . HIS A 1 430 ? -7.297 -24.386 36.896 1.00 88.81 430 HIS A N 1
ATOM 3503 C CA . HIS A 1 430 ? -7.879 -23.801 35.695 1.00 88.81 430 HIS A CA 1
ATOM 3504 C C . HIS A 1 430 ? -8.097 -22.293 35.861 1.00 88.81 430 HIS A C 1
ATOM 3506 O O . HIS A 1 430 ? -8.366 -21.821 36.969 1.00 88.81 430 HIS A O 1
ATOM 3512 N N . PRO A 1 431 ? -8.033 -21.512 34.768 1.00 91.25 431 PRO A N 1
ATOM 3513 C CA . PRO A 1 431 ? -8.390 -20.104 34.821 1.00 91.25 431 PRO A CA 1
ATOM 3514 C C . PRO A 1 431 ? -9.870 -19.926 35.170 1.00 91.25 431 PRO A C 1
ATOM 3516 O O . PRO A 1 431 ? -10.724 -20.764 34.865 1.00 91.25 431 PRO A O 1
ATOM 3519 N N . HIS A 1 432 ? -10.171 -18.777 35.765 1.00 89.12 432 HIS A N 1
ATOM 3520 C CA . HIS A 1 432 ? -11.532 -18.333 36.031 1.00 89.12 432 HIS A CA 1
ATOM 3521 C C . HIS A 1 432 ? -12.403 -18.368 34.771 1.00 89.12 432 HIS A C 1
ATOM 3523 O O . HIS A 1 432 ? -12.000 -17.915 33.698 1.00 89.12 432 HIS A O 1
ATOM 3529 N N . SER A 1 433 ? -13.617 -18.909 34.902 1.00 88.31 433 SER A N 1
ATOM 3530 C CA . SER A 1 433 ? -14.575 -18.994 33.802 1.00 88.31 433 SER A CA 1
ATOM 3531 C C . SER A 1 433 ? -15.995 -18.645 34.252 1.00 88.31 433 SER A C 1
ATOM 3533 O O . SER A 1 433 ? -16.504 -19.267 35.191 1.00 88.31 433 SER A O 1
ATOM 3535 N N . PRO A 1 434 ? -16.703 -17.745 33.539 1.00 86.94 434 PRO A N 1
ATOM 3536 C CA . PRO A 1 434 ? -18.109 -17.458 33.819 1.00 86.94 434 PRO A CA 1
ATOM 3537 C C . PRO A 1 434 ? -19.018 -18.692 33.719 1.00 86.94 434 PRO A C 1
ATOM 3539 O O . PRO A 1 434 ? -20.030 -18.769 34.412 1.00 86.94 434 PRO A O 1
ATOM 3542 N N . LYS A 1 435 ? -18.634 -19.694 32.911 1.00 85.81 435 LYS A N 1
ATOM 3543 C CA . LYS A 1 435 ? -19.402 -20.934 32.672 1.00 85.81 435 LYS A CA 1
ATOM 3544 C C . LYS A 1 435 ? -19.589 -21.804 33.918 1.00 85.81 435 LYS A C 1
ATOM 3546 O O . LYS A 1 435 ? -20.454 -22.691 33.925 1.00 85.81 435 LYS A O 1
ATOM 3551 N N . ASN A 1 436 ? -18.773 -21.562 34.940 1.00 81.50 436 ASN A N 1
ATOM 3552 C CA . ASN A 1 436 ? -18.808 -22.301 36.191 1.00 81.50 436 ASN A CA 1
ATOM 3553 C C . ASN A 1 436 ? -19.886 -21.769 37.149 1.00 81.50 436 ASN A C 1
ATOM 3555 O O . ASN A 1 436 ? -20.250 -22.460 38.086 1.00 81.50 436 ASN A O 1
ATOM 3559 N N . HIS A 1 437 ? -20.444 -20.577 36.907 1.00 85.06 437 HIS A N 1
ATOM 3560 C CA . HIS A 1 437 ? -21.536 -19.993 37.705 1.00 85.06 437 HIS A CA 1
ATOM 3561 C C . HIS A 1 437 ? -21.268 -19.872 39.219 1.00 85.06 437 HIS A C 1
ATOM 3563 O O . HIS A 1 437 ? -22.209 -19.770 40.000 1.00 85.06 437 HIS A O 1
ATOM 3569 N N . TYR A 1 438 ? -20.004 -19.834 39.651 1.00 86.69 438 TYR A N 1
ATOM 3570 C CA . TYR A 1 438 ? -19.669 -19.626 41.060 1.00 86.69 438 TYR A CA 1
ATOM 3571 C C . TYR A 1 438 ? -20.036 -18.217 41.520 1.00 86.69 438 TYR A C 1
ATOM 3573 O O . TYR A 1 438 ? -19.734 -17.245 40.833 1.00 86.69 438 TYR A O 1
ATOM 3581 N N . THR A 1 439 ? -20.640 -18.107 42.701 1.00 84.94 439 THR A N 1
ATOM 3582 C CA . THR A 1 439 ? -20.990 -16.834 43.362 1.00 84.94 439 THR A CA 1
ATOM 3583 C C . THR A 1 439 ? -20.030 -16.466 44.491 1.00 84.94 439 THR A C 1
ATOM 3585 O O . THR A 1 439 ? -20.049 -15.346 44.997 1.00 84.94 439 THR A O 1
ATOM 3588 N N . SER A 1 440 ? -19.161 -17.397 44.881 1.00 81.94 440 SER A N 1
ATOM 3589 C CA . SER A 1 440 ? -18.122 -17.199 45.883 1.00 81.94 440 SER A CA 1
ATOM 3590 C C . SER A 1 440 ? -16.840 -17.928 45.476 1.00 81.94 440 SER A C 1
ATOM 3592 O O . SER A 1 440 ? -16.864 -18.868 44.683 1.00 81.94 440 SER A O 1
ATOM 3594 N N . ALA A 1 441 ? -15.710 -17.446 45.985 1.00 82.50 441 ALA A N 1
ATOM 3595 C CA . ALA A 1 441 ? -14.396 -18.049 45.802 1.00 82.50 441 ALA A CA 1
ATOM 3596 C C . ALA A 1 441 ? -13.587 -17.833 47.076 1.00 82.50 441 ALA A C 1
ATOM 3598 O O . ALA A 1 441 ? -13.672 -16.752 47.679 1.00 82.50 441 ALA A O 1
ATOM 3599 N N . LEU A 1 442 ? -12.772 -18.818 47.451 1.00 79.62 442 LEU A N 1
ATOM 3600 C CA . LEU A 1 442 ? -11.875 -18.706 48.594 1.00 79.62 442 LEU A CA 1
ATOM 3601 C C . LEU A 1 442 ? -10.937 -17.496 48.416 1.00 79.62 442 LEU A C 1
ATOM 3603 O O . LEU A 1 442 ? -10.575 -17.137 47.292 1.00 79.62 442 LEU A O 1
ATOM 3607 N N . PRO A 1 443 ? -10.568 -16.794 49.498 1.00 75.69 443 PRO A N 1
ATOM 3608 C CA . PRO A 1 443 ? -9.692 -15.624 49.418 1.00 75.69 443 PRO A CA 1
ATOM 3609 C C . PRO A 1 443 ? -8.210 -15.988 49.215 1.00 75.69 443 PRO A C 1
ATOM 3611 O O . PRO A 1 443 ? -7.376 -15.091 49.194 1.00 75.69 443 PRO A O 1
ATOM 3614 N N . TYR A 1 444 ? -7.886 -17.273 49.047 1.00 74.25 444 TYR A N 1
ATOM 3615 C CA . TYR A 1 444 ? -6.521 -17.784 48.950 1.00 74.25 444 TYR A CA 1
ATOM 3616 C C . TYR A 1 444 ? -6.140 -18.155 47.523 1.00 74.25 444 TYR A C 1
ATOM 3618 O O . TYR A 1 444 ? -6.955 -18.686 46.766 1.00 74.25 444 TYR A O 1
ATOM 3626 N N . GLU A 1 445 ? -4.878 -17.920 47.178 1.00 79.81 445 GLU A N 1
ATOM 3627 C CA . GLU A 1 445 ? -4.281 -18.405 45.939 1.00 79.81 445 GLU A CA 1
ATOM 3628 C C . GLU A 1 445 ? -3.848 -19.864 46.098 1.00 79.81 445 GLU A C 1
ATOM 3630 O O . GLU A 1 445 ? -3.209 -20.240 47.083 1.00 79.81 445 GLU A O 1
ATOM 3635 N N . TYR A 1 446 ? -4.185 -20.702 45.120 1.00 76.69 446 TYR A N 1
ATOM 3636 C CA . TYR A 1 446 ? -3.638 -22.046 45.054 1.00 76.69 446 TYR A CA 1
ATOM 3637 C C . TYR A 1 446 ? -2.180 -2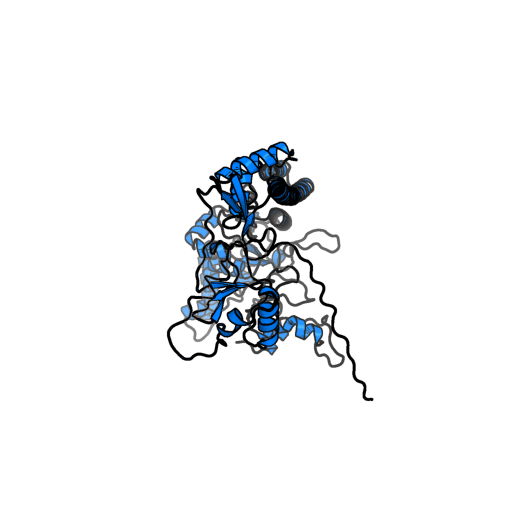1.992 44.603 1.00 76.69 446 TYR A C 1
ATOM 3639 O O . TYR A 1 446 ? -1.876 -21.502 43.513 1.00 76.69 446 TYR A O 1
ATOM 3647 N N . ALA A 1 447 ? -1.297 -22.544 45.430 1.00 77.12 447 ALA A N 1
ATOM 3648 C CA . ALA A 1 447 ? 0.113 -22.717 45.136 1.00 77.12 447 ALA A CA 1
ATOM 3649 C C . ALA A 1 447 ? 0.545 -24.116 45.623 1.00 77.12 447 ALA A C 1
ATOM 3651 O O . ALA A 1 447 ? 0.534 -24.373 46.829 1.00 77.12 447 ALA A O 1
ATOM 3652 N N . PRO A 1 448 ? 0.912 -25.040 44.713 1.00 66.62 448 PRO A N 1
ATOM 3653 C CA . PRO A 1 448 ? 1.110 -26.456 45.046 1.00 66.62 448 PRO A CA 1
ATOM 3654 C C . PRO A 1 448 ? 2.271 -26.722 46.016 1.00 66.62 448 PRO A C 1
ATOM 3656 O O . PRO A 1 448 ? 2.302 -27.772 46.650 1.00 66.62 448 PRO A O 1
ATOM 3659 N N . ASN A 1 449 ? 3.195 -25.768 46.164 1.00 68.44 449 ASN A N 1
ATOM 3660 C CA . ASN A 1 449 ? 4.387 -25.891 47.007 1.00 68.44 449 ASN A CA 1
ATOM 3661 C C . ASN A 1 449 ? 4.325 -25.034 48.285 1.00 68.44 449 ASN A C 1
ATOM 3663 O O . ASN A 1 449 ? 5.344 -24.867 48.956 1.00 68.44 449 ASN A O 1
ATOM 3667 N N . THR A 1 450 ? 3.164 -24.467 48.627 1.00 57.34 450 THR A N 1
ATOM 3668 C CA . THR A 1 450 ? 3.022 -23.668 49.851 1.00 57.34 450 THR A CA 1
ATOM 3669 C C . THR A 1 450 ? 2.972 -24.591 51.074 1.00 57.34 450 THR A C 1
ATOM 3671 O O . THR A 1 450 ? 2.152 -25.512 51.102 1.00 57.34 450 THR A O 1
ATOM 3674 N N . PRO A 1 451 ? 3.827 -24.386 52.095 1.00 52.06 451 PRO A N 1
ATOM 3675 C CA . PRO A 1 451 ? 3.826 -25.215 53.296 1.00 52.06 451 PRO A CA 1
ATOM 3676 C C . PRO A 1 451 ? 2.464 -25.150 54.001 1.00 52.06 451 PRO A C 1
ATOM 3678 O O . PRO A 1 451 ? 1.854 -24.094 54.083 1.00 52.06 451 PRO A O 1
ATOM 3681 N N . TYR A 1 452 ? 2.001 -26.289 54.519 1.00 52.50 452 TYR A N 1
ATOM 3682 C CA . TYR A 1 452 ? 0.658 -26.563 55.070 1.00 52.50 452 TYR A CA 1
ATOM 3683 C C . TYR A 1 452 ? 0.185 -25.640 56.220 1.00 52.50 452 TYR A C 1
ATOM 3685 O O . TYR A 1 452 ? -0.992 -25.647 56.583 1.00 52.50 452 TYR A O 1
ATOM 3693 N N . GLN A 1 453 ? 1.081 -24.838 56.796 1.00 54.19 453 GLN A N 1
ATOM 3694 C CA . GLN A 1 453 ? 0.847 -24.071 58.020 1.00 54.19 453 GLN A CA 1
ATOM 3695 C C . GLN A 1 453 ? -0.254 -22.989 57.907 1.00 54.19 453 GLN A C 1
ATOM 3697 O O . GLN A 1 453 ? -1.155 -23.002 58.745 1.00 54.19 453 GLN A O 1
ATOM 3702 N N . PRO A 1 454 ? -0.294 -22.135 56.861 1.00 52.38 454 PRO A N 1
ATOM 3703 C CA . PRO A 1 454 ? -1.279 -21.051 56.761 1.00 52.38 454 PRO A CA 1
ATOM 3704 C C . PRO A 1 454 ? -2.719 -21.548 56.557 1.00 52.38 454 PRO A C 1
ATOM 3706 O O . PRO A 1 454 ? -3.670 -20.945 57.042 1.00 52.38 454 PRO A O 1
ATOM 3709 N N . ILE A 1 455 ? -2.894 -22.675 55.855 1.00 51.28 455 ILE A N 1
ATOM 3710 C CA . ILE A 1 455 ? -4.216 -23.283 55.613 1.00 51.28 455 ILE A CA 1
ATOM 3711 C C . ILE A 1 455 ? -4.753 -23.923 56.900 1.00 51.28 455 ILE A C 1
ATOM 3713 O O . ILE A 1 455 ? -5.950 -23.856 57.181 1.00 51.28 455 ILE A O 1
ATOM 3717 N N . LYS A 1 456 ? -3.863 -24.521 57.703 1.00 51.50 456 LYS A N 1
ATOM 3718 C CA . LYS A 1 456 ? -4.205 -25.120 58.996 1.00 51.50 456 LYS A CA 1
ATOM 3719 C C . LYS A 1 456 ? -4.608 -24.056 60.021 1.00 51.50 456 LYS A C 1
ATOM 3721 O O . LYS A 1 456 ? -5.594 -24.245 60.723 1.00 51.50 456 LYS A O 1
ATOM 3726 N N . GLU A 1 457 ? -3.880 -22.943 60.072 1.00 56.09 457 GLU A N 1
ATOM 3727 C CA . GLU A 1 457 ? -4.192 -21.795 60.936 1.00 56.09 457 GLU A CA 1
ATOM 3728 C C . GLU A 1 457 ? -5.561 -21.188 60.596 1.00 56.09 457 GLU A C 1
ATOM 3730 O O . GLU A 1 457 ? -6.372 -20.969 61.493 1.00 56.09 457 GLU A O 1
ATOM 3735 N N . TRP A 1 458 ? -5.874 -21.039 59.305 1.00 54.88 458 TRP A N 1
ATOM 3736 C CA . TRP A 1 458 ? -7.186 -20.565 58.858 1.00 54.88 458 TRP A CA 1
ATOM 3737 C C . TRP A 1 458 ? -8.342 -21.515 59.217 1.00 54.88 458 TRP A C 1
ATOM 3739 O O . TRP A 1 458 ? -9.392 -21.064 59.674 1.00 54.88 458 TRP A O 1
ATOM 3749 N N . LEU A 1 459 ? -8.166 -22.831 59.040 1.00 51.09 459 LEU A N 1
ATOM 3750 C CA . LEU A 1 459 ? -9.183 -23.824 59.417 1.00 51.09 459 LEU A CA 1
ATOM 3751 C C . LEU A 1 459 ? -9.476 -23.800 60.924 1.00 51.09 459 LEU A C 1
ATOM 3753 O O . LEU A 1 459 ? -10.632 -23.923 61.319 1.00 51.09 459 LEU A O 1
ATOM 3757 N N . ILE A 1 460 ? -8.445 -23.613 61.752 1.00 54.38 460 ILE A N 1
ATOM 3758 C CA . ILE A 1 460 ? -8.576 -23.502 63.212 1.00 54.38 460 ILE A CA 1
ATOM 3759 C C . ILE A 1 460 ? -9.338 -22.225 63.601 1.00 54.38 460 ILE A C 1
ATOM 3761 O O . ILE A 1 460 ? -10.179 -22.263 64.499 1.00 54.38 460 ILE A O 1
ATOM 3765 N N . GLU A 1 461 ? -9.087 -21.112 62.908 1.00 54.09 461 GLU A N 1
ATOM 3766 C CA . GLU A 1 461 ? -9.762 -19.831 63.147 1.00 54.09 461 GLU A CA 1
ATOM 3767 C C . GLU A 1 461 ? -11.245 -19.859 62.729 1.00 54.09 461 GLU A C 1
ATOM 3769 O O . GLU A 1 461 ? -12.108 -19.393 63.470 1.00 54.09 461 GLU A O 1
ATOM 3774 N N . MET A 1 462 ? -11.568 -20.450 61.572 1.00 44.44 462 MET A N 1
ATOM 3775 C CA . MET A 1 462 ? -12.947 -20.546 61.061 1.00 44.44 462 MET A CA 1
ATOM 3776 C C . MET A 1 462 ? -13.849 -21.490 61.863 1.00 44.44 462 MET A C 1
ATOM 3778 O O . MET A 1 462 ? -15.071 -21.373 61.784 1.00 44.44 462 MET A O 1
ATOM 3782 N N . LEU A 1 463 ? -13.265 -22.422 62.615 1.00 50.62 463 LEU A N 1
ATOM 3783 C CA . LEU A 1 463 ? -13.987 -23.385 63.448 1.00 50.62 463 LEU A CA 1
ATOM 3784 C C . LEU A 1 463 ? -14.068 -22.950 64.920 1.00 50.62 463 LEU A C 1
ATOM 3786 O O . LEU A 1 463 ? -14.378 -23.773 65.774 1.00 50.62 463 LEU A O 1
ATOM 3790 N N . GLU A 1 464 ? -13.768 -21.681 65.226 1.00 48.88 464 GLU A N 1
ATOM 3791 C CA . GLU A 1 464 ? -13.784 -21.120 66.589 1.00 48.88 464 GLU A CA 1
ATOM 3792 C C . GLU A 1 464 ? -12.987 -21.969 67.607 1.00 48.88 464 GLU A C 1
ATOM 3794 O O . GLU A 1 464 ? -13.312 -22.026 68.791 1.00 48.88 464 GLU A O 1
ATOM 3799 N N . GLY A 1 465 ? -11.920 -22.638 67.153 1.00 49.59 465 GLY A N 1
ATOM 3800 C CA . GLY A 1 465 ? -11.095 -23.507 67.995 1.00 49.59 465 GLY A CA 1
ATOM 3801 C C . GLY A 1 465 ? -11.627 -24.930 68.218 1.00 49.59 465 GLY A C 1
ATOM 3802 O O . GLY A 1 465 ? -10.998 -25.680 68.967 1.00 49.59 465 GLY A O 1
ATOM 3803 N N . ASP A 1 466 ? -12.719 -25.350 67.567 1.00 43.75 466 ASP A N 1
ATOM 3804 C CA . ASP A 1 466 ? -13.196 -26.737 67.632 1.00 43.75 466 ASP A CA 1
ATOM 3805 C C . ASP A 1 466 ? -12.353 -27.661 66.729 1.00 43.75 466 ASP A C 1
ATOM 3807 O O . ASP A 1 466 ? -12.579 -27.835 65.527 1.00 43.75 466 ASP A O 1
ATOM 3811 N N . LEU A 1 467 ? -11.329 -28.257 67.341 1.00 43.28 467 LEU A N 1
ATOM 3812 C CA . LEU A 1 467 ? -10.365 -29.160 66.705 1.00 43.28 467 LEU A CA 1
ATOM 3813 C C . LEU A 1 467 ? -10.979 -30.492 66.237 1.00 43.28 467 LEU A C 1
ATOM 3815 O O . LEU A 1 467 ? -10.352 -31.194 65.441 1.00 43.28 467 LEU A O 1
ATOM 3819 N N . SER A 1 468 ? -12.198 -30.835 66.668 1.00 39.84 468 SER A N 1
ATOM 3820 C CA . SER A 1 468 ? -12.831 -32.125 66.355 1.00 39.84 468 SER A CA 1
ATOM 3821 C C . SER A 1 468 ? -13.237 -32.281 64.879 1.00 39.84 468 SER A C 1
ATOM 3823 O O . SER A 1 468 ? -13.392 -33.401 64.390 1.00 39.84 468 SER A O 1
ATOM 3825 N N . LEU A 1 469 ? -13.341 -31.173 64.134 1.00 39.53 469 LEU A N 1
ATOM 3826 C CA . LEU A 1 469 ? -13.617 -31.155 62.689 1.00 39.53 469 LEU A CA 1
ATOM 3827 C C . LEU A 1 469 ? -12.345 -31.060 61.822 1.00 39.53 469 LEU A C 1
ATOM 3829 O O . LEU A 1 469 ? -12.395 -31.343 60.623 1.00 39.53 469 LEU A O 1
ATOM 3833 N N . VAL A 1 470 ? -11.197 -30.705 62.412 1.00 39.94 470 VAL A N 1
ATOM 3834 C CA . VAL A 1 470 ? -9.910 -30.525 61.710 1.00 39.94 470 VAL A CA 1
ATOM 3835 C C . VAL A 1 470 ? -9.164 -31.853 61.529 1.00 39.94 470 VAL A C 1
ATOM 3837 O O . VAL A 1 470 ? -8.418 -32.016 60.562 1.00 39.94 470 VAL A O 1
ATOM 3840 N N . GLU A 1 471 ? -9.422 -32.849 62.381 1.00 37.78 471 GLU A N 1
ATOM 3841 C CA . GLU A 1 471 ? -8.811 -34.189 62.291 1.00 37.78 471 GLU A CA 1
ATOM 3842 C C . GLU A 1 471 ? -9.303 -35.038 61.100 1.00 37.78 471 GLU A C 1
ATOM 3844 O O . GLU A 1 471 ? -8.862 -36.169 60.904 1.00 37.78 471 GLU A O 1
ATOM 3849 N N . GLY A 1 472 ? -10.175 -34.487 60.251 1.00 37.38 472 GLY A N 1
ATOM 3850 C CA . GLY A 1 472 ? -10.653 -35.126 59.025 1.00 37.38 472 GLY A CA 1
ATOM 3851 C C . GLY A 1 472 ? -10.045 -34.606 57.721 1.00 37.38 472 GLY A C 1
ATOM 3852 O O . GLY A 1 472 ? -10.438 -35.100 56.668 1.00 37.38 472 GLY A O 1
ATOM 3853 N N . CYS A 1 473 ? -9.141 -33.619 57.744 1.00 30.38 473 CYS A N 1
ATOM 3854 C CA . CYS A 1 473 ? -8.569 -33.039 56.524 1.00 30.38 473 CYS A CA 1
ATOM 3855 C C . CYS A 1 473 ? -7.273 -33.780 56.148 1.00 30.38 473 CYS A C 1
ATOM 3857 O O . CYS A 1 473 ? -6.247 -33.583 56.809 1.00 30.38 473 CYS A O 1
ATOM 3859 N N . PRO A 1 474 ? -7.268 -34.663 55.128 1.00 32.41 474 PRO A N 1
ATOM 3860 C CA . PRO A 1 474 ? -6.059 -35.366 54.757 1.00 32.41 474 PRO A CA 1
ATOM 3861 C C . PRO A 1 474 ? -5.122 -34.352 54.117 1.00 32.41 474 PRO A C 1
ATOM 3863 O O . PRO A 1 474 ? -5.487 -33.639 53.179 1.00 32.41 474 PRO A O 1
ATOM 3866 N N . SER A 1 475 ? -3.869 -34.366 54.562 1.00 29.05 475 SER A N 1
ATOM 3867 C CA . SER A 1 475 ? -2.749 -34.086 53.676 1.00 29.05 475 SER A CA 1
ATOM 3868 C C . SER A 1 475 ? -3.075 -34.630 52.286 1.00 29.05 475 SER A C 1
ATOM 3870 O O . SER A 1 475 ? -3.465 -35.793 52.160 1.00 29.05 475 SER A O 1
ATOM 3872 N N . VAL A 1 476 ? -2.888 -33.819 51.254 1.00 29.80 476 VAL A N 1
ATOM 3873 C CA . VAL A 1 476 ? -2.997 -34.200 49.842 1.00 29.80 476 VAL A CA 1
ATOM 3874 C C . VAL A 1 476 ? -1.807 -35.121 49.481 1.00 29.80 476 VAL A C 1
ATOM 3876 O O . VAL A 1 476 ? -1.046 -34.895 48.549 1.00 29.80 476 VAL A O 1
ATOM 3879 N N . SER A 1 477 ? -1.631 -36.194 50.251 1.00 26.50 477 SER A N 1
ATOM 3880 C CA . SER A 1 477 ? -0.713 -37.306 50.059 1.00 26.50 477 SER A CA 1
ATOM 3881 C C . SER A 1 477 ? -1.569 -38.543 49.836 1.00 26.50 477 SER A C 1
ATOM 3883 O O . SER A 1 477 ? -2.345 -38.964 50.691 1.00 26.50 477 SER A O 1
ATOM 3885 N N . ALA A 1 478 ? -1.476 -39.069 48.622 1.00 31.30 478 ALA A N 1
ATOM 3886 C CA . ALA A 1 478 ? -2.194 -40.243 48.181 1.00 31.30 478 ALA A CA 1
ATOM 3887 C C . ALA A 1 478 ? -1.891 -41.447 49.085 1.00 31.30 478 ALA A C 1
ATOM 3889 O O . ALA A 1 478 ? -0.744 -41.888 49.159 1.00 31.30 478 ALA A O 1
ATOM 3890 N N . ARG A 1 479 ? -2.930 -42.013 49.708 1.00 27.44 479 ARG A N 1
ATOM 3891 C CA . ARG A 1 479 ? -3.124 -43.463 49.861 1.00 27.44 479 ARG A CA 1
ATOM 3892 C C . ARG A 1 479 ? -4.468 -43.753 50.532 1.00 27.44 479 ARG A C 1
ATOM 3894 O O . ARG A 1 479 ? -4.692 -43.355 51.664 1.00 27.44 479 ARG A O 1
ATOM 3901 N N . GLY A 1 480 ? -5.298 -44.541 49.856 1.00 25.67 480 GLY A N 1
ATOM 3902 C CA . GLY A 1 480 ? -6.394 -45.271 50.494 1.00 25.67 480 GLY A CA 1
ATOM 3903 C C . GLY A 1 480 ? -7.779 -44.695 50.229 1.00 25.67 480 GLY A C 1
ATOM 3904 O O . GLY A 1 480 ? -8.018 -43.503 50.352 1.00 25.67 480 GLY A O 1
ATOM 3905 N N . ARG A 1 481 ? -8.666 -45.594 49.809 1.00 33.56 481 ARG A N 1
ATOM 3906 C CA . ARG A 1 481 ? -10.054 -45.363 49.420 1.00 33.56 481 ARG A CA 1
ATOM 3907 C C . ARG A 1 481 ? -10.894 -44.916 50.618 1.00 33.56 481 ARG A C 1
ATOM 3909 O O . ARG A 1 481 ? -10.620 -45.316 51.743 1.00 33.56 481 ARG A O 1
ATOM 3916 N N . ASP A 1 482 ? -11.979 -44.221 50.286 1.00 34.22 482 ASP A N 1
ATOM 3917 C CA . ASP A 1 482 ? -13.220 -44.168 51.062 1.00 34.22 482 ASP A CA 1
ATOM 3918 C C . ASP A 1 482 ? -13.194 -43.268 52.315 1.00 34.22 482 ASP A C 1
ATOM 3920 O O . ASP A 1 482 ? -12.966 -43.749 53.421 1.00 34.22 482 ASP A O 1
ATOM 3924 N N . ARG A 1 483 ? -13.397 -41.944 52.119 1.00 28.62 483 ARG A N 1
ATOM 3925 C CA . ARG A 1 483 ? -13.923 -40.947 53.103 1.00 28.62 483 ARG A CA 1
ATOM 3926 C C . ARG A 1 483 ? -13.892 -39.479 52.612 1.00 28.62 483 ARG A C 1
ATOM 3928 O O . ARG A 1 483 ? -13.788 -38.552 53.407 1.00 28.62 483 ARG A O 1
ATOM 3935 N N . SER A 1 484 ? -14.016 -39.215 51.312 1.00 30.27 484 SER A N 1
ATOM 3936 C CA . SER A 1 484 ? -13.915 -37.859 50.730 1.00 30.27 484 SER A CA 1
ATOM 3937 C C . SER A 1 484 ? -15.198 -37.002 50.790 1.00 30.27 484 SER A C 1
ATOM 3939 O O . SER A 1 484 ? -15.245 -35.939 50.181 1.00 30.27 484 SER A O 1
ATOM 3941 N N . LEU A 1 485 ? -16.235 -37.401 51.536 1.00 30.95 485 LEU A N 1
ATOM 3942 C CA . LEU A 1 485 ? -17.565 -36.769 51.452 1.00 30.95 485 LEU A CA 1
ATOM 3943 C C . LEU A 1 485 ? -17.883 -35.651 52.468 1.00 30.95 485 LEU A C 1
ATOM 3945 O O . LEU A 1 485 ? -18.922 -35.021 52.329 1.00 30.95 485 LEU A O 1
ATOM 3949 N N . ARG A 1 486 ? -17.029 -35.329 53.454 1.00 32.72 486 ARG A N 1
ATOM 3950 C CA . ARG A 1 486 ? -17.440 -34.405 54.544 1.00 32.72 486 ARG A CA 1
ATOM 3951 C C . ARG A 1 486 ? -17.066 -32.925 54.401 1.00 32.72 486 ARG A C 1
ATOM 3953 O O . ARG A 1 486 ? -17.738 -32.094 55.000 1.00 32.72 486 ARG A O 1
ATOM 3960 N N . LEU A 1 487 ? -16.060 -32.548 53.608 1.00 33.38 487 LEU A N 1
ATOM 3961 C CA . LEU A 1 487 ? -15.702 -31.124 53.448 1.00 33.38 487 LEU A CA 1
ATOM 3962 C C . LEU A 1 487 ? -16.715 -30.359 52.576 1.00 33.38 487 LEU A C 1
ATOM 3964 O O . LEU A 1 487 ? -17.055 -29.220 52.887 1.00 33.38 487 LEU A O 1
ATOM 3968 N N . ALA A 1 488 ? -17.263 -30.993 51.537 1.00 33.06 488 ALA A N 1
ATOM 3969 C CA . ALA A 1 488 ? -18.273 -30.375 50.674 1.00 33.06 488 ALA A CA 1
ATOM 3970 C C . ALA A 1 488 ? -19.623 -30.141 51.393 1.00 33.06 488 ALA A C 1
ATOM 3972 O O . ALA A 1 488 ? -20.312 -29.168 51.088 1.00 33.06 488 ALA A O 1
ATOM 3973 N N . GLU A 1 489 ? -19.978 -30.987 52.370 1.00 32.12 489 GLU A N 1
ATOM 3974 C CA . GLU A 1 489 ? -21.199 -30.846 53.183 1.00 32.12 489 GLU A CA 1
ATOM 3975 C C . GLU A 1 489 ? -21.073 -29.775 54.281 1.00 32.12 489 GLU A C 1
ATOM 3977 O O . GLU A 1 489 ? -22.040 -29.065 54.554 1.00 32.12 489 GLU A O 1
ATOM 3982 N N . VAL A 1 490 ? -19.888 -29.610 54.886 1.00 35.62 490 VAL A N 1
ATOM 3983 C CA . VAL A 1 490 ? -19.658 -28.635 55.974 1.00 35.62 490 VAL A CA 1
ATOM 3984 C C . VAL A 1 490 ? -19.487 -27.204 55.444 1.00 35.62 490 VAL A C 1
ATOM 3986 O O . VAL A 1 490 ? -19.992 -26.259 56.050 1.00 35.62 490 VAL A O 1
ATOM 3989 N N . PHE A 1 491 ? -18.833 -27.025 54.291 1.00 39.03 491 PHE A N 1
ATOM 3990 C CA . PHE A 1 491 ? -18.474 -25.705 53.749 1.00 39.03 491 PHE A CA 1
ATOM 3991 C C . PHE A 1 491 ? -19.398 -25.187 52.640 1.00 39.03 491 PHE A C 1
ATOM 3993 O O . PHE A 1 491 ? -19.000 -24.267 51.929 1.00 39.03 491 PHE A O 1
ATOM 4000 N N . GLY A 1 492 ? -20.601 -25.763 52.488 1.00 32.91 492 GLY A N 1
ATOM 4001 C CA . GLY A 1 492 ? -21.582 -25.472 51.431 1.00 32.91 492 GLY A CA 1
ATOM 4002 C C . GLY A 1 492 ? -21.363 -24.142 50.694 1.00 32.91 492 GLY A C 1
ATOM 4003 O O . GLY A 1 492 ? -21.529 -23.070 51.276 1.00 32.91 492 GLY A O 1
ATOM 4004 N N . VAL A 1 493 ? -21.015 -24.246 49.404 1.00 37.34 493 VAL A N 1
ATOM 4005 C CA . VAL A 1 493 ? -20.452 -23.232 48.472 1.00 37.34 493 VAL A CA 1
ATOM 4006 C C . VAL A 1 493 ? -21.291 -21.937 48.306 1.00 37.34 493 VAL A C 1
ATOM 4008 O O . VAL A 1 493 ? -20.953 -21.054 47.523 1.00 37.34 493 VAL A O 1
ATOM 4011 N N . ASN A 1 494 ? -22.375 -21.774 49.070 1.00 34.47 494 ASN A N 1
ATOM 4012 C CA . ASN A 1 494 ? -23.362 -20.701 48.949 1.00 34.47 494 ASN A CA 1
ATOM 4013 C C . ASN A 1 494 ? -23.651 -19.920 50.254 1.00 34.47 494 ASN A C 1
ATOM 4015 O O . ASN A 1 494 ? -24.638 -19.188 50.296 1.00 34.47 494 ASN A O 1
ATOM 4019 N N . ARG A 1 495 ? -22.844 -20.026 51.325 1.00 33.53 495 ARG A N 1
ATOM 4020 C CA . ARG A 1 495 ? -23.005 -19.121 52.487 1.00 33.53 495 ARG A CA 1
ATOM 4021 C C . ARG A 1 495 ? -22.314 -17.776 52.241 1.00 33.53 495 ARG A C 1
ATOM 4023 O O . ARG A 1 495 ? -21.132 -17.719 51.919 1.00 33.53 495 ARG A O 1
ATOM 4030 N N . THR A 1 496 ? -23.054 -16.684 52.419 1.00 29.62 496 THR A N 1
ATOM 4031 C CA . THR A 1 496 ? -22.518 -15.317 52.467 1.00 29.62 496 THR A CA 1
ATOM 4032 C C . THR A 1 496 ? -21.630 -15.150 53.698 1.00 29.62 496 THR A C 1
ATOM 4034 O O . THR A 1 496 ? -22.115 -15.239 54.827 1.00 29.62 496 THR A O 1
ATOM 4037 N N . TRP A 1 497 ? -20.342 -14.882 53.489 1.00 36.12 497 TRP A N 1
ATOM 4038 C CA . TRP A 1 497 ? -19.390 -14.598 54.562 1.00 36.12 497 TRP A CA 1
ATOM 4039 C C . TRP A 1 497 ? -19.446 -13.103 54.895 1.00 36.12 497 TRP A C 1
ATOM 4041 O O . TRP A 1 497 ? -19.131 -12.257 54.060 1.00 36.12 497 TRP A O 1
ATOM 4051 N N . GLY A 1 498 ? -19.931 -12.770 56.093 1.00 25.42 498 GLY A N 1
ATOM 4052 C CA . GLY A 1 498 ? -20.110 -11.389 56.538 1.00 25.42 498 GLY A CA 1
ATOM 4053 C C . GLY A 1 498 ? -18.789 -10.621 56.661 1.00 25.42 498 GLY A C 1
ATOM 4054 O O . GLY A 1 498 ? -17.776 -11.165 57.092 1.00 25.42 498 GLY A O 1
ATOM 4055 N N . ASN A 1 499 ? -18.829 -9.331 56.314 1.00 26.42 499 ASN A N 1
ATOM 4056 C CA . ASN A 1 499 ? -17.733 -8.369 56.443 1.00 26.42 499 ASN A CA 1
ATOM 4057 C C . ASN A 1 499 ? -17.147 -8.341 57.870 1.00 26.42 499 ASN A C 1
ATOM 4059 O O . ASN A 1 499 ? -17.646 -7.619 58.733 1.00 26.42 499 ASN A O 1
ATOM 4063 N N . ARG A 1 500 ? -16.035 -9.039 58.112 1.00 23.23 500 ARG A N 1
ATOM 4064 C CA . ARG A 1 500 ? -15.113 -8.712 59.208 1.00 23.23 500 ARG A CA 1
ATOM 4065 C C . ARG A 1 500 ? -13.737 -8.428 58.621 1.00 23.23 500 ARG A C 1
ATOM 4067 O O . ARG A 1 500 ? -13.077 -9.312 58.090 1.00 23.23 500 ARG A O 1
ATOM 4074 N N . LYS A 1 501 ? -13.325 -7.159 58.695 1.00 23.75 501 LYS A N 1
ATOM 4075 C CA . LYS A 1 501 ? -11.935 -6.748 58.475 1.00 23.75 501 LYS A CA 1
ATOM 4076 C C . LYS A 1 501 ? -11.107 -7.281 59.640 1.00 23.75 501 LYS A C 1
ATOM 4078 O O . LYS A 1 501 ? -11.344 -6.865 60.771 1.00 23.75 501 LYS A O 1
ATOM 4083 N N . ILE A 1 502 ? -10.138 -8.145 59.364 1.00 24.89 502 ILE A N 1
ATOM 4084 C CA . ILE A 1 502 ? -9.115 -8.534 60.336 1.00 24.89 502 ILE A CA 1
ATOM 4085 C C . ILE A 1 502 ? -7.778 -8.012 59.809 1.00 24.89 502 ILE A C 1
ATOM 4087 O O . ILE A 1 502 ? -7.358 -8.338 58.701 1.00 24.89 502 ILE A O 1
ATOM 4091 N N . TYR A 1 503 ? -7.165 -7.118 60.582 1.00 24.52 503 TYR A N 1
ATOM 4092 C CA . TYR A 1 503 ? -5.830 -6.584 60.335 1.00 24.52 503 TYR A CA 1
ATOM 4093 C C . TYR A 1 503 ? -4.803 -7.583 60.873 1.00 24.52 503 TYR A C 1
ATOM 4095 O O . TYR A 1 503 ? -4.821 -7.878 62.066 1.00 24.52 503 TYR A O 1
ATOM 4103 N N . LEU A 1 504 ? -3.884 -8.055 60.030 1.00 25.80 504 LEU A N 1
ATOM 4104 C CA . LEU A 1 504 ? -2.673 -8.739 60.485 1.00 25.80 504 LEU A CA 1
ATOM 4105 C C . LEU A 1 504 ? -1.479 -7.798 60.313 1.00 25.80 504 LEU A C 1
ATOM 4107 O O . LEU A 1 504 ? -1.146 -7.371 59.208 1.00 25.80 504 LEU A O 1
ATOM 4111 N N . ASN A 1 505 ? -0.886 -7.437 61.450 1.00 22.55 505 ASN A N 1
ATOM 4112 C CA . ASN A 1 505 ? 0.336 -6.648 61.555 1.00 22.55 505 ASN A CA 1
ATOM 4113 C C . ASN A 1 505 ? 1.526 -7.485 61.045 1.00 22.55 505 ASN A C 1
ATOM 4115 O O . ASN A 1 505 ? 1.618 -8.661 61.408 1.00 22.55 505 ASN A O 1
ATOM 4119 N N . PRO A 1 506 ? 2.458 -6.922 60.256 1.00 26.25 506 PRO A N 1
ATOM 4120 C CA . PRO A 1 506 ? 3.628 -7.659 59.804 1.00 26.25 506 PRO A CA 1
ATOM 4121 C C . PRO A 1 506 ? 4.585 -7.844 60.987 1.00 26.25 506 PRO A C 1
ATOM 4123 O O . PRO A 1 506 ? 5.051 -6.870 61.580 1.00 26.25 506 PRO A O 1
ATOM 4126 N N . ILE A 1 507 ? 4.841 -9.099 61.363 1.00 30.98 507 ILE A N 1
ATOM 4127 C CA . ILE A 1 507 ? 5.779 -9.442 62.435 1.00 30.98 507 ILE A CA 1
ATOM 4128 C C . ILE A 1 507 ? 7.176 -8.994 62.014 1.00 30.98 507 ILE A C 1
ATOM 4130 O O . ILE A 1 507 ? 7.733 -9.454 61.018 1.00 30.98 507 ILE A O 1
ATOM 4134 N N . GLY A 1 508 ? 7.687 -8.045 62.794 1.00 27.77 508 GLY A N 1
ATOM 4135 C CA . GLY A 1 508 ? 9.006 -7.468 62.668 1.00 27.77 508 GLY A CA 1
ATOM 4136 C C . GLY A 1 508 ? 10.119 -8.417 63.090 1.00 27.77 508 GLY A C 1
ATOM 4137 O O . GLY A 1 508 ? 9.975 -9.279 63.956 1.00 27.77 508 GLY A O 1
ATOM 4138 N N . ASP A 1 509 ? 11.248 -8.159 62.454 1.00 34.47 509 ASP A N 1
ATOM 4139 C CA . ASP A 1 509 ? 12.586 -8.618 62.767 1.00 34.47 509 ASP A CA 1
ATOM 4140 C C . ASP A 1 509 ? 12.920 -8.407 64.258 1.00 34.47 509 ASP A C 1
ATOM 4142 O O . ASP A 1 509 ? 12.855 -7.288 64.776 1.00 34.47 509 ASP A O 1
ATOM 4146 N N . ARG A 1 510 ? 13.264 -9.487 64.966 1.00 31.02 510 ARG A N 1
ATOM 4147 C CA . ARG A 1 510 ? 13.950 -9.428 66.264 1.00 31.02 510 ARG A CA 1
ATOM 4148 C C . ARG A 1 510 ? 14.982 -10.543 66.351 1.00 31.02 510 ARG A C 1
ATOM 4150 O O . ARG A 1 510 ? 14.754 -11.603 66.926 1.00 31.02 510 ARG A O 1
ATOM 4157 N N . THR A 1 511 ? 16.164 -10.250 65.830 1.00 36.41 511 THR A N 1
ATOM 4158 C CA . THR A 1 511 ? 17.418 -10.739 66.403 1.00 36.41 511 THR A CA 1
ATOM 4159 C C . THR A 1 511 ? 17.627 -10.125 67.790 1.00 36.41 511 THR A C 1
ATOM 4161 O O . THR A 1 511 ? 17.536 -8.907 67.933 1.00 36.41 511 THR A O 1
ATOM 4164 N N . GLY A 1 512 ? 17.982 -10.928 68.795 1.00 28.88 512 GLY A N 1
ATOM 4165 C CA . GLY A 1 512 ? 18.523 -10.398 70.050 1.00 28.88 512 GLY A CA 1
ATOM 4166 C C . GLY A 1 512 ? 18.538 -11.401 71.196 1.00 28.88 512 GLY A C 1
ATOM 4167 O O . GLY A 1 512 ? 17.491 -11.758 71.715 1.00 28.88 512 GLY A O 1
ATOM 4168 N N . ARG A 1 513 ? 19.741 -11.847 71.568 1.00 30.83 513 ARG A N 1
ATOM 4169 C CA . ARG A 1 513 ? 20.046 -12.628 72.774 1.00 30.83 513 ARG A CA 1
ATOM 4170 C C . ARG A 1 513 ? 19.858 -11.794 74.054 1.00 30.83 513 ARG A C 1
ATOM 4172 O O . ARG A 1 513 ? 20.162 -10.606 74.026 1.00 30.83 513 ARG A O 1
ATOM 4179 N N . VAL A 1 514 ? 19.570 -12.539 75.133 1.00 33.03 514 VAL A N 1
ATOM 4180 C CA . VAL A 1 514 ? 19.536 -12.228 76.584 1.00 33.03 514 VAL A CA 1
ATOM 4181 C C . VAL A 1 514 ? 18.410 -11.316 77.046 1.00 33.03 514 VAL A C 1
ATOM 4183 O O . VAL A 1 514 ? 18.419 -10.118 76.701 1.00 33.03 514 VAL A O 1
#

Secondary structure (DSSP, 8-state):
---HHHHHHHHS--TTS-B-TTSPBPHHHHHHHGGGGG-EEEEEEE-TTT-PEEEEEEEEESS--B-TTS-B---B--TTSPP-EE----BHHHHHHHHHHHT-HHHHHHHHHHHHHTSTT--HHHHTTSB-TTHHHHHHH-TTS-EEEEESHHHHHHHHHHT-EEEEESSTTTTS-B-TTS-B---HHHHTT--TT-EEEEB-----SHHHHHHHHHHHHHHHHHHHHTT-EEEE----SS-SSHHHHHHHHHHHHHHHHHHT-BSSPP---PPP----PPPSSHHHHHHHHHHHTTTTEEEETTT--EEEETSSSTTSEEEE-HHHHHHHHHHHHHHHHHHHHHHHHHHHHHHHHHHHSS--HHHHHHHHHHHHTTPPP-----HHHHHHHHHHHHHHSEES-------TTEEEETTEEEETTT--EEPP-GGG--S---SS---TTS-SHHHHHHHHHHTTT-GGGGGG---S----SS-TTHHHHHS-TT----------PPPPP-----

Organism: NCBI:txid165597

Nearest PDB structures (foldseek):
  7ola-assembly1_F  TM=4.538E-01  e=1.526E-04  Staphylococcus aureus
  7om0-assembly1_A  TM=4.588E-01  e=2.015E-04  Staphylococcus aureus
  7om0-assembly1_D  TM=4.930E-01  e=6.471E-04  Staphylococcus aureus
  7ola-assem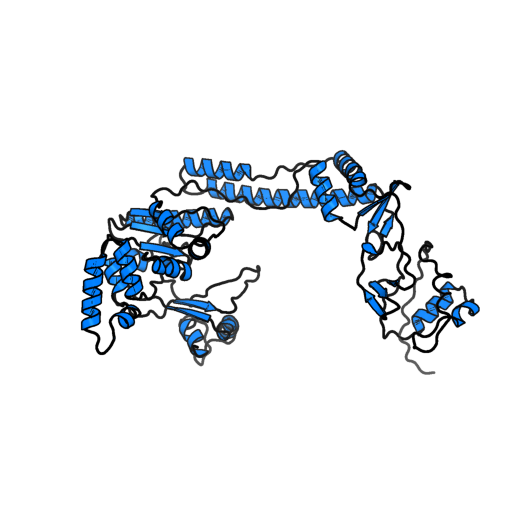bly1_C  TM=4.859E-01  e=6.841E-04  Staphylococcus aureus
  7ola-assembly1_B  TM=4.574E-01  e=5.791E-04  Staphylococcus aureus

Radius of gyration: 35.95 Å; Cα contacts (8 Å, |Δi|>4): 719; chains: 1; bounding box: 78×71×113 Å

InterPro domains:
  IPR014818 Bacteriophage/plasmid primase, P4, C-terminal [PF08706] (292-463)
  IPR014818 Bacteriophage/plasmid primase, P4, C-terminal [SM00885] (290-464)
  IPR024385 Domain of unknown function DUF3854 [PF12965] (135-256)

Sequence (514 aa):
MSSYDEAYDLLLYSDKLPRRNDGRLNGKTLESYRFVENGGWYFSATDPETGEERLWGQFKPNYPKTDKQGKIRKYESPPKEPTEIICLKVSHWIGLKVASRAGLLKEYRERVRDSWVATENISYRKFLSHHDQGFWKWVKDNVDVAIAPVEGVKKAGALLSKGVAALSVVGIWNGSPKNEEGIPELHPQLKYFAQPGREAVIVFDQDGKIKTQASVTAARERLSDCFRQACCKVTCLAWETEEKGIDDAIAANGSQWFDEMWKKRGSKPKTVKLSRIEHDLPAWNEKSITDWLATLYEKKLIYEDRTKEWYLYGGQKEGVWSITSNESIERMLMTQMDNLLDESKKFNKQIYTAMKSVKESNRDKFEKKELLSQLKEQLIDYRSYKLRFVKDCRERLSRVVLIDKFVSKSDPNLIPMANGVLDLQDRILHPHSPKNHYTSALPYEYAPNTPYQPIKEWLIEMLEGDLSLVEGCPSVSARGRDRSLRLAEVFGVNRTWGNRKIYLNPIGDRTGRV

pLDDT: mean 81.45, std 19.83, range [22.55, 98.44]

Solvent-accessible surface area (backbone atoms only — not comparable to full-atom values): 29835 Å² total; per-residue (Å²): 133,79,59,70,64,54,56,47,58,60,34,67,64,40,84,86,55,69,53,43,100,85,70,46,70,28,69,70,59,51,62,74,49,49,57,53,66,70,37,65,49,76,46,51,15,33,41,52,77,73,35,45,79,39,78,59,44,39,37,31,42,71,63,53,54,61,48,101,84,72,51,71,47,66,64,45,60,40,63,92,50,85,88,70,62,33,36,64,88,42,27,44,54,42,48,48,39,26,25,50,69,49,72,41,37,67,65,51,48,50,56,54,48,56,56,48,73,74,43,81,97,63,54,70,77,64,51,31,67,38,77,36,39,59,50,50,33,50,46,53,76,35,51,74,47,46,35,26,52,18,63,30,64,64,40,13,51,45,38,29,76,75,18,38,54,30,33,12,23,70,49,72,51,55,49,32,39,59,50,98,89,65,50,70,37,52,27,68,74,57,43,72,57,52,37,69,69,16,37,39,36,45,43,66,65,57,58,51,52,65,69,54,37,52,51,49,50,52,29,50,50,52,38,44,49,38,40,44,74,40,45,23,43,57,31,35,59,85,82,94,67,93,49,39,40,71,37,55,36,38,70,75,59,34,69,68,52,48,56,57,50,62,73,65,45,30,75,59,78,70,79,81,73,75,47,79,80,86,76,89,76,63,58,81,45,61,66,43,44,29,56,49,49,49,60,76,36,55,78,34,49,39,22,27,62,77,81,71,44,34,36,28,49,44,67,85,48,73,62,20,38,32,82,51,52,71,68,58,50,44,52,52,51,49,53,53,52,50,52,50,50,51,50,49,50,55,50,40,50,52,49,52,52,43,50,50,55,50,71,74,41,94,65,55,74,65,60,44,54,52,48,50,49,62,51,56,74,67,54,72,73,77,73,93,80,55,74,66,57,50,51,52,27,51,58,53,37,44,66,74,36,53,40,70,70,85,68,64,56,83,49,94,50,52,45,46,30,54,73,20,32,36,32,65,86,81,70,45,75,39,74,60,49,63,92,47,39,32,65,53,55,46,92,47,68,87,56,97,85,62,74,70,60,67,63,52,53,49,54,42,61,77,46,78,66,55,61,86,71,58,82,71,66,72,70,99,65,94,79,82,82,90,81,88,69,60,64,66,68,72,62,46,83,80,71,85,80,75,97,69,92,78,86,81,80,81,84,72,92,76,88,80,85,135